Protein 3I44 (pdb70)

Structure (mmCIF, N/CA/C/O backbone):
data_3I44
#
_entry.id   3I44
#
_cell.length_a   94.000
_cell.length_b   168.200
_cell.length_c   69.310
_cell.angle_alpha   90.00
_cell.angle_beta   90.00
_cell.angle_gamma   90.00
#
_symmetry.space_group_name_H-M   'C 2 2 21'
#
loop_
_entity.id
_entity.type
_entity.pdbx_description
1 polymer 'Aldehyde dehydrogenase'
2 non-polymer 'SODIUM ION'
3 non-polymer 'UNKNOWN ATOM OR ION'
4 water water
#
loop_
_atom_site.group_PDB
_atom_site.id
_atom_site.type_symbol
_atom_site.label_atom_id
_atom_site.label_alt_id
_atom_site.label_comp_id
_atom_site.label_asym_id
_atom_site.label_entity_id
_atom_site.label_seq_id
_atom_site.pdbx_PDB_ins_code
_atom_site.Cartn_x
_atom_site.Cartn_y
_atom_site.Cartn_z
_atom_site.occupancy
_atom_site.B_iso_or_equiv
_atom_site.auth_seq_id
_atom_site.auth_comp_id
_atom_site.auth_asym_id
_atom_site.auth_atom_id
_atom_site.pdbx_PDB_model_num
ATOM 1 N N . MET A 1 22 ? 15.418 73.649 45.064 1.00 42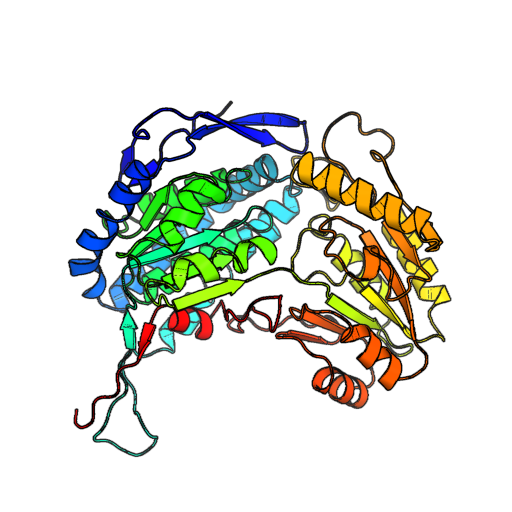.40 1 MET A N 1
ATOM 2 C CA . MET A 1 22 ? 16.586 73.696 44.128 1.00 42.56 1 MET A CA 1
ATOM 3 C C . MET A 1 22 ? 17.827 73.096 44.794 1.00 41.43 1 MET A C 1
ATOM 4 O O . MET A 1 22 ? 18.140 73.450 45.923 1.00 41.12 1 MET A O 1
ATOM 9 N N . LEU A 1 23 ? 18.535 72.214 44.083 1.00 39.62 2 LEU A N 1
ATOM 10 C CA . LEU A 1 23 ? 19.690 71.514 44.642 1.00 38.49 2 LEU A CA 1
ATOM 11 C C . LEU A 1 23 ? 20.928 72.412 44.747 1.00 37.15 2 LEU A C 1
ATOM 12 O O . LEU A 1 23 ? 21.299 73.078 43.787 1.00 36.70 2 LEU A O 1
ATOM 17 N N . ASN A 1 24 ? 21.572 72.417 45.911 1.00 36.23 3 ASN A N 1
ATOM 18 C CA . ASN A 1 24 ? 22.824 73.154 46.110 1.00 35.75 3 ASN A CA 1
ATOM 19 C C . ASN A 1 24 ? 23.997 72.252 45.742 1.00 34.70 3 ASN A C 1
ATOM 20 O O . ASN A 1 24 ? 24.322 71.330 46.486 1.00 34.89 3 ASN A O 1
ATOM 25 N N . LYS A 1 25 ? 24.643 72.540 44.614 1.00 33.47 4 LYS A N 1
ATOM 26 C CA . LYS A 1 25 ? 25.666 71.651 44.050 1.00 32.45 4 LYS A CA 1
ATOM 27 C C . LYS A 1 25 ? 26.899 72.443 43.615 1.00 31.51 4 LYS A C 1
ATOM 28 O O . LYS A 1 25 ? 27.448 72.250 42.517 1.00 30.50 4 LYS A O 1
ATOM 34 N N . ARG A 1 26 ? 27.339 73.325 44.508 1.00 30.18 5 ARG A N 1
ATOM 35 C CA . ARG A 1 26 ? 28.368 74.297 44.195 1.00 30.24 5 ARG A CA 1
ATOM 36 C C . ARG A 1 26 ? 29.774 73.746 44.365 1.00 29.21 5 ARG A C 1
ATOM 37 O O . ARG A 1 26 ? 30.727 74.417 43.987 1.00 28.88 5 ARG A O 1
ATOM 45 N N . LYS A 1 27 ? 29.909 72.567 44.964 1.00 28.62 6 LYS A N 1
ATOM 46 C CA . LYS A 1 27 ? 31.210 72.075 45.376 1.00 28.93 6 LYS A CA 1
ATOM 47 C C . LYS A 1 27 ? 31.869 71.302 44.224 1.00 28.55 6 LYS A C 1
ATOM 48 O O . LYS A 1 27 ? 31.177 70.881 43.274 1.00 26.71 6 LYS A O 1
ATOM 54 N N . PHE A 1 28 ? 33.206 71.176 44.316 1.00 27.47 7 PHE A N 1
ATOM 55 C CA . PHE A 1 28 ? 34.043 70.367 43.418 1.00 26.70 7 PHE A CA 1
ATOM 56 C C . PHE A 1 28 ? 34.591 69.158 44.194 1.00 26.41 7 PHE A C 1
ATOM 57 O O . PHE A 1 28 ? 34.654 69.201 45.409 1.00 26.63 7 PHE A O 1
ATOM 65 N N . TYR A 1 29 ? 34.930 68.075 43.498 1.00 24.60 8 TYR A N 1
ATOM 66 C CA . TYR A 1 29 ? 35.484 66.882 44.144 1.00 24.03 8 TYR A CA 1
ATOM 67 C C . TYR A 1 29 ? 36.982 66.823 43.818 1.00 24.38 8 TYR A C 1
ATOM 68 O O . TYR A 1 29 ? 37.402 66.510 42.677 1.00 22.34 8 TYR A O 1
ATOM 77 N N . ILE A 1 30 ? 37.785 67.218 44.807 1.00 24.43 9 ILE A N 1
ATOM 78 C CA . ILE A 1 30 ? 39.216 67.339 44.625 1.00 25.17 9 ILE A CA 1
ATOM 79 C C . ILE A 1 30 ? 39.924 66.628 45.785 1.00 25.41 9 ILE A C 1
ATOM 80 O O . ILE A 1 30 ? 39.639 66.900 46.945 1.00 25.02 9 ILE A O 1
ATOM 85 N N . ASN A 1 31 ? 40.816 65.701 45.440 1.00 25.13 10 ASN A N 1
ATOM 86 C CA . ASN A 1 31 ? 41.613 64.980 46.404 1.00 26.79 10 ASN A CA 1
ATOM 87 C C . ASN A 1 31 ? 40.774 64.279 47.473 1.00 27.38 10 ASN A C 1
ATOM 88 O O . ASN A 1 31 ? 41.067 64.352 48.655 1.00 27.59 10 ASN A O 1
ATOM 93 N N . GLY A 1 32 ? 39.725 63.590 47.038 1.00 27.66 11 GLY A N 1
ATOM 94 C CA . GLY A 1 32 ? 38.917 62.776 47.931 1.00 28.44 11 GLY A CA 1
ATOM 95 C C . GLY A 1 32 ? 37.855 63.512 48.736 1.00 29.03 11 GLY A C 1
ATOM 96 O O . GLY A 1 32 ? 37.202 62.890 49.537 1.00 28.88 11 GLY A O 1
ATOM 97 N N . LEU A 1 33 ? 37.669 64.812 48.499 1.00 29.92 12 LEU A N 1
ATOM 98 C CA . LEU A 1 33 ? 36.755 65.643 49.288 1.00 31.22 12 LEU A CA 1
ATOM 99 C C . LEU A 1 33 ? 35.952 66.598 48.413 1.00 30.54 12 LEU A C 1
ATOM 100 O O . LEU A 1 33 ? 36.476 67.133 47.416 1.00 29.69 12 LEU A O 1
ATOM 105 N N . TRP A 1 34 ? 34.709 66.842 48.816 1.00 30.20 13 TRP A N 1
ATOM 106 C CA . TRP A 1 34 ? 33.890 67.890 48.203 1.00 30.99 13 TRP A CA 1
ATOM 107 C C . TRP A 1 34 ? 34.269 69.219 48.843 1.00 32.55 13 TRP A C 1
ATOM 108 O O . TRP A 1 34 ? 34.121 69.363 50.051 1.00 31.95 13 TRP A O 1
ATOM 119 N N . ASP A 1 35 ? 34.768 70.170 48.054 1.00 33.62 14 ASP A N 1
ATOM 120 C CA . ASP A 1 35 ? 35.204 71.463 48.592 1.00 35.40 14 ASP A CA 1
ATOM 121 C C . ASP A 1 35 ? 34.643 72.622 47.761 1.00 35.76 14 ASP A C 1
ATOM 122 O O . ASP A 1 35 ? 34.287 72.441 46.579 1.00 33.83 14 ASP A O 1
ATOM 127 N N . ASP A 1 36 ? 34.568 73.805 48.395 1.00 35.92 15 ASP A N 1
ATOM 128 C CA . ASP A 1 36 ? 34.104 75.041 47.750 1.00 36.02 15 ASP A CA 1
ATOM 129 C C . ASP A 1 36 ? 35.053 75.460 46.645 1.00 34.87 15 ASP A C 1
ATOM 130 O O . ASP A 1 36 ? 36.226 75.202 46.733 1.00 34.50 15 ASP A O 1
ATOM 135 N N . PRO A 1 37 ? 34.555 76.132 45.601 1.00 34.44 16 PRO A N 1
ATOM 136 C CA . PRO A 1 37 ? 35.477 76.750 44.636 1.00 34.58 16 PRO A CA 1
ATOM 137 C C . PRO A 1 37 ? 36.293 77.904 45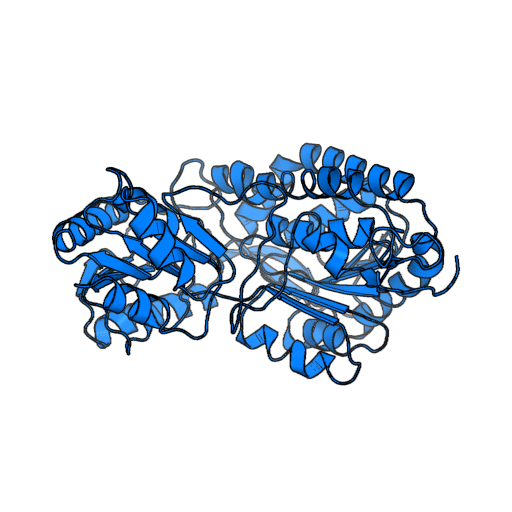.261 1.00 35.36 16 PRO A C 1
ATOM 138 O O . PRO A 1 37 ? 35.903 78.407 46.304 1.00 34.64 16 PRO A O 1
ATOM 142 N N . SER A 1 38 ? 37.379 78.345 44.619 1.00 36.46 17 SER A N 1
ATOM 143 C CA . SER A 1 38 ? 38.167 79.463 45.154 1.00 37.65 17 SER A CA 1
ATOM 144 C C . SER A 1 38 ? 37.309 80.706 45.302 1.00 37.98 17 SER A C 1
ATOM 145 O O . SER A 1 38 ? 37.397 81.372 46.309 1.00 37.31 17 SER A O 1
ATOM 148 N N . THR A 1 39 ? 36.497 81.000 44.278 1.00 38.18 18 THR A N 1
ATOM 149 C CA . THR A 1 39 ? 35.567 82.134 44.291 1.00 38.58 18 THR A CA 1
ATOM 150 C C . THR A 1 39 ? 34.193 81.719 43.768 1.00 38.43 18 THR A C 1
ATOM 151 O O . THR A 1 39 ? 34.120 81.010 42.769 1.00 37.83 18 THR A O 1
ATOM 155 N N . PRO A 1 40 ? 33.098 82.166 44.422 1.00 38.33 19 PRO A N 1
ATOM 156 C CA . PRO A 1 40 ? 31.795 81.820 43.874 1.00 37.84 19 PRO A CA 1
ATOM 157 C C . PRO A 1 40 ? 31.635 82.303 42.424 1.00 37.38 19 PRO A C 1
ATOM 158 O O . PRO A 1 40 ? 32.104 83.397 42.073 1.00 37.29 19 PRO A O 1
ATOM 162 N N . HIS A 1 41 ? 31.060 81.448 41.570 1.00 35.74 20 HIS A N 1
ATOM 163 C CA . HIS A 1 41 ? 30.629 81.852 40.216 1.00 34.08 20 HIS A CA 1
ATOM 164 C C . HIS A 1 41 ? 29.466 80.928 39.893 1.00 33.82 20 HIS A C 1
ATOM 165 O O . HIS A 1 41 ? 29.652 79.849 39.327 1.00 31.50 20 HIS A O 1
ATOM 172 N N . ASP A 1 42 ? 28.280 81.335 40.357 1.00 33.20 21 ASP A N 1
ATOM 173 C CA . ASP A 1 42 ? 27.071 80.495 40.346 1.00 33.01 21 ASP A CA 1
ATOM 174 C C . ASP A 1 42 ? 26.508 80.322 38.936 1.00 32.04 21 ASP A C 1
ATOM 175 O O . ASP A 1 42 ? 26.549 81.246 38.114 1.00 30.78 21 ASP A O 1
ATOM 180 N N . LEU A 1 43 ? 26.006 79.127 38.656 1.00 31.33 22 LEU A N 1
ATOM 181 C CA . LEU A 1 43 ? 25.291 78.886 37.407 1.00 31.73 22 LEU A CA 1
ATOM 182 C C . LEU A 1 43 ? 24.137 77.958 37.716 1.00 30.97 22 LEU A C 1
ATOM 183 O O . LEU A 1 43 ? 24.291 76.943 38.409 1.00 29.28 22 LEU A O 1
ATOM 188 N N . TYR A 1 44 ? 22.956 78.339 37.257 1.00 31.15 23 TYR A N 1
ATOM 189 C CA . TYR A 1 44 ? 21.798 77.496 37.446 1.00 32.02 23 TYR A CA 1
ATOM 190 C C . TYR A 1 44 ? 21.838 76.421 36.372 1.00 31.08 23 TYR A C 1
ATOM 191 O O . TYR A 1 44 ? 22.165 76.706 35.204 1.00 31.69 23 TYR A O 1
ATOM 200 N N . VAL A 1 45 ? 21.529 75.198 36.782 1.00 29.83 24 VAL A N 1
ATOM 201 C CA . VAL A 1 45 ? 21.255 74.127 35.856 1.00 28.68 24 VAL A CA 1
ATOM 202 C C . VAL A 1 45 ? 19.754 74.154 35.565 1.00 28.46 24 VAL A C 1
ATOM 203 O O . VAL A 1 45 ? 18.957 74.046 36.489 1.00 28.07 24 VAL A O 1
ATOM 207 N N . ILE A 1 46 ? 19.380 74.283 34.285 1.00 27.66 25 ILE A N 1
ATOM 208 C CA . ILE A 1 46 ? 17.976 74.313 33.894 1.00 27.71 25 ILE A CA 1
ATOM 209 C C . ILE A 1 46 ? 17.442 72.913 33.540 1.00 28.03 25 ILE A C 1
ATOM 210 O O . ILE A 1 46 ? 18.112 72.139 32.850 1.00 28.21 25 ILE A O 1
ATOM 215 N N . ASP A 1 47 ? 16.259 72.591 34.069 1.00 27.84 26 ASP A N 1
ATOM 216 C CA . ASP A 1 47 ? 15.430 71.472 33.644 1.00 27.48 26 ASP A CA 1
ATOM 217 C C . ASP A 1 47 ? 14.693 71.888 32.377 1.00 27.63 26 ASP A C 1
ATOM 218 O O . ASP A 1 47 ? 13.792 72.736 32.458 1.00 27.24 26 ASP A O 1
ATOM 223 N N . PRO A 1 48 ? 15.080 71.319 31.193 1.00 26.23 27 PRO A N 1
ATOM 224 C CA . PRO A 1 48 ? 14.543 71.763 29.920 1.00 26.08 27 PRO A CA 1
ATOM 225 C C . PRO A 1 48 ? 13.073 71.389 29.679 1.00 26.34 27 PRO A C 1
ATOM 226 O O . PRO A 1 48 ? 12.491 71.878 28.729 1.00 23.90 27 PRO A O 1
ATOM 230 N N . SER A 1 49 ? 12.520 70.515 30.516 1.00 27.39 28 SER A N 1
ATOM 231 C CA . SER A 1 49 ? 11.135 70.111 30.404 1.00 29.44 28 SER A CA 1
ATOM 232 C C . SER A 1 49 ? 10.228 71.235 30.957 1.00 31.16 28 SER A C 1
ATOM 233 O O . SER A 1 49 ? 9.077 71.377 30.512 1.00 31.11 28 SER A O 1
ATOM 236 N N . THR A 1 50 ? 10.774 72.040 31.877 1.00 32.18 29 THR A N 1
ATOM 237 C CA . THR A 1 50 ? 10.038 73.134 32.542 1.00 33.69 29 THR A CA 1
ATOM 238 C C . THR A 1 50 ? 10.604 74.556 32.338 1.00 34.32 29 THR A C 1
ATOM 239 O O . THR A 1 50 ? 9.891 75.532 32.559 1.00 35.63 29 THR A O 1
ATOM 243 N N . GLU A 1 51 ? 11.862 74.685 31.934 1.00 34.68 30 GLU A N 1
ATOM 244 C CA . GLU A 1 51 ? 12.566 75.986 31.884 1.00 35.09 30 GLU A CA 1
ATOM 245 C C . GLU A 1 51 ? 12.960 76.535 33.255 1.00 35.40 30 GLU A C 1
ATOM 246 O O . GLU A 1 51 ? 13.426 77.660 33.354 1.00 36.35 30 GLU A O 1
ATOM 252 N N . GLU A 1 52 ? 12.822 75.730 34.297 1.00 35.60 31 GLU A N 1
ATOM 253 C CA . GLU A 1 52 ? 13.147 76.159 35.658 1.00 35.97 31 GLU A CA 1
ATOM 254 C C . GLU A 1 52 ? 14.477 75.597 36.144 1.00 35.03 31 GLU A C 1
ATOM 255 O O . GLU A 1 52 ? 14.882 74.498 35.736 1.00 34.45 31 GLU A O 1
ATOM 261 N N . ALA A 1 53 ? 15.152 76.374 36.990 1.00 33.51 32 ALA A N 1
ATOM 262 C CA . ALA A 1 53 ? 16.367 75.962 37.652 1.00 33.48 32 ALA A CA 1
ATOM 263 C C . ALA A 1 53 ? 16.123 74.759 38.584 1.00 33.02 32 ALA A C 1
ATOM 264 O O . ALA A 1 53 ? 15.225 74.799 39.424 1.00 33.64 32 ALA A O 1
ATOM 266 N N . CYS A 1 54 ? 16.908 73.693 38.430 1.00 31.84 33 CYS A N 1
ATOM 267 C CA . CYS A 1 54 ? 16.820 72.527 39.324 1.00 31.58 33 CYS A CA 1
ATOM 268 C C . CYS A 1 54 ? 17.997 72.415 40.284 1.00 30.93 33 CYS A C 1
ATOM 269 O O . CYS A 1 54 ? 17.951 71.654 41.269 1.00 31.75 33 CYS A O 1
ATOM 272 N N . ALA A 1 55 ? 19.048 73.166 40.011 1.00 30.17 34 ALA A N 1
ATOM 273 C CA . ALA A 1 55 ? 20.222 73.141 40.865 1.00 29.75 34 ALA A CA 1
ATOM 274 C C . ALA A 1 55 ? 21.081 74.333 40.585 1.00 28.74 34 ALA A C 1
ATOM 275 O O . ALA A 1 55 ? 20.943 75.000 39.555 1.00 29.28 34 ALA A O 1
ATOM 277 N N . VAL A 1 56 ? 21.982 74.601 41.511 1.00 28.94 35 VAL A N 1
ATOM 278 C CA . VAL A 1 56 ? 23.009 75.602 41.308 1.00 28.76 35 VAL A CA 1
ATOM 279 C C . VAL A 1 56 ? 24.377 74.946 41.431 1.00 28.25 35 VAL A C 1
ATOM 280 O O . VAL A 1 56 ? 24.622 74.171 42.357 1.00 29.21 35 VAL A O 1
ATOM 284 N N . ILE A 1 57 ? 25.258 75.253 40.479 1.00 28.31 36 ILE A N 1
ATOM 285 C CA . ILE A 1 57 ? 26.650 74.789 40.498 1.00 27.86 36 ILE A CA 1
ATOM 286 C C . ILE A 1 57 ? 27.606 75.971 40.454 1.00 27.75 36 ILE A C 1
ATOM 287 O O . ILE A 1 57 ? 27.186 77.108 40.232 1.00 29.25 36 ILE A O 1
ATOM 292 N N . SER A 1 58 ? 28.894 75.695 40.642 1.00 27.75 37 SER A N 1
ATOM 293 C CA . SER A 1 58 ? 29.943 76.701 40.522 1.00 26.82 37 SER A CA 1
ATOM 294 C C . SER A 1 58 ? 30.705 76.490 39.229 1.00 27.31 37 SER A C 1
ATOM 295 O O . SER A 1 58 ? 31.026 75.348 38.895 1.00 28.21 37 SER A O 1
ATOM 298 N N . LEU A 1 59 ? 30.979 77.577 38.502 1.00 27.23 38 LEU A N 1
ATOM 299 C CA . LEU A 1 59 ? 31.914 77.580 37.379 1.00 27.48 38 LEU A CA 1
ATOM 300 C C . LEU A 1 59 ? 33.297 77.851 37.931 1.00 28.34 38 LEU A C 1
ATOM 301 O O . LEU A 1 59 ? 33.561 78.930 38.480 1.00 27.41 38 LEU A O 1
ATOM 306 N N . GLY A 1 60 ? 34.179 76.868 37.802 1.00 28.74 39 GLY A N 1
ATOM 307 C CA . GLY A 1 60 ? 35.524 76.966 38.363 1.00 29.08 39 GLY A CA 1
ATOM 308 C C . GLY A 1 60 ? 36.419 77.937 37.624 1.00 29.35 39 GLY A C 1
ATOM 309 O O . GLY A 1 60 ? 36.128 78.350 36.500 1.00 28.69 39 GLY A O 1
ATOM 310 N N . SER A 1 61 ? 37.514 78.302 38.274 1.00 29.89 40 SER A N 1
ATOM 311 C CA . SER A 1 61 ? 38.525 79.208 37.703 1.00 30.40 40 SER A CA 1
ATOM 312 C C . SER A 1 61 ? 39.767 78.404 37.429 1.00 30.29 40 SER A C 1
ATOM 313 O O . SER A 1 61 ? 39.815 77.223 37.753 1.00 30.06 40 SER A O 1
ATOM 316 N N . THR A 1 62 ? 40.793 79.060 36.900 1.00 30.25 41 THR A N 1
ATOM 317 C CA . THR A 1 62 ? 42.074 78.415 36.677 1.00 30.39 41 THR A CA 1
ATOM 318 C C . THR A 1 62 ? 42.739 77.926 37.956 1.00 30.90 41 THR A C 1
ATOM 319 O O . THR A 1 62 ? 43.415 76.882 37.920 1.00 31.60 41 THR A O 1
ATOM 323 N N . ARG A 1 63 ? 42.533 78.628 39.081 1.00 30.52 42 ARG A N 1
ATOM 324 C CA . ARG A 1 63 ? 43.015 78.166 40.402 1.00 30.63 42 ARG A CA 1
ATOM 325 C C . ARG A 1 63 ? 42.407 76.839 40.829 1.00 29.66 42 ARG A C 1
ATOM 326 O O . ARG A 1 63 ? 43.102 76.001 41.383 1.00 30.29 42 ARG A O 1
ATOM 328 N N . ASP A 1 64 ? 41.109 76.649 40.607 1.00 28.89 43 ASP A N 1
ATOM 329 C CA . ASP A 1 64 ? 40.455 75.368 40.947 1.00 28.12 43 ASP A CA 1
ATOM 330 C C . ASP A 1 64 ? 41.043 74.263 40.062 1.00 27.02 43 ASP A C 1
ATOM 331 O O . ASP A 1 64 ? 41.265 73.152 40.513 1.00 25.97 43 ASP A O 1
ATOM 336 N N . ALA A 1 65 ? 41.301 74.581 38.803 1.00 26.30 44 ALA A N 1
ATOM 337 C CA . ALA A 1 65 ? 41.936 73.621 37.907 1.00 26.32 44 ALA A CA 1
ATOM 338 C C . ALA A 1 65 ? 43.331 73.241 38.412 1.00 27.17 44 ALA A C 1
ATOM 339 O O . ALA A 1 65 ? 43.680 72.061 38.417 1.00 26.62 44 ALA A O 1
ATOM 341 N N . ASP A 1 66 ? 44.123 74.227 38.857 1.00 27.58 45 ASP A N 1
ATOM 342 C CA . ASP A 1 66 ? 45.483 73.938 39.321 1.00 27.86 45 ASP A CA 1
ATOM 343 C C . ASP A 1 66 ? 45.418 73.019 40.520 1.00 27.30 45 ASP A C 1
ATOM 344 O O . ASP A 1 66 ? 46.193 72.088 40.600 1.00 27.78 45 ASP A O 1
ATOM 349 N N . LYS A 1 67 ? 44.481 73.270 41.429 1.00 27.32 46 LYS A N 1
ATOM 350 C CA . LYS A 1 67 ? 44.281 72.432 42.615 1.00 28.11 46 LYS A CA 1
ATOM 351 C C . LYS A 1 67 ? 43.997 70.974 42.216 1.00 26.57 46 LYS A C 1
ATOM 352 O O . LYS A 1 67 ? 44.638 70.052 42.699 1.00 26.61 46 LYS A O 1
ATOM 358 N N . ALA A 1 68 ? 42.974 70.788 41.389 1.00 25.46 47 ALA A N 1
ATOM 359 C CA . ALA A 1 68 ? 42.609 69.463 40.861 1.00 24.79 47 ALA A CA 1
ATOM 360 C C . ALA A 1 68 ? 43.815 68.765 40.200 1.00 24.36 47 ALA A C 1
ATOM 361 O O . ALA A 1 68 ? 44.139 67.623 40.527 1.00 24.93 47 ALA A O 1
ATOM 363 N N . ILE A 1 69 ? 44.523 69.472 39.328 1.00 24.12 48 ILE A N 1
ATOM 364 C CA . ILE A 1 69 ? 45.648 68.880 38.634 1.00 24.24 48 ILE A CA 1
ATOM 365 C C . ILE A 1 69 ? 46.773 68.529 39.630 1.00 25.22 48 ILE A C 1
ATOM 366 O O . ILE A 1 69 ? 47.394 67.485 39.497 1.00 24.36 48 ILE A O 1
ATOM 371 N N . ASN A 1 70 ? 47.034 69.395 40.612 1.00 25.91 49 ASN A N 1
ATOM 372 C CA A ASN A 1 70 ? 48.065 69.118 41.613 0.50 25.78 49 ASN A CA 1
ATOM 373 C CA B ASN A 1 70 ? 48.078 69.121 41.591 0.50 26.36 49 ASN A CA 1
ATOM 374 C C . ASN A 1 70 ? 47.736 67.848 42.393 1.00 25.83 49 ASN A C 1
ATOM 375 O O . ASN A 1 70 ? 48.616 67.033 42.666 1.00 25.87 49 ASN A O 1
ATOM 384 N N . ALA A 1 71 ? 46.468 67.703 42.767 1.00 25.48 50 ALA A N 1
ATOM 385 C CA . ALA A 1 71 ? 45.990 66.512 43.477 1.00 25.11 50 ALA A CA 1
ATOM 386 C C . ALA A 1 71 ? 46.211 65.254 42.624 1.00 24.60 50 ALA A C 1
ATOM 387 O O . ALA A 1 71 ? 46.627 64.225 43.137 1.00 24.02 50 ALA A O 1
ATOM 389 N N . ALA A 1 72 ? 45.976 65.370 41.321 1.00 24.11 51 ALA A N 1
ATOM 390 C CA . ALA A 1 72 ? 46.133 64.237 40.402 1.00 23.85 51 ALA A CA 1
ATOM 391 C C . ALA A 1 72 ? 47.593 63.861 40.178 1.00 23.93 51 ALA A C 1
ATOM 392 O O . ALA A 1 72 ? 47.920 62.677 40.168 1.00 23.81 51 ALA A O 1
ATOM 394 N N . LYS A 1 73 ? 48.468 64.857 40.010 1.00 23.95 52 LYS A N 1
ATOM 395 C CA . LYS A 1 73 ? 49.913 64.632 39.827 1.00 24.10 52 LYS A CA 1
ATOM 396 C C . LYS A 1 73 ? 50.495 63.898 41.044 1.00 24.78 52 LYS A C 1
ATOM 397 O O . LYS A 1 73 ? 51.241 62.916 40.902 1.00 25.05 52 LYS A O 1
ATOM 399 N N . LYS A 1 74 ? 50.120 64.354 42.228 1.00 24.79 53 LYS A N 1
ATOM 400 C CA . LYS A 1 74 ? 50.575 63.733 43.472 1.00 25.55 53 LYS A CA 1
ATOM 401 C C . LYS A 1 74 ? 50.087 62.280 43.622 1.00 26.17 53 LYS A C 1
ATOM 402 O O . LYS A 1 74 ? 50.876 61.388 43.947 1.00 26.81 53 LYS A O 1
ATOM 404 N N . ALA A 1 75 ? 48.803 62.037 43.350 1.00 26.12 54 ALA A N 1
ATOM 405 C CA . ALA A 1 75 ? 48.219 60.684 43.395 1.00 26.06 54 ALA A CA 1
ATOM 406 C C . ALA A 1 75 ? 48.846 59.707 42.375 1.00 26.42 54 ALA A C 1
ATOM 407 O O . ALA A 1 75 ? 48.954 58.512 42.610 1.00 25.91 54 ALA A O 1
ATOM 409 N N . PHE A 1 76 ? 49.261 60.233 41.237 1.00 26.80 55 PHE A N 1
ATOM 410 C CA . PHE A 1 76 ? 49.750 59.422 40.147 1.00 27.29 55 PHE A CA 1
ATOM 411 C C . PHE A 1 76 ? 51.001 58.644 40.569 1.00 29.32 55 PHE A C 1
ATOM 412 O O . PHE A 1 76 ? 51.163 57.469 40.229 1.00 28.19 55 PHE A O 1
ATOM 420 N N . GLN A 1 77 ? 51.853 59.297 41.346 1.00 31.19 56 GLN A N 1
ATOM 421 C CA . GLN A 1 77 ? 53.080 58.686 41.821 1.00 33.54 56 GLN A CA 1
ATOM 422 C C . GLN A 1 77 ? 52.836 57.336 42.514 1.00 33.71 56 GLN A C 1
ATOM 423 O O . GLN A 1 77 ? 53.632 56.411 42.364 1.00 34.71 56 GLN A O 1
ATOM 429 N N . THR A 1 78 ? 51.736 57.199 43.244 1.00 33.11 57 THR A N 1
ATOM 430 C CA . THR A 1 78 ? 51.418 55.909 43.890 1.00 33.00 57 THR A CA 1
ATOM 431 C C . THR A 1 78 ? 50.360 55.086 43.138 1.00 31.90 57 THR A C 1
ATOM 432 O O . THR A 1 78 ? 50.424 53.864 43.172 1.00 32.46 57 THR A O 1
ATOM 436 N N . TRP A 1 79 ? 49.407 55.744 42.461 1.00 30.73 58 TRP A N 1
ATOM 437 C CA . TRP A 1 79 ? 48.361 55.044 41.680 1.00 29.40 58 TRP A CA 1
ATOM 438 C C . TRP A 1 79 ? 48.937 54.235 40.499 1.00 29.62 58 TRP A C 1
ATOM 439 O O . TRP A 1 79 ? 48.448 53.143 40.182 1.00 28.26 58 TRP A O 1
ATOM 450 N N . LYS A 1 80 ? 49.974 54.771 39.854 1.00 30.21 59 LYS A N 1
ATOM 451 C CA . LYS A 1 80 ? 50.642 54.071 38.743 1.00 31.01 59 LYS A CA 1
ATOM 452 C C . LYS A 1 80 ? 51.334 52.758 39.151 1.00 30.54 59 LYS A C 1
ATOM 453 O O . LYS A 1 80 ? 51.615 51.942 38.301 1.00 30.99 59 LYS A O 1
ATOM 459 N N . THR A 1 81 ? 51.565 52.550 40.440 1.00 30.97 60 THR A N 1
ATOM 460 C CA . THR A 1 81 ? 52.161 51.313 40.930 1.00 31.15 60 THR A CA 1
ATOM 461 C C . THR A 1 81 ? 51.156 50.279 41.452 1.00 30.79 60 THR A C 1
ATOM 462 O O . THR A 1 81 ? 51.560 49.188 41.856 1.00 31.20 60 THR A O 1
ATOM 466 N N . THR A 1 82 ? 49.861 50.593 41.448 1.00 30.23 61 THR A N 1
ATOM 467 C CA . THR A 1 82 ? 48.843 49.590 41.811 1.00 29.42 61 THR A CA 1
ATOM 468 C C . THR A 1 82 ? 48.853 48.491 40.735 1.00 29.15 61 THR A C 1
ATOM 469 O O . THR A 1 82 ? 49.209 48.743 39.577 1.00 29.37 61 THR A O 1
ATOM 473 N N . SER A 1 83 ? 48.518 47.258 41.111 1.00 27.76 62 SER A N 1
ATOM 474 C CA . SER A 1 83 ? 48.507 46.192 40.136 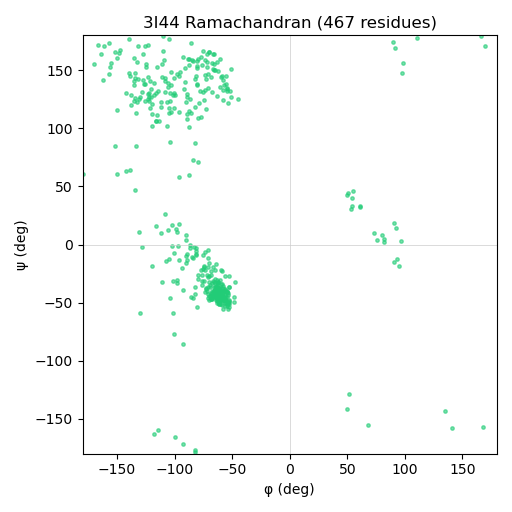1.00 27.15 62 SER A CA 1
ATOM 475 C C . SER A 1 83 ? 47.210 46.271 39.331 1.00 26.81 62 SER A C 1
ATOM 476 O O . SER A 1 83 ? 46.237 46.889 39.773 1.00 27.38 62 SER A O 1
ATOM 479 N N . PRO A 1 84 ? 47.195 45.662 38.138 1.00 26.56 63 PRO A N 1
ATOM 480 C CA . PRO A 1 84 ? 45.986 45.524 37.337 1.00 26.57 63 PRO A CA 1
ATOM 481 C C . PRO A 1 84 ? 44.844 44.861 38.105 1.00 26.34 63 PRO A C 1
ATOM 482 O O . PRO A 1 84 ? 43.668 45.249 37.964 1.00 25.54 63 PRO A O 1
ATOM 486 N N . HIS A 1 85 ? 45.200 43.842 38.878 1.00 26.26 64 HIS A N 1
ATOM 487 C CA . HIS A 1 85 ? 44.250 43.188 39.773 1.00 27.09 64 HIS A CA 1
ATOM 488 C C . HIS A 1 85 ? 43.552 44.185 40.683 1.00 25.99 64 HIS A C 1
ATOM 489 O O . HIS A 1 85 ? 42.347 44.179 40.741 1.00 26.51 64 HIS A O 1
ATOM 496 N N . GLU A 1 86 ? 44.283 45.060 41.357 1.00 25.76 65 GLU A N 1
ATOM 497 C CA . GLU A 1 86 ? 43.653 46.011 42.280 1.00 25.86 65 GLU A CA 1
ATOM 498 C C . GLU A 1 86 ? 42.800 47.065 41.540 1.00 24.84 65 GLU A C 1
ATOM 499 O O . GLU A 1 86 ? 41.737 47.423 41.989 1.00 25.30 65 GLU A O 1
ATOM 505 N N . ARG A 1 87 ? 43.305 47.581 40.422 1.00 23.71 66 ARG A N 1
ATOM 506 C CA . ARG A 1 87 ? 42.535 48.488 39.560 1.00 23.32 66 ARG A CA 1
ATOM 507 C C . ARG A 1 87 ? 41.243 47.878 39.031 1.00 22.69 66 ARG A C 1
ATOM 508 O O . ARG A 1 87 ? 40.207 48.535 39.040 1.00 21.80 66 ARG A O 1
ATOM 516 N N . LEU A 1 88 ? 41.291 46.632 38.555 1.00 23.07 67 LEU A N 1
ATOM 517 C CA . LEU A 1 88 ? 40.070 45.961 38.163 1.00 23.08 67 LEU A CA 1
ATOM 518 C C . LEU A 1 88 ? 39.091 45.850 39.345 1.00 23.44 67 LEU A C 1
ATOM 519 O O . LEU A 1 88 ? 37.889 46.017 39.173 1.00 23.60 67 LEU A O 1
ATOM 524 N N . GLY A 1 89 ? 39.605 45.572 40.535 1.00 23.39 68 GLY A N 1
ATOM 525 C CA . GLY A 1 89 ? 38.751 45.471 41.723 1.00 23.56 68 GLY A CA 1
ATOM 526 C C . GLY A 1 89 ? 38.041 46.788 42.014 1.00 23.68 68 GLY A C 1
ATOM 527 O O . GLY A 1 89 ? 36.868 46.788 42.408 1.00 23.38 68 GLY A O 1
ATOM 528 N N . PHE A 1 90 ? 38.731 47.917 41.826 1.00 22.97 69 PHE A N 1
ATOM 529 C CA . PHE A 1 90 ? 38.041 49.200 41.962 1.00 23.09 69 PHE A CA 1
ATOM 530 C C . PHE A 1 90 ? 36.938 49.400 40.925 1.00 21.94 69 PHE A C 1
ATOM 531 O O . PHE A 1 90 ? 35.875 49.917 41.238 1.00 21.37 69 PHE A O 1
ATOM 539 N N . VAL A 1 91 ? 37.210 49.026 39.691 1.00 22.05 70 VAL A N 1
ATOM 540 C CA . VAL A 1 91 ? 36.208 49.160 38.616 1.00 21.87 70 VAL A CA 1
ATOM 541 C C . VAL A 1 91 ? 34.987 48.250 38.837 1.00 21.52 70 VAL A C 1
ATOM 542 O O . VAL A 1 91 ? 33.847 48.641 38.603 1.00 20.48 70 VAL A O 1
ATOM 546 N N . GLU A 1 92 ? 35.221 47.059 39.363 1.00 21.26 71 GLU A N 1
ATOM 547 C CA . GLU A 1 92 ? 34.091 46.190 39.728 1.00 20.95 71 GLU A CA 1
ATOM 548 C C . GLU A 1 92 ? 33.263 46.797 40.848 1.00 20.56 71 GLU A C 1
ATOM 549 O O . GLU A 1 92 ? 32.038 46.733 40.827 1.00 20.26 71 GLU A O 1
ATOM 555 N N . LYS A 1 93 ? 33.931 47.411 41.813 1.00 21.17 72 LYS A N 1
ATOM 556 C CA . LYS A 1 93 ? 33.251 48.094 42.905 1.00 21.84 72 LYS A CA 1
ATOM 557 C C . LYS A 1 93 ? 32.445 49.307 42.395 1.00 21.75 72 LYS A C 1
ATOM 558 O O . LYS A 1 93 ? 31.293 49.518 42.777 1.00 21.78 72 LYS A O 1
ATOM 564 N N . ILE A 1 94 ? 33.033 50.053 41.465 1.00 21.65 73 ILE A N 1
ATOM 565 C CA . ILE A 1 94 ? 32.356 51.172 40.854 1.00 20.59 73 ILE A CA 1
ATOM 566 C C . ILE A 1 94 ? 31.073 50.684 40.161 1.00 20.21 73 ILE A C 1
ATOM 567 O O . ILE A 1 94 ? 30.040 51.289 40.310 1.00 21.30 73 ILE A O 1
ATOM 572 N N . LEU A 1 95 ? 31.156 49.608 39.380 1.00 20.17 74 LEU A N 1
ATOM 573 C CA . LEU A 1 95 ? 29.995 49.045 38.727 1.00 20.52 74 LEU A CA 1
ATOM 574 C C . LEU A 1 95 ? 28.899 48.664 39.733 1.00 21.13 74 LEU A C 1
ATOM 575 O O . LEU A 1 95 ? 27.732 48.960 39.518 1.00 20.48 74 LEU A O 1
ATOM 580 N N . GLU A 1 96 ? 29.294 47.970 40.802 1.00 22.27 75 GLU A N 1
ATOM 581 C CA . GLU A 1 96 ? 28.354 47.571 41.852 1.00 23.40 75 GLU A CA 1
ATOM 582 C C . GLU A 1 96 ? 27.626 48.791 42.431 1.00 22.64 75 GLU A C 1
ATOM 583 O O . GLU A 1 96 ? 26.415 48.759 42.562 1.00 23.35 75 GLU A O 1
ATOM 589 N N . ILE A 1 97 ? 28.347 49.860 42.766 1.00 22.64 76 ILE A N 1
ATOM 590 C CA . ILE A 1 97 ? 27.693 51.043 43.311 1.00 22.64 76 ILE A CA 1
ATOM 591 C C . ILE A 1 97 ? 26.883 51.769 42.216 1.00 22.71 76 ILE A C 1
ATOM 592 O O . ILE A 1 97 ? 25.807 52.275 42.475 1.00 23.65 76 ILE A O 1
ATOM 597 N N . TYR A 1 98 ? 27.392 51.786 40.988 1.00 22.44 77 TYR A N 1
ATOM 598 C CA . TYR A 1 98 ? 26.667 52.369 39.856 1.00 22.08 77 TYR A CA 1
ATOM 599 C C . TYR A 1 98 ? 25.306 51.735 39.677 1.00 21.91 77 TYR A C 1
ATOM 600 O O . TYR A 1 98 ? 24.310 52.454 39.532 1.00 20.66 77 TYR A O 1
ATOM 609 N N . GLU A 1 99 ? 25.249 50.399 39.735 1.00 22.54 78 GLU A N 1
ATOM 610 C CA . GLU A 1 99 ? 23.974 49.695 39.614 1.00 23.00 78 GLU A CA 1
ATOM 611 C C . GLU A 1 99 ? 23.062 50.027 40.799 1.00 23.56 78 GLU A C 1
ATOM 612 O O . GLU A 1 99 ? 21.849 50.254 40.614 1.00 23.91 78 GLU A O 1
ATOM 618 N N . LYS A 1 100 ? 23.630 50.082 41.999 1.00 24.98 79 LYS A N 1
ATOM 619 C CA . LYS A 1 100 ? 22.837 50.438 43.182 1.00 26.22 79 LYS A CA 1
ATOM 620 C C . LYS A 1 100 ? 22.214 51.826 43.017 1.00 26.29 79 LYS A C 1
ATOM 621 O O . LYS A 1 100 ? 21.087 52.051 43.427 1.00 26.22 79 LYS A O 1
ATOM 627 N N . ARG A 1 101 ? 22.905 52.738 42.344 1.00 26.75 80 ARG A N 1
ATOM 628 C CA . ARG A 1 101 ? 22.394 54.103 42.226 1.00 27.16 80 ARG A CA 1
ATOM 629 C C . ARG A 1 101 ? 21.753 54.411 40.880 1.00 26.69 80 ARG A C 1
ATOM 630 O O . ARG A 1 101 ? 21.505 55.583 40.553 1.00 26.15 80 ARG A O 1
ATOM 638 N N . SER A 1 102 ? 21.424 53.364 40.124 1.00 26.14 81 SER A N 1
ATOM 639 C CA . SER A 1 102 ? 20.996 53.543 38.758 1.00 27.23 81 SER A CA 1
ATOM 640 C C . SER A 1 102 ? 19.715 54.366 38.617 1.00 27.34 81 SER A C 1
ATOM 641 O O . SER A 1 102 ? 19.597 55.157 37.679 1.00 25.12 81 SER A O 1
ATOM 644 N N . SER A 1 103 ? 18.755 54.204 39.517 1.00 27.22 82 SER A N 1
ATOM 645 C CA . SER A 1 103 ? 17.539 54.982 39.317 1.00 28.21 82 SER A CA 1
ATOM 646 C C . SER A 1 103 ? 17.708 56.444 39.797 1.00 26.60 82 SER A C 1
ATOM 647 O O . SER A 1 103 ? 17.082 57.319 39.242 1.00 26.38 82 SER A O 1
ATOM 650 N N . ASP A 1 104 ? 18.593 56.713 40.756 1.00 25.67 83 ASP A N 1
ATOM 651 C CA . ASP A 1 104 ? 19.022 58.092 41.062 1.00 25.68 83 ASP A CA 1
ATOM 652 C C . ASP A 1 104 ? 19.672 58.717 39.838 1.00 24.43 83 ASP A C 1
ATOM 653 O O . ASP A 1 104 ? 19.444 59.883 39.506 1.00 24.20 83 ASP A O 1
ATOM 658 N N . MET A 1 105 ? 20.473 57.921 39.134 1.00 23.81 84 MET A N 1
ATOM 659 C CA . MET A 1 105 ? 21.160 58.403 37.933 1.00 22.65 84 MET A CA 1
ATOM 660 C C . MET A 1 105 ? 20.201 58.713 36.787 1.00 21.79 84 MET A C 1
ATOM 661 O O . MET A 1 105 ? 20.304 59.784 36.137 1.00 19.75 84 MET A O 1
ATOM 666 N N . ALA A 1 106 ? 19.261 57.792 36.542 1.00 20.87 85 ALA A N 1
ATOM 667 C CA . ALA A 1 106 ? 18.212 58.018 35.549 1.00 20.77 85 ALA A CA 1
ATOM 668 C C . ALA A 1 106 ? 17.403 59.303 35.816 1.00 20.56 85 ALA A C 1
ATOM 669 O O . ALA A 1 106 ? 17.132 60.087 34.910 1.00 21.46 85 ALA A O 1
ATOM 671 N N . LYS A 1 107 ? 16.964 59.488 37.049 1.00 20.97 86 LYS A N 1
ATOM 672 C CA . LYS A 1 107 ? 16.184 60.690 37.413 1.00 21.12 86 LYS A CA 1
ATOM 673 C C . LYS A 1 107 ? 17.018 61.972 37.225 1.00 20.57 86 LYS A C 1
ATOM 674 O O . LYS A 1 107 ? 16.513 62.970 36.712 1.00 20.10 86 LYS A O 1
ATOM 676 N N . THR A 1 108 ? 18.299 61.917 37.605 1.00 21.25 87 THR A N 1
ATOM 677 C CA . THR A 1 108 ? 19.205 63.061 37.491 1.00 21.06 87 THR A CA 1
ATOM 678 C C . THR A 1 108 ? 19.395 63.434 36.011 1.00 21.52 87 THR A C 1
ATOM 679 O O . THR A 1 108 ? 19.247 64.601 35.614 1.00 21.23 87 THR A O 1
ATOM 683 N N . ILE A 1 109 ? 19.668 62.430 35.182 1.00 21.04 88 ILE A N 1
ATOM 684 C CA . ILE A 1 109 ? 19.846 62.673 33.754 1.00 20.33 88 ILE A CA 1
ATOM 685 C C . ILE A 1 109 ? 18.582 63.229 33.116 1.00 21.39 88 ILE A C 1
ATOM 686 O O . ILE A 1 109 ? 18.638 64.233 32.395 1.00 21.96 88 ILE A O 1
ATOM 691 N N . SER A 1 110 ? 17.444 62.579 33.392 1.00 21.70 89 SER A N 1
ATOM 692 C CA . SER A 1 110 ? 16.143 63.038 32.892 1.00 22.08 89 SER A CA 1
ATOM 693 C C . SER A 1 110 ? 15.915 64.518 33.246 1.00 22.23 89 SER A C 1
ATOM 694 O O . SER A 1 110 ? 15.603 65.346 32.376 1.00 20.99 89 SER A O 1
ATOM 697 N N . MET A 1 111 ? 16.106 64.837 34.517 1.00 22.95 90 MET A N 1
ATOM 698 C CA . MET A 1 111 ? 15.902 66.210 34.999 1.00 24.29 90 MET A CA 1
ATOM 699 C C . MET A 1 111 ? 16.789 67.262 34.348 1.00 24.26 90 MET A C 1
ATOM 700 O O . MET A 1 111 ? 16.292 68.304 33.946 1.00 24.50 90 MET A O 1
ATOM 705 N N . GLU A 1 112 ? 18.093 66.993 34.263 1.00 25.08 91 GLU A N 1
ATOM 706 C CA . GLU A 1 112 ? 19.098 67.981 33.802 1.00 25.04 91 GLU A CA 1
ATOM 707 C C . GLU A 1 112 ? 19.175 68.148 32.284 1.00 24.58 91 GLU A C 1
ATOM 708 O O . GLU A 1 112 ? 19.518 69.233 31.812 1.00 23.45 91 GLU A O 1
ATOM 714 N N . MET A 1 113 ? 18.866 67.095 31.500 1.00 23.62 92 MET A N 1
ATOM 715 C CA . MET A 1 113 ? 18.939 67.222 30.044 1.00 22.41 92 MET A CA 1
ATOM 716 C C . MET A 1 113 ? 17.698 66.794 29.267 1.00 22.17 92 MET A C 1
ATOM 717 O O . MET A 1 113 ? 17.655 66.909 28.046 1.00 20.88 92 MET A O 1
ATOM 722 N N . GLY A 1 114 ? 16.682 66.302 29.971 1.00 21.92 93 GLY A N 1
ATOM 723 C CA . GLY A 1 114 ? 15.355 66.115 29.397 1.00 21.59 93 GLY A CA 1
ATOM 724 C C . GLY A 1 114 ? 15.028 64.724 28.895 1.00 22.20 93 GLY A C 1
ATOM 725 O O . GLY A 1 114 ? 13.935 64.533 28.325 1.00 22.18 93 GLY A O 1
ATOM 726 N N . ALA A 1 115 ? 15.943 63.755 29.071 1.00 21.33 94 ALA A N 1
ATOM 727 C CA . ALA A 1 115 ? 15.676 62.396 28.605 1.00 21.78 94 ALA A CA 1
ATOM 728 C C . ALA A 1 115 ? 14.406 61.820 29.235 1.00 22.16 94 ALA A C 1
ATOM 729 O O . ALA A 1 115 ? 14.303 61.771 30.453 1.00 22.61 94 ALA A O 1
ATOM 731 N N . PRO A 1 116 ? 13.432 61.372 28.420 1.00 22.94 95 PRO A N 1
ATOM 732 C CA . PRO A 1 116 ? 12.290 60.710 29.052 1.00 23.22 95 PRO A CA 1
ATOM 733 C C . PRO A 1 116 ? 12.734 59.557 29.958 1.00 23.43 95 PRO A C 1
ATOM 734 O O . PRO A 1 116 ? 13.592 58.782 29.573 1.00 23.17 95 PRO A O 1
ATOM 738 N N . ILE A 1 117 ? 12.175 59.502 31.155 1.00 23.28 96 ILE A N 1
ATOM 739 C CA . ILE A 1 117 ? 12.659 58.669 32.245 1.00 24.10 96 ILE A CA 1
ATOM 740 C C . ILE A 1 117 ? 12.846 57.179 31.918 1.00 24.70 96 ILE A C 1
ATOM 741 O O . ILE A 1 117 ? 13.806 56.569 32.398 1.00 24.73 96 ILE A O 1
ATOM 746 N N . ASP A 1 118 ? 11.981 56.583 31.104 1.00 24.86 97 ASP A N 1
ATOM 747 C CA . ASP A 1 118 ? 12.190 55.171 30.762 1.00 24.62 97 ASP A CA 1
ATOM 748 C C . ASP A 1 118 ? 13.527 55.009 30.044 1.00 23.79 97 ASP A C 1
ATOM 749 O O . ASP A 1 118 ? 14.355 54.170 30.440 1.00 24.06 97 ASP A O 1
ATOM 754 N N . MET A 1 119 ? 13.744 55.820 29.007 1.00 22.58 98 MET A N 1
ATOM 755 C CA . MET A 1 119 ? 14.988 55.742 28.243 1.00 22.03 98 MET A CA 1
ATOM 756 C C . MET A 1 119 ? 16.158 56.342 29.024 1.00 21.34 98 MET A C 1
ATOM 757 O O . MET A 1 119 ? 17.290 55.954 28.789 1.00 20.10 98 MET A O 1
ATOM 762 N N . ALA A 1 120 ? 15.881 57.215 29.999 1.00 20.93 99 ALA A N 1
ATOM 763 C CA . ALA A 1 120 ? 16.910 57.704 30.910 1.00 21.82 99 ALA A CA 1
ATOM 764 C C . ALA A 1 120 ? 17.496 56.517 31.697 1.00 21.66 99 ALA A C 1
ATOM 765 O O . ALA A 1 120 ? 18.693 56.486 31.996 1.00 22.64 99 ALA A O 1
ATOM 767 N N . LEU A 1 121 ? 16.655 55.564 32.088 1.00 22.50 100 LEU A N 1
ATOM 768 C CA . LEU A 1 121 ? 17.146 54.353 32.775 1.00 23.06 100 LEU A CA 1
ATOM 769 C C . LEU A 1 121 ? 17.694 53.335 31.772 1.00 23.36 100 LEU A C 1
ATOM 770 O O . LEU A 1 121 ? 18.837 52.911 31.912 1.00 23.36 100 LEU A O 1
ATOM 775 N N . ASN A 1 122 ? 16.911 52.950 30.759 1.00 23.56 101 ASN A N 1
ATOM 776 C CA . ASN A 1 122 ? 17.276 51.794 29.931 1.00 23.89 101 ASN A CA 1
ATOM 777 C C . ASN A 1 122 ? 18.313 52.069 28.823 1.00 23.68 101 ASN A C 1
ATOM 778 O O . ASN A 1 122 ? 18.792 51.139 28.197 1.00 22.77 101 ASN A O 1
ATOM 783 N N . ALA A 1 123 ? 18.649 53.334 28.583 1.00 21.90 102 ALA A N 1
ATOM 784 C CA . ALA A 1 123 ? 19.640 53.680 27.581 1.00 21.95 102 ALA A CA 1
ATOM 785 C C . ALA A 1 123 ? 20.665 54.639 28.168 1.00 21.34 102 ALA A C 1
ATOM 786 O O . ALA A 1 123 ? 21.826 54.298 28.236 1.00 21.75 102 ALA A O 1
ATOM 788 N N . GLN A 1 124 ? 20.248 55.813 28.653 1.00 22.18 103 GLN A N 1
ATOM 789 C CA . GLN A 1 124 ? 21.235 56.782 29.197 1.00 21.30 103 GLN A CA 1
ATOM 790 C C . GLN A 1 124 ? 22.057 56.147 30.337 1.00 22.35 103 GLN A C 1
ATOM 791 O O . GLN A 1 124 ? 23.289 56.255 30.361 1.00 23.62 103 GLN A O 1
ATOM 797 N N . THR A 1 125 ? 21.387 55.496 31.283 1.00 21.76 104 THR A N 1
ATOM 798 C CA . THR A 1 125 ? 22.087 54.938 32.418 1.00 21.04 104 THR A CA 1
ATOM 799 C C . THR A 1 125 ? 22.665 53.542 32.098 1.00 21.33 104 THR A C 1
ATOM 800 O O . THR A 1 125 ? 23.822 53.294 32.349 1.00 21.03 104 THR A O 1
ATOM 804 N N . ALA A 1 126 ? 21.882 52.678 31.490 1.00 21.40 105 ALA A N 1
ATOM 805 C CA . ALA A 1 126 ? 22.333 51.335 31.145 1.00 22.18 105 ALA A CA 1
ATOM 806 C C . ALA A 1 126 ? 23.544 51.283 30.210 1.00 22.98 105 ALA A C 1
ATOM 807 O O . ALA A 1 126 ? 24.332 50.381 30.354 1.00 22.82 105 ALA A O 1
ATOM 809 N N . THR A 1 127 ? 23.704 52.218 29.257 1.00 23.72 106 THR A N 1
ATOM 810 C CA . THR A 1 127 ? 24.904 52.195 28.414 1.00 24.88 106 THR A CA 1
ATOM 811 C C . THR A 1 127 ? 26.184 52.384 29.246 1.00 24.34 106 THR A C 1
ATOM 812 O O . THR A 1 127 ? 27.204 51.769 28.955 1.00 23.41 106 THR A O 1
ATOM 816 N N . GLY A 1 128 ? 26.094 53.179 30.316 1.00 23.14 107 GLY A N 1
ATOM 817 C CA . GLY A 1 128 ? 27.198 53.322 31.280 1.00 22.39 107 GLY A CA 1
ATOM 818 C C . GLY A 1 128 ? 27.651 51.989 31.831 1.00 21.92 107 GLY A C 1
ATOM 819 O O . GLY A 1 128 ? 28.869 51.644 31.787 1.00 19.35 107 GLY A O 1
ATOM 820 N N . SER A 1 129 ? 26.673 51.207 32.317 1.00 21.34 108 SER A N 1
ATOM 821 C CA A SER A 1 129 ? 26.996 49.910 32.894 0.50 21.35 108 SER A CA 1
ATOM 822 C CA B SER A 1 129 ? 26.969 49.889 32.882 0.50 21.51 108 SER A CA 1
ATOM 823 C C . SER A 1 129 ? 27.536 48.974 31.808 1.00 20.72 108 SER A C 1
ATOM 824 O O . SER A 1 129 ? 28.478 48.230 32.062 1.00 21.61 108 SER A O 1
ATOM 829 N N . SER A 1 130 ? 26.970 49.031 30.607 1.00 20.20 109 SER A N 1
ATOM 830 C CA A SER A 1 130 ? 27.439 48.199 29.494 0.50 19.71 109 SER A CA 1
ATOM 831 C CA B SER A 1 130 ? 27.453 48.181 29.513 0.50 20.24 109 SER A CA 1
ATOM 832 C C . SER A 1 130 ? 28.891 48.524 29.099 1.00 20.15 109 SER A C 1
ATOM 833 O O . SER A 1 130 ? 29.703 47.630 28.830 1.00 21.01 109 SER A O 1
ATOM 838 N N . HIS A 1 131 ? 29.235 49.803 29.066 1.00 19.80 110 HIS A N 1
ATOM 839 C CA . HIS A 1 131 ? 30.627 50.191 28.801 1.00 20.36 110 HIS A CA 1
ATOM 840 C C . HIS A 1 131 ? 31.565 49.695 29.909 1.00 19.73 110 HIS A C 1
ATOM 841 O O . HIS A 1 131 ? 32.597 49.135 29.620 1.00 19.14 110 HIS A O 1
ATOM 848 N N . ILE A 1 132 ? 31.191 49.878 31.161 1.00 20.06 111 ILE A N 1
ATOM 849 C CA . ILE A 1 132 ? 31.994 49.397 32.252 1.00 20.07 111 ILE A CA 1
ATOM 850 C C . ILE A 1 132 ? 32.279 47.902 32.080 1.00 20.84 111 ILE A C 1
ATOM 851 O O . ILE A 1 132 ? 33.435 47.490 32.148 1.00 21.96 111 ILE A O 1
ATOM 856 N N . ARG A 1 133 ? 31.245 47.106 31.846 1.00 21.14 112 ARG A N 1
ATOM 857 C CA A ARG A 1 133 ? 31.417 45.652 31.671 0.50 21.51 112 ARG A CA 1
ATOM 858 C CA B ARG A 1 133 ? 31.380 45.644 31.615 0.50 21.76 112 ARG A CA 1
ATOM 859 C C . ARG A 1 133 ? 32.308 45.306 30.480 1.00 21.39 112 ARG A C 1
ATOM 860 O O . ARG A 1 133 ? 33.063 44.331 30.541 1.00 20.52 112 ARG A O 1
ATOM 875 N N . ASN A 1 134 ? 32.174 46.061 29.395 1.00 21.55 113 ASN A N 1
ATOM 876 C CA . ASN A 1 134 ? 32.980 45.799 28.223 1.00 21.21 113 ASN A CA 1
ATOM 877 C C . ASN A 1 134 ? 34.479 46.147 28.436 1.00 21.15 113 ASN A C 1
ATOM 878 O O . ASN A 1 134 ? 35.365 45.466 27.889 1.00 21.33 113 ASN A O 1
ATOM 883 N N . PHE A 1 135 ? 34.754 47.164 29.256 1.00 20.41 114 PHE A N 1
ATOM 884 C CA . PHE A 1 135 ? 36.132 47.460 29.672 1.00 20.23 114 PHE A CA 1
ATOM 885 C C . PHE A 1 135 ? 36.689 46.326 30.560 1.00 20.44 114 PHE A C 1
ATOM 886 O O . PHE A 1 135 ? 37.809 45.902 30.392 1.00 19.65 114 PHE A O 1
ATOM 894 N N . ILE A 1 136 ? 35.884 45.852 31.498 1.00 20.33 115 ILE A N 1
ATOM 895 C CA . ILE A 1 136 ? 36.260 44.710 32.327 1.00 20.46 115 ILE A CA 1
ATOM 896 C C . ILE A 1 136 ? 36.656 43.499 31.490 1.00 20.60 115 ILE A C 1
ATOM 897 O O . ILE A 1 136 ? 37.745 42.956 31.695 1.00 21.49 115 ILE A O 1
ATOM 902 N N . LYS A 1 137 ? 35.793 43.086 30.563 1.00 21.48 116 LYS A N 1
ATOM 903 C CA . LYS A 1 137 ? 36.106 41.994 29.659 1.00 22.50 116 LYS A CA 1
ATOM 904 C C . LYS A 1 137 ? 37.400 42.253 28.885 1.00 23.09 116 LYS A C 1
ATOM 905 O O . LYS A 1 137 ? 38.273 41.369 28.825 1.00 21.80 116 LYS A O 1
ATOM 911 N N . ALA A 1 138 ? 37.523 43.446 28.291 1.00 22.59 117 ALA A N 1
ATOM 912 C CA . ALA A 1 138 ? 38.736 43.799 27.541 1.00 23.18 117 ALA A CA 1
ATOM 913 C C . ALA A 1 138 ? 39.976 43.732 28.440 1.00 23.78 117 ALA A C 1
ATOM 914 O O . ALA A 1 138 ? 40.976 43.170 28.047 1.00 23.81 117 ALA A O 1
ATOM 916 N N . TYR A 1 139 ? 39.887 44.258 29.659 1.00 23.80 118 TYR A N 1
ATOM 917 C CA . TYR A 1 139 ? 41.054 44.311 30.548 1.00 24.92 118 TYR A CA 1
ATOM 918 C C . TYR A 1 139 ? 41.581 42.921 30.863 1.00 26.30 118 TYR A C 1
ATOM 919 O O . TYR A 1 139 ? 42.782 42.726 30.971 1.00 25.22 118 TYR A O 1
ATOM 928 N N . LYS A 1 140 ? 40.659 41.984 31.026 1.00 28.26 119 LYS A N 1
ATOM 929 C CA . LYS A 1 140 ? 41.012 40.593 31.289 1.00 30.62 119 LYS A CA 1
ATOM 930 C C . LYS A 1 140 ? 41.779 39.976 30.115 1.00 31.13 119 LYS A C 1
ATOM 931 O O . LYS A 1 140 ? 42.675 39.193 30.344 1.00 32.42 119 LYS A O 1
ATOM 937 N N . GLU A 1 141 ? 41.495 40.377 28.882 1.00 31.72 120 GLU A N 1
ATOM 938 C CA . GLU A 1 141 ? 42.298 39.947 27.731 1.00 33.01 120 GLU A CA 1
ATOM 939 C C . GLU A 1 141 ? 43.605 40.718 27.485 1.00 31.82 120 GLU A C 1
ATOM 940 O O . GLU A 1 141 ? 44.380 40.345 26.615 1.00 32.07 120 GLU A O 1
ATOM 946 N N . PHE A 1 142 ? 43.840 41.804 28.211 1.00 30.20 121 PHE A N 1
ATOM 947 C CA . PHE A 1 142 ? 44.955 42.701 27.898 1.00 28.50 121 PHE A CA 1
ATOM 948 C C . PHE A 1 142 ? 46.114 42.368 28.782 1.00 27.85 121 PHE A C 1
ATOM 949 O O . PHE A 1 142 ? 45.935 42.018 29.930 1.00 27.17 121 PHE A O 1
ATOM 957 N N . SER A 1 143 ? 47.319 42.522 28.264 1.00 27.65 122 SER A N 1
ATOM 958 C CA . SER A 1 143 ? 48.519 42.414 29.095 1.00 26.96 122 SER A CA 1
ATOM 959 C C . SER A 1 143 ? 49.394 43.658 28.910 1.00 26.08 122 SER A C 1
ATOM 960 O O . SER A 1 143 ? 49.518 44.144 27.798 1.00 25.40 122 SER A O 1
ATOM 963 N N . PHE A 1 144 ? 50.009 44.146 29.991 1.00 25.21 123 PHE A N 1
ATOM 964 C CA . PHE A 1 144 ? 50.872 45.3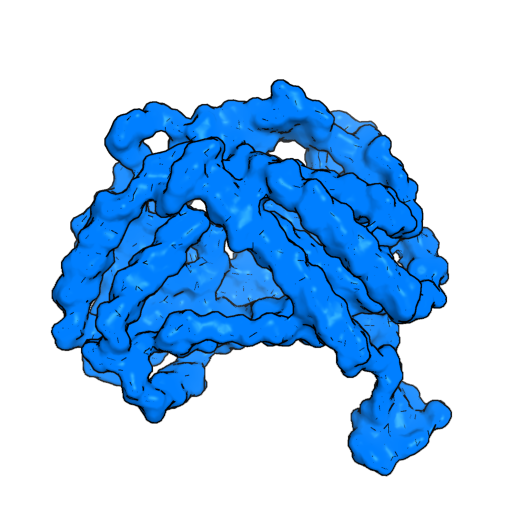51 29.928 1.00 26.12 123 PHE A CA 1
ATOM 965 C C . PHE A 1 144 ? 52.246 45.101 29.288 1.00 26.46 123 PHE A C 1
ATOM 966 O O . PHE A 1 144 ? 52.989 46.039 29.019 1.00 25.80 123 PHE A O 1
ATOM 974 N N . GLN A 1 145 ? 52.572 43.835 29.041 1.00 27.86 124 GLN A N 1
ATOM 975 C CA . GLN A 1 145 ? 53.752 43.465 28.262 1.00 28.24 124 GLN A CA 1
ATOM 976 C C . GLN A 1 145 ? 53.372 42.415 27.267 1.00 28.14 124 GLN A C 1
ATOM 977 O O . GLN A 1 145 ? 52.588 41.505 27.570 1.00 28.11 124 GLN A O 1
ATOM 983 N N . GLU A 1 146 ? 53.966 42.507 26.097 1.00 27.79 125 GLU A N 1
ATOM 984 C CA . GLU A 1 146 ? 53.842 41.469 25.121 1.00 28.58 125 GLU A CA 1
ATOM 985 C C . GLU A 1 146 ? 54.994 41.504 24.159 1.00 27.78 125 GLU A C 1
ATOM 986 O O . GLU A 1 146 ? 55.839 42.408 24.202 1.00 25.79 125 GLU A O 1
ATOM 992 N N . ALA A 1 147 ? 55.042 40.500 23.291 1.00 27.46 126 ALA A N 1
ATOM 993 C CA . ALA A 1 147 ? 56.090 40.445 22.286 1.00 27.00 126 ALA A CA 1
ATOM 994 C C . ALA A 1 147 ? 56.013 41.709 21.414 1.00 26.53 126 ALA A C 1
ATOM 995 O O . ALA A 1 147 ? 54.913 42.247 21.166 1.00 26.31 126 ALA A O 1
ATOM 997 N N . LEU A 1 148 ? 57.184 42.184 20.985 1.00 25.49 127 LEU A N 1
ATOM 998 C CA . LEU A 1 148 ? 57.284 43.342 20.110 1.00 25.70 127 LEU A CA 1
ATOM 999 C C . LEU A 1 148 ? 57.061 42.910 18.668 1.00 26.97 127 LEU A C 1
ATOM 1000 O O . LEU A 1 148 ? 56.352 43.584 17.908 1.00 25.92 127 LEU A O 1
ATOM 1005 N N . ILE A 1 149 ? 57.670 41.779 18.324 1.00 28.55 128 ILE A N 1
ATOM 1006 C CA . ILE A 1 149 ? 57.544 41.117 17.016 1.00 30.89 128 ILE A CA 1
ATOM 1007 C C . ILE A 1 149 ? 57.202 39.639 17.310 1.00 32.15 128 ILE A C 1
ATOM 1008 O O . ILE A 1 149 ? 57.900 38.986 18.104 1.00 32.31 128 ILE A O 1
ATOM 1013 N N . GLU A 1 150 ? 56.128 39.117 16.712 1.00 33.80 129 GLU A N 1
ATOM 1014 C CA . GLU A 1 150 ? 55.738 37.705 16.940 1.00 34.48 129 GLU A CA 1
ATOM 1015 C C . GLU A 1 150 ? 56.941 36.793 16.696 1.00 34.09 129 GLU A C 1
ATOM 1016 O O . GLU A 1 150 ? 57.656 36.975 15.712 1.00 34.66 129 GLU A O 1
ATOM 1018 N N . GLY A 1 151 ? 57.210 35.870 17.624 1.00 34.02 130 GLY A N 1
ATOM 1019 C CA . GLY A 1 151 ? 58.344 34.915 17.481 1.00 34.27 130 GLY A CA 1
ATOM 1020 C C . GLY A 1 151 ? 59.757 35.392 17.875 1.00 34.74 130 GLY A C 1
ATOM 1021 O O . GLY A 1 151 ? 60.753 34.655 17.711 1.00 35.39 130 GLY A O 1
ATOM 1022 N N . ASN A 1 152 ? 59.862 36.628 18.371 1.00 33.34 131 ASN A N 1
ATOM 1023 C CA . ASN A 1 152 ? 61.118 37.165 18.884 1.00 31.86 131 ASN A CA 1
ATOM 1024 C C . ASN A 1 152 ? 60.934 37.172 20.390 1.00 31.76 131 ASN A C 1
ATOM 1025 O O . ASN A 1 152 ? 59.976 37.779 20.894 1.00 31.17 131 ASN A O 1
ATOM 1030 N N . GLU A 1 153 ? 61.822 36.485 21.101 1.00 31.04 132 GLU A N 1
ATOM 1031 C CA . GLU A 1 153 ? 61.690 36.308 22.550 1.00 32.05 132 GLU A CA 1
ATOM 1032 C C . GLU A 1 153 ? 62.682 37.181 23.318 1.00 30.52 132 GLU A C 1
ATOM 1033 O O . GLU A 1 153 ? 62.842 37.044 24.524 1.00 31.77 132 GLU A O 1
ATOM 1039 N N . GLN A 1 154 ? 63.308 38.116 22.630 1.00 29.47 133 GLN A N 1
ATOM 1040 C CA . GLN A 1 154 ? 64.294 38.994 23.231 1.00 28.53 133 GLN A CA 1
ATOM 1041 C C . GLN A 1 154 ? 63.679 40.385 23.542 1.00 27.00 133 GLN A C 1
ATOM 1042 O O . GLN A 1 154 ? 63.679 40.834 24.656 1.00 26.18 133 GLN A O 1
ATOM 1048 N N . ALA A 1 155 ? 63.176 41.042 22.509 1.00 25.71 134 ALA A N 1
ATOM 1049 C CA . ALA A 1 155 ? 62.580 42.364 22.599 1.00 25.20 134 ALA A CA 1
ATOM 1050 C C . ALA A 1 155 ? 61.138 42.241 23.119 1.00 25.30 134 ALA A C 1
ATOM 1051 O O . ALA A 1 155 ? 60.474 41.232 22.913 1.00 25.88 134 ALA A O 1
ATOM 1053 N N . ILE A 1 156 ? 60.666 43.279 23.792 1.00 25.09 135 ILE A N 1
ATOM 1054 C CA . ILE A 1 156 ? 59.371 43.293 24.427 1.00 25.28 135 ILE A CA 1
ATOM 1055 C C . ILE A 1 156 ? 58.697 44.672 24.224 1.00 24.91 135 ILE A C 1
ATOM 1056 O O . ILE A 1 156 ? 59.394 45.714 24.125 1.00 23.46 135 ILE A O 1
ATOM 1061 N N . LEU A 1 157 ? 57.356 44.651 24.132 1.00 23.78 136 LEU A N 1
ATOM 1062 C CA . LEU A 1 157 ? 56.522 45.848 24.134 1.00 22.97 136 LEU A CA 1
ATOM 1063 C C . LEU A 1 157 ? 55.923 46.039 25.517 1.00 21.92 136 LEU A C 1
ATOM 1064 O O . LEU A 1 157 ? 55.381 45.106 26.116 1.00 23.19 136 LEU A O 1
ATOM 1069 N N . HIS A 1 158 ? 56.052 47.244 26.048 1.00 21.29 137 HIS A N 1
ATOM 1070 C CA A HIS A 1 158 ? 55.532 47.597 27.382 0.50 21.18 137 HIS A CA 1
ATOM 1071 C CA B HIS A 1 158 ? 55.566 47.583 27.367 0.50 21.77 137 HIS A CA 1
ATOM 1072 C C . HIS A 1 158 ? 54.528 48.718 27.185 1.00 21.37 137 HIS A C 1
ATOM 1073 O O . HIS A 1 158 ? 54.724 49.597 26.332 1.00 21.90 137 HIS A O 1
ATOM 1086 N N . TYR A 1 159 ? 53.431 48.683 27.945 1.00 20.58 138 TYR A N 1
ATOM 1087 C CA . TYR A 1 159 ? 52.456 49.770 27.955 1.00 20.38 138 TYR A CA 1
ATOM 1088 C C . TYR A 1 159 ? 52.585 50.487 29.282 1.00 21.11 138 TYR A C 1
ATOM 1089 O O . TYR A 1 159 ? 52.575 49.833 30.354 1.00 20.41 138 TYR A O 1
ATOM 1098 N N . ASP A 1 160 ? 52.682 51.816 29.231 1.00 22.25 139 ASP A N 1
ATOM 1099 C CA . ASP A 1 160 ? 52.790 52.660 30.445 1.00 23.54 139 ASP A CA 1
ATOM 1100 C C . ASP A 1 160 ? 51.634 53.682 30.514 1.00 22.69 139 ASP A C 1
ATOM 1101 O O . ASP A 1 160 ? 51.275 54.289 29.491 1.00 21.69 139 ASP A O 1
ATOM 1106 N N . ALA A 1 161 ? 51.098 53.910 31.708 1.00 21.41 140 ALA A N 1
ATOM 1107 C CA . ALA A 1 161 ? 50.159 55.008 31.912 1.00 21.75 140 ALA A CA 1
ATOM 1108 C C . ALA A 1 161 ? 50.683 56.296 31.231 1.00 21.06 140 ALA A C 1
ATOM 1109 O O . ALA A 1 161 ? 51.802 56.722 31.499 1.00 20.50 140 ALA A O 1
ATOM 1111 N N . ILE A 1 162 ? 49.879 56.904 30.361 1.00 20.78 141 ILE A N 1
ATOM 1112 C CA . ILE A 1 162 ? 50.308 58.134 29.669 1.00 20.13 141 ILE A CA 1
ATOM 1113 C C . ILE A 1 162 ? 50.613 59.254 30.686 1.00 20.70 141 ILE A C 1
ATOM 1114 O O . ILE A 1 162 ? 51.514 60.076 30.459 1.00 20.86 141 ILE A O 1
ATOM 1119 N N . GLY A 1 163 ? 49.910 59.246 31.815 1.00 20.40 142 GLY A N 1
ATOM 1120 C CA . GLY A 1 163 ? 50.125 60.246 32.869 1.00 20.78 142 GLY A CA 1
ATOM 1121 C C . GLY A 1 163 ? 48.840 60.816 33.437 1.00 20.17 142 GLY A C 1
ATOM 1122 O O . GLY A 1 163 ? 47.848 60.109 33.593 1.00 20.39 142 GLY A O 1
ATOM 1123 N N . VAL A 1 164 ? 48.869 62.115 33.762 1.00 20.15 143 VAL A N 1
ATOM 1124 C CA . VAL A 1 164 ? 47.737 62.813 34.300 1.00 19.43 143 VAL A CA 1
ATOM 1125 C C . VAL A 1 164 ? 46.974 63.336 33.104 1.00 19.30 143 VAL A C 1
ATOM 1126 O O . VAL A 1 164 ? 47.555 63.933 32.235 1.00 19.05 143 VAL A O 1
ATOM 1130 N N . VAL A 1 165 ? 45.666 63.092 33.050 1.00 19.46 144 VAL A N 1
ATOM 1131 C CA . VAL A 1 165 ? 44.875 63.386 31.872 1.00 18.68 144 VAL A CA 1
ATOM 1132 C C . VAL A 1 165 ? 43.701 64.282 32.160 1.00 19.67 144 VAL A C 1
ATOM 1133 O O . VAL A 1 165 ? 43.141 64.305 33.272 1.00 18.46 144 VAL A O 1
ATOM 1137 N N . GLY A 1 166 ? 43.319 65.016 31.114 1.00 19.60 145 GLY A N 1
ATOM 1138 C CA . GLY A 1 166 ? 42.121 65.866 31.121 1.00 19.85 145 GLY A CA 1
ATOM 1139 C C . GLY A 1 166 ? 40.978 65.253 30.348 1.00 18.97 145 GLY A C 1
ATOM 1140 O O . GLY A 1 166 ? 41.145 64.816 29.205 1.00 20.74 145 GLY A O 1
ATOM 1141 N N . LEU A 1 167 ? 39.810 65.221 30.978 1.00 18.67 146 LEU A N 1
ATOM 1142 C CA . LEU A 1 167 ? 38.612 64.595 30.427 1.00 18.13 146 LEU A CA 1
ATOM 1143 C C . LEU A 1 167 ? 37.508 65.619 30.347 1.00 18.40 146 LEU A C 1
ATOM 1144 O O . LEU A 1 167 ? 37.190 66.250 31.342 1.00 17.77 146 LEU A O 1
ATOM 1149 N N . ILE A 1 168 ? 36.901 65.771 29.166 1.00 18.01 147 ILE A N 1
ATOM 1150 C CA . ILE A 1 168 ? 35.847 66.775 28.973 1.00 19.36 147 ILE A CA 1
ATOM 1151 C C . ILE A 1 168 ? 34.670 66.144 28.272 1.00 20.64 147 ILE A C 1
ATOM 1152 O O . ILE A 1 168 ? 34.831 65.544 27.201 1.00 19.80 147 ILE A O 1
ATOM 1157 N N . THR A 1 169 ? 33.500 66.225 28.911 1.00 20.36 148 THR A N 1
ATOM 1158 C CA . THR A 1 169 ? 32.347 65.474 28.438 1.00 20.45 148 THR A CA 1
ATOM 1159 C C . THR A 1 169 ? 31.165 66.416 28.190 1.00 21.20 148 THR A C 1
ATOM 1160 O O . THR A 1 169 ? 31.070 67.460 28.817 1.00 21.17 148 THR A O 1
ATOM 1164 N N . PRO A 1 170 ? 30.238 66.026 27.311 1.00 21.95 149 PRO A N 1
ATOM 1165 C CA . PRO A 1 170 ? 29.101 66.869 26.975 1.00 21.87 149 PRO A CA 1
ATOM 1166 C C . PRO A 1 170 ? 27.821 66.451 27.735 1.00 22.09 149 PRO A C 1
ATOM 1167 O O . PRO A 1 170 ? 27.894 65.668 28.699 1.00 21.28 149 PRO A O 1
ATOM 1171 N N . TRP A 1 171 ? 26.671 66.961 27.273 1.00 21.74 150 TRP A N 1
ATOM 1172 C CA . TRP A 1 171 ? 25.367 66.834 27.959 1.00 21.64 150 TRP A CA 1
ATOM 1173 C C . TRP A 1 171 ? 24.397 65.827 27.348 1.00 21.70 150 TRP A C 1
ATOM 1174 O O . TRP A 1 171 ? 23.364 65.549 27.941 1.00 21.97 150 TRP A O 1
ATOM 1185 N N . ASN A 1 172 ? 24.670 65.348 26.140 1.00 21.82 151 ASN A N 1
ATOM 1186 C CA . ASN A 1 172 ? 23.684 64.593 25.390 1.00 21.44 151 ASN A CA 1
ATOM 1187 C C . ASN A 1 172 ? 23.567 63.114 25.754 1.00 20.84 151 ASN A C 1
ATOM 1188 O O . ASN A 1 172 ? 22.476 62.573 25.686 1.00 21.57 151 ASN A O 1
ATOM 1193 N N . TRP A 1 173 ? 24.677 62.466 26.077 1.00 20.43 152 TRP A N 1
ATOM 1194 C CA . TRP A 1 173 ? 24.677 61.092 26.527 1.00 20.35 152 TRP A CA 1
ATOM 1195 C C . TRP A 1 173 ? 25.695 61.032 27.685 1.00 20.84 152 TRP A C 1
ATOM 1196 O O . TRP A 1 173 ? 26.758 60.373 27.585 1.00 19.88 152 TRP A O 1
ATOM 1207 N N . PRO A 1 174 ? 25.392 61.749 28.777 1.00 20.37 153 PRO A N 1
ATOM 1208 C CA . PRO A 1 174 ? 26.441 62.048 29.772 1.00 21.14 153 PRO A CA 1
ATOM 1209 C C . PRO A 1 174 ? 27.178 60.828 30.380 1.00 21.32 153 PRO A C 1
ATOM 1210 O O . PRO A 1 174 ? 28.390 60.849 30.442 1.00 21.44 153 PRO A O 1
ATOM 1214 N N . MET A 1 175 ? 26.471 59.796 30.832 1.00 22.21 154 MET A N 1
ATOM 1215 C CA . MET A 1 175 ? 27.112 58.649 31.463 1.00 22.38 154 MET A CA 1
ATOM 1216 C C . MET A 1 175 ? 27.759 57.749 30.430 1.00 23.09 154 MET A C 1
ATOM 1217 O O . MET A 1 175 ? 28.778 57.130 30.734 1.00 23.29 154 MET A O 1
ATOM 1222 N N . ASN A 1 176 ? 27.189 57.683 29.224 1.00 23.00 155 ASN A N 1
ATOM 1223 C CA . ASN A 1 176 ? 27.860 57.022 28.129 1.00 24.77 155 ASN A CA 1
ATOM 1224 C C . ASN A 1 176 ? 29.292 57.613 27.986 1.00 24.67 155 ASN A C 1
ATOM 1225 O O . ASN A 1 176 ? 30.294 56.896 28.073 1.00 24.31 155 ASN A O 1
ATOM 1230 N N . GLN A 1 177 ? 29.353 58.943 27.861 1.00 23.38 156 GLN A N 1
ATOM 1231 C CA . GLN A 1 177 ? 30.580 59.656 27.567 1.00 22.89 156 GLN A CA 1
ATOM 1232 C C . GLN A 1 177 ? 31.550 59.692 28.760 1.00 21.92 156 GLN A C 1
ATOM 1233 O O . GLN A 1 177 ? 32.750 59.542 28.564 1.00 22.48 156 GLN A O 1
ATOM 1239 N N . VAL A 1 178 ? 31.044 59.820 29.987 1.00 20.30 157 VAL A N 1
ATOM 1240 C CA . VAL A 1 178 ? 31.894 59.795 31.171 1.00 19.77 157 VAL A CA 1
ATOM 1241 C C . VAL A 1 178 ? 32.511 58.406 31.397 1.00 20.00 157 VAL A C 1
ATOM 1242 O O . VAL A 1 178 ? 33.716 58.303 31.625 1.00 20.55 157 VAL A O 1
ATOM 1246 N N . THR A 1 179 ? 31.712 57.346 31.311 1.00 18.28 158 THR A N 1
ATOM 1247 C CA . THR A 1 179 ? 32.240 55.998 31.518 1.00 18.21 158 THR A CA 1
ATOM 1248 C C . THR A 1 179 ? 33.264 55.610 30.462 1.00 17.90 158 THR A C 1
ATOM 1249 O O . THR A 1 179 ? 34.262 55.003 30.792 1.00 18.64 158 THR A O 1
ATOM 1253 N N . LEU A 1 180 ? 33.030 55.995 29.215 1.00 18.28 159 LEU A N 1
ATOM 1254 C CA . LEU A 1 180 ? 33.998 55.771 28.133 1.00 18.82 159 LEU A CA 1
ATOM 1255 C C . LEU A 1 180 ? 35.365 56.415 28.389 1.00 19.39 159 LEU A C 1
ATOM 1256 O O . LEU A 1 180 ? 36.343 55.964 27.818 1.00 20.91 159 LEU A O 1
ATOM 1261 N N . LYS A 1 181 ? 35.443 57.440 29.235 1.00 18.44 160 LYS A N 1
ATOM 1262 C CA . LYS A 1 181 ? 36.706 58.085 29.491 1.00 18.21 160 LYS A CA 1
ATOM 1263 C C . LYS A 1 181 ? 37.312 57.700 30.826 1.00 18.50 160 LYS A C 1
ATOM 1264 O O . LYS A 1 181 ? 38.477 57.408 30.876 1.00 18.78 160 LYS A O 1
ATOM 1270 N N . VAL A 1 182 ? 36.529 57.702 31.899 1.00 18.25 161 VAL A N 1
ATOM 1271 C CA . VAL A 1 182 ? 37.101 57.547 33.236 1.00 18.54 161 VAL A CA 1
ATOM 1272 C C . VAL A 1 182 ? 37.557 56.100 33.493 1.00 19.00 161 VAL A C 1
ATOM 1273 O O . VAL A 1 182 ? 38.579 55.876 34.117 1.00 19.55 161 VAL A O 1
ATOM 1277 N N . ILE A 1 183 ? 36.768 55.125 33.049 1.00 19.58 162 ILE A N 1
ATOM 1278 C CA . ILE A 1 183 ? 37.084 53.716 33.283 1.00 18.92 162 ILE A CA 1
ATOM 1279 C C . ILE A 1 183 ? 38.383 53.282 32.608 1.00 18.30 162 ILE A C 1
ATOM 1280 O O . ILE A 1 183 ? 39.200 52.687 33.263 1.00 17.22 162 ILE A O 1
ATOM 1285 N N . PRO A 1 184 ? 38.592 53.560 31.301 1.00 18.53 163 PRO A N 1
ATOM 1286 C CA . PRO A 1 184 ? 39.876 53.086 30.740 1.00 18.93 163 PRO A CA 1
ATOM 1287 C C . PRO A 1 184 ? 41.091 53.851 31.317 1.00 20.41 163 PRO A C 1
ATOM 1288 O O . PRO A 1 184 ? 42.187 53.280 31.423 1.00 20.50 163 PRO A O 1
ATOM 1292 N N . ALA A 1 185 ? 40.877 55.100 31.761 1.00 20.22 164 ALA A N 1
ATOM 1293 C CA . ALA A 1 185 ? 41.955 55.892 32.362 1.00 20.41 164 ALA A CA 1
ATOM 1294 C C . ALA A 1 185 ? 42.358 55.282 33.713 1.00 20.38 164 ALA A C 1
ATOM 1295 O O . ALA A 1 185 ? 43.540 55.142 34.008 1.00 21.16 164 ALA A O 1
ATOM 1297 N N . LEU A 1 186 ? 41.375 54.902 34.517 1.00 20.45 165 LEU A N 1
ATOM 1298 C CA . LEU A 1 186 ? 41.618 54.105 35.724 1.00 20.55 165 LEU A CA 1
ATOM 1299 C C . LEU A 1 186 ? 42.423 52.830 35.424 1.00 20.60 165 LEU A C 1
ATOM 1300 O O . LEU A 1 186 ? 43.501 52.597 35.995 1.00 21.07 165 LEU A O 1
ATOM 1305 N N . LEU A 1 187 ? 41.928 52.022 34.501 1.00 20.48 166 LEU A N 1
ATOM 1306 C CA . LEU A 1 187 ? 42.549 50.709 34.236 1.00 19.97 166 LEU A CA 1
ATOM 1307 C C . LEU A 1 187 ? 43.989 50.850 33.722 1.00 19.74 166 LEU A C 1
ATOM 1308 O O . LEU A 1 187 ? 44.861 50.062 34.084 1.00 18.84 166 LEU A O 1
ATOM 1313 N N . ALA A 1 188 ? 44.235 51.904 32.924 1.00 19.69 167 ALA A N 1
ATOM 1314 C CA . ALA A 1 188 ? 45.544 52.200 32.369 1.00 19.84 167 ALA A CA 1
ATOM 1315 C C . ALA A 1 188 ? 46.553 52.675 33.446 1.00 20.39 167 ALA A C 1
ATOM 1316 O O . ALA A 1 188 ? 47.757 52.662 33.205 1.00 20.44 167 ALA A O 1
ATOM 1318 N N . GLY A 1 189 ? 46.063 53.063 34.614 1.00 20.38 168 GLY A N 1
ATOM 1319 C CA . GLY A 1 189 ? 46.934 53.582 35.691 1.00 21.00 168 GLY A CA 1
ATOM 1320 C C . GLY A 1 189 ? 47.122 55.105 35.695 1.00 20.62 168 GLY A C 1
ATOM 1321 O O . GLY A 1 189 ? 48.052 55.625 36.352 1.00 21.05 168 GLY A O 1
ATOM 1322 N N . CYS A 1 190 ? 46.275 55.811 34.953 1.00 20.02 169 CYS A N 1
ATOM 1323 C CA . CYS A 1 190 ? 46.285 57.278 34.922 1.00 20.04 169 CYS A CA 1
ATOM 1324 C C . CYS A 1 190 ? 45.491 57.864 36.068 1.00 20.05 169 CYS A C 1
ATOM 1325 O O . CYS A 1 190 ? 44.596 57.216 36.586 1.00 21.86 169 CYS A O 1
ATOM 1328 N N . THR A 1 191 ? 45.786 59.111 36.417 1.00 19.35 170 THR A N 1
ATOM 1329 C CA . THR A 1 191 ? 44.917 59.944 37.256 1.00 18.86 170 THR A CA 1
ATOM 1330 C C . THR A 1 191 ? 44.345 61.049 36.343 1.00 19.68 170 THR A C 1
ATOM 1331 O O . THR A 1 191 ? 44.803 61.247 35.188 1.00 18.61 170 THR A O 1
ATOM 1335 N N . MET A 1 192 ? 43.321 61.751 36.805 1.00 19.35 171 MET A N 1
ATOM 1336 C CA . MET A 1 192 ? 42.506 62.547 35.859 1.00 20.56 171 MET A CA 1
ATOM 1337 C C . MET A 1 192 ? 41.769 63.711 36.495 1.00 20.51 171 MET A C 1
ATOM 1338 O O . MET A 1 192 ? 41.441 63.666 37.673 1.00 20.93 171 MET A O 1
ATOM 1343 N N . VAL A 1 193 ? 41.512 64.729 35.679 1.00 20.49 172 VAL A N 1
ATOM 1344 C CA . VAL A 1 193 ? 40.575 65.789 36.004 1.00 20.32 172 VAL A CA 1
ATOM 1345 C C . VAL A 1 193 ? 39.479 65.785 34.950 1.00 19.83 172 VAL A C 1
ATOM 1346 O O . VAL A 1 193 ? 39.746 65.921 33.748 1.00 19.99 172 VAL A O 1
ATOM 1350 N N . LEU A 1 194 ? 38.249 65.589 35.416 1.00 19.68 173 LEU A N 1
ATOM 1351 C CA . LEU A 1 194 ? 37.051 65.633 34.585 1.00 19.88 173 LEU A CA 1
ATOM 1352 C C . LEU A 1 194 ? 36.355 66.993 34.743 1.00 20.68 173 LEU A C 1
ATOM 1353 O O . LEU A 1 194 ? 36.131 67.461 35.879 1.00 20.64 173 LEU A O 1
ATOM 1358 N N . LYS A 1 195 ? 36.060 67.630 33.618 1.00 20.55 174 LYS A N 1
ATOM 1359 C CA . LYS A 1 195 ? 35.137 68.780 33.592 1.00 21.35 174 LYS A CA 1
ATOM 1360 C C . LYS A 1 195 ? 33.898 68.381 32.818 1.00 20.97 174 LYS A C 1
ATOM 1361 O O . LYS A 1 195 ? 33.944 68.287 31.583 1.00 18.76 174 LYS A O 1
ATOM 1367 N N . PRO A 1 196 ? 32.768 68.157 33.524 1.00 21.64 175 PRO A N 1
ATOM 1368 C CA . PRO A 1 196 ? 31.613 67.772 32.713 1.00 21.69 175 PRO A CA 1
ATOM 1369 C C . PRO A 1 196 ? 30.925 68.981 32.098 1.00 22.45 175 PRO A C 1
ATOM 1370 O O . PRO A 1 196 ? 31.403 70.106 32.266 1.00 22.85 175 PRO A O 1
ATOM 1374 N N . SER A 1 197 ? 29.819 68.749 31.386 1.00 22.38 176 SER A N 1
ATOM 1375 C CA . SER A 1 197 ? 29.096 69.834 30.755 1.00 22.78 176 SER A CA 1
ATOM 1376 C C . SER A 1 197 ? 28.391 70.668 31.807 1.00 23.08 176 SER A C 1
ATOM 1377 O O . SER A 1 197 ? 27.756 70.136 32.710 1.00 23.11 176 SER A O 1
ATOM 1380 N N . GLU A 1 198 ? 28.507 71.979 31.681 1.00 24.04 177 GLU A N 1
ATOM 1381 C CA . GLU A 1 198 ? 27.939 72.883 32.673 1.00 25.12 177 GLU A CA 1
ATOM 1382 C C . GLU A 1 198 ? 26.414 72.954 32.539 1.00 25.20 177 GLU A C 1
ATOM 1383 O O . GLU A 1 198 ? 25.740 73.334 33.481 1.00 25.93 177 GLU A O 1
ATOM 1389 N N . ILE A 1 199 ? 25.858 72.540 31.400 1.00 25.75 178 ILE A N 1
ATOM 1390 C CA . ILE A 1 199 ? 24.402 72.464 31.294 1.00 25.86 178 ILE A CA 1
ATOM 1391 C C . ILE A 1 199 ? 23.814 71.118 31.721 1.00 26.17 178 ILE A C 1
ATOM 1392 O O . ILE A 1 199 ? 22.596 71.020 31.829 1.00 26.31 178 ILE A O 1
ATOM 1397 N N . ALA A 1 200 ? 24.649 70.101 31.985 1.00 25.54 179 ALA A N 1
ATOM 1398 C CA . ALA A 1 200 ? 24.167 68.802 32.522 1.00 25.08 179 ALA A CA 1
ATOM 1399 C C . ALA A 1 200 ? 25.240 68.131 33.392 1.00 25.03 179 ALA A C 1
ATOM 1400 O O . ALA A 1 200 ? 25.733 67.041 33.058 1.00 24.23 179 ALA A O 1
ATOM 1402 N N . PRO A 1 201 ? 25.659 68.801 34.488 1.00 23.99 180 PRO A N 1
ATOM 1403 C CA . PRO A 1 201 ? 26.788 68.336 35.287 1.00 22.98 180 PRO A CA 1
ATOM 1404 C C . PRO A 1 201 ? 26.408 67.388 36.414 1.00 22.40 180 PRO A C 1
ATOM 1405 O O . PRO A 1 201 ? 27.290 66.740 37.002 1.00 21.89 180 PRO A O 1
ATOM 1409 N N . LEU A 1 202 ? 25.130 67.339 36.751 1.00 21.36 181 LEU A N 1
ATOM 1410 C CA . LEU A 1 202 ? 24.707 66.630 37.942 1.00 22.05 181 LEU A CA 1
ATOM 1411 C C . LEU A 1 202 ? 24.977 65.115 37.853 1.00 21.52 181 LEU A C 1
ATOM 1412 O O . LEU A 1 202 ? 25.371 64.498 38.840 1.00 21.57 181 LEU A O 1
ATOM 1417 N N . SER A 1 203 ? 24.817 64.537 36.668 1.00 21.60 182 SER A N 1
ATOM 1418 C CA . SER A 1 203 ? 25.033 63.111 36.506 1.00 20.99 182 SER A CA 1
ATOM 1419 C C . SER A 1 203 ? 26.481 62.770 36.823 1.00 20.65 182 SER A C 1
ATOM 1420 O O . SER A 1 203 ? 26.732 61.805 37.523 1.00 20.11 182 SER A O 1
ATOM 1423 N N . ALA A 1 204 ? 27.410 63.593 36.326 1.00 20.38 183 ALA A N 1
ATOM 1424 C CA . ALA A 1 204 ? 28.850 63.475 36.604 1.00 20.29 183 ALA A CA 1
ATOM 1425 C C . ALA A 1 204 ? 29.171 63.651 38.072 1.00 20.60 183 ALA A C 1
ATOM 1426 O O . ALA A 1 204 ? 30.011 62.956 38.636 1.00 20.28 183 ALA A O 1
ATOM 1428 N N . MET A 1 205 ? 28.481 64.578 38.713 1.00 21.64 184 MET A N 1
ATOM 1429 C CA . MET A 1 205 ? 28.697 64.782 40.159 1.00 22.22 184 MET A CA 1
ATOM 1430 C C . MET A 1 205 ? 28.242 63.556 40.944 1.00 21.80 184 MET A C 1
ATOM 1431 O O . MET A 1 205 ? 28.889 63.151 41.894 1.00 23.19 184 MET A O 1
ATOM 1436 N N . LEU A 1 206 ? 27.128 62.957 40.550 1.00 22.03 185 LEU A N 1
ATOM 1437 C CA . LEU A 1 206 ? 26.698 61.679 41.168 1.00 22.37 185 LEU A CA 1
ATOM 1438 C C . LEU A 1 206 ? 27.726 60.556 40.865 1.00 21.96 185 LEU A C 1
ATOM 1439 O O . LEU A 1 206 ? 28.041 59.748 41.734 1.00 23.00 185 LEU A O 1
ATOM 1444 N N . PHE A 1 207 ? 28.264 60.529 39.653 1.00 21.76 186 PHE A N 1
ATOM 1445 C CA . PHE A 1 207 ? 29.312 59.571 39.306 1.00 22.46 186 PHE A CA 1
ATOM 1446 C C . PHE A 1 207 ? 30.512 59.771 40.225 1.00 22.64 186 PHE A C 1
ATOM 1447 O O . PHE A 1 207 ? 31.108 58.796 40.713 1.00 22.70 186 PHE A O 1
ATOM 1455 N N . ALA A 1 208 ? 30.823 61.037 40.507 1.00 22.42 187 ALA A N 1
ATOM 1456 C CA . ALA A 1 208 ? 31.855 61.365 41.490 1.00 22.23 187 ALA A CA 1
ATOM 1457 C C . ALA A 1 208 ? 31.551 60.731 42.836 1.00 22.57 187 ALA A C 1
ATOM 1458 O O . ALA A 1 208 ? 32.444 60.171 43.452 1.00 22.43 187 ALA A O 1
ATOM 1460 N N . GLU A 1 209 ? 30.311 60.859 43.305 1.00 22.99 188 GLU A N 1
ATOM 1461 C CA . GLU A 1 209 ? 29.912 60.216 44.563 1.00 23.33 188 GLU A CA 1
ATOM 1462 C C . GLU A 1 209 ? 30.038 58.700 44.508 1.00 23.17 188 GLU A C 1
ATOM 1463 O O . GLU A 1 209 ? 30.329 58.074 45.512 1.00 24.12 188 GLU A O 1
ATOM 1469 N N . ILE A 1 210 ? 29.719 58.104 43.358 1.00 23.30 189 ILE A N 1
ATOM 1470 C CA . ILE A 1 210 ? 29.915 56.664 43.172 1.00 21.93 189 ILE A CA 1
ATOM 1471 C C . ILE A 1 210 ? 31.380 56.288 43.415 1.00 21.64 189 ILE A C 1
ATOM 1472 O O . ILE A 1 210 ? 31.657 55.361 44.187 1.00 19.84 189 ILE A O 1
ATOM 1477 N N . LEU A 1 211 ? 32.308 57.059 42.835 1.00 21.89 190 LEU A N 1
ATOM 1478 C CA . LEU A 1 211 ? 33.736 56.761 42.898 1.00 23.54 190 LEU A CA 1
ATOM 1479 C C . LEU A 1 211 ? 34.258 56.970 44.323 1.00 24.47 190 LEU A C 1
ATOM 1480 O O . LEU A 1 211 ? 35.090 56.236 44.824 1.00 25.30 190 LEU A O 1
ATOM 1485 N N . ASP A 1 212 ? 33.705 57.958 44.986 1.00 25.64 191 ASP A N 1
ATOM 1486 C CA . ASP A 1 212 ? 34.078 58.240 46.355 1.00 26.30 191 ASP A CA 1
ATOM 1487 C C . ASP A 1 212 ? 33.640 57.097 47.276 1.00 26.49 191 ASP A C 1
ATOM 1488 O O . ASP A 1 212 ? 34.395 56.669 48.119 1.00 26.26 191 ASP A O 1
ATOM 1493 N N . GLU A 1 213 ? 32.412 56.606 47.085 1.00 27.69 192 GLU A N 1
ATOM 1494 C CA . GLU A 1 213 ? 31.887 55.467 47.853 1.00 27.43 192 GLU A CA 1
ATOM 1495 C C . GLU A 1 213 ? 32.674 54.179 47.556 1.00 27.97 192 GLU A C 1
ATOM 1496 O O . GLU A 1 213 ? 32.799 53.302 48.415 1.00 28.02 192 GLU A O 1
ATOM 1502 N N . ALA A 1 214 ? 33.204 54.075 46.340 1.00 27.99 193 ALA A N 1
ATOM 1503 C CA . ALA A 1 214 ? 34.096 52.971 45.949 1.00 27.83 193 ALA A CA 1
ATOM 1504 C C . ALA A 1 214 ? 35.476 53.058 46.604 1.00 28.16 193 ALA A C 1
ATOM 1505 O O . ALA A 1 214 ? 36.297 52.166 46.422 1.00 27.38 193 ALA A O 1
ATOM 1507 N N . ALA A 1 215 ? 35.734 54.140 47.346 1.00 28.07 194 ALA A N 1
ATOM 1508 C CA . ALA A 1 215 ? 36.996 54.349 48.048 1.00 28.22 194 ALA A CA 1
ATOM 1509 C C . ALA A 1 215 ? 38.209 54.414 47.116 1.00 28.07 194 ALA A C 1
ATOM 1510 O O . ALA A 1 215 ? 39.308 54.059 47.478 1.00 27.51 194 ALA A O 1
ATOM 1512 N N . LEU A 1 216 ? 38.001 54.931 45.917 1.00 27.95 195 LEU A N 1
ATOM 1513 C CA . LEU A 1 216 ? 39.098 55.209 45.011 1.00 27.91 195 LEU A CA 1
ATOM 1514 C C . LEU A 1 216 ? 40.055 56.177 45.730 1.00 28.30 195 LEU A C 1
ATOM 1515 O O . LEU A 1 216 ? 39.595 57.150 46.331 1.00 27.60 195 LEU A O 1
ATOM 1520 N N . PRO A 1 217 ? 41.384 55.908 45.700 1.00 28.70 196 PRO A N 1
ATOM 1521 C CA . PRO A 1 217 ? 42.339 56.733 46.438 1.00 28.35 196 PRO A CA 1
ATOM 1522 C C . PRO A 1 217 ? 42.271 58.213 46.101 1.00 28.63 196 PRO A C 1
ATOM 1523 O O . PRO A 1 217 ? 42.013 58.610 44.943 1.00 28.15 196 PRO A O 1
ATOM 1527 N N . SER A 1 218 ? 42.496 59.024 47.119 1.00 27.62 197 SER A N 1
ATOM 1528 C CA . SER A 1 218 ? 42.452 60.474 46.978 1.00 27.77 197 SER A CA 1
ATOM 1529 C C . SER A 1 218 ? 43.294 61.024 45.819 1.00 26.14 197 SER A C 1
ATOM 1530 O O . SER A 1 218 ? 44.486 60.745 45.684 1.00 26.67 197 SER A O 1
ATOM 1533 N N . GLY A 1 219 ? 42.666 61.808 44.965 1.00 25.81 198 GLY A N 1
ATOM 1534 C CA . GLY A 1 219 ? 43.380 62.488 43.889 1.00 24.81 198 GLY A CA 1
ATOM 1535 C C . GLY A 1 219 ? 43.410 61.729 42.568 1.00 24.91 198 GLY A C 1
ATOM 1536 O O . GLY A 1 219 ? 43.800 62.301 41.518 1.00 24.79 198 GLY A O 1
ATOM 1537 N N . VAL A 1 220 ? 43.018 60.451 42.591 1.00 23.36 199 VAL A N 1
ATOM 1538 C CA . VAL A 1 220 ? 42.988 59.661 41.349 1.00 22.82 199 VAL A CA 1
ATOM 1539 C C . VAL A 1 220 ? 41.947 60.234 40.388 1.00 22.87 199 VAL A C 1
ATOM 1540 O O . VAL A 1 220 ? 42.208 60.398 39.183 1.00 22.74 199 VAL A O 1
ATOM 1544 N N . PHE A 1 221 ? 40.771 60.543 40.923 1.00 22.96 200 PHE A N 1
ATOM 1545 C CA . PHE A 1 221 ? 39.727 61.132 40.144 1.00 23.24 200 PHE A CA 1
ATOM 1546 C C . PHE A 1 221 ? 39.309 62.467 40.751 1.00 23.48 200 PHE A C 1
ATOM 1547 O O . PHE A 1 221 ? 39.009 62.538 41.930 1.00 23.04 200 PHE A O 1
ATOM 1555 N N . ASN A 1 222 ? 39.238 63.509 39.917 1.00 23.26 201 ASN A N 1
ATOM 1556 C CA . ASN A 1 222 ? 38.858 64.848 40.384 1.00 22.99 201 ASN A CA 1
ATOM 1557 C C . ASN A 1 222 ? 37.849 65.463 39.425 1.00 22.91 201 ASN A C 1
ATOM 1558 O O . ASN A 1 222 ? 37.955 65.282 38.198 1.00 23.26 201 ASN A O 1
ATOM 1563 N N . LEU A 1 223 ? 36.860 66.167 39.975 1.00 21.71 202 LEU A N 1
ATOM 1564 C CA . LEU A 1 223 ? 35.813 66.790 39.187 1.00 22.34 202 LEU A CA 1
ATOM 1565 C C . LEU A 1 223 ? 35.731 68.277 39.530 1.00 22.15 202 LEU A C 1
ATOM 1566 O O . LEU A 1 223 ? 35.593 68.642 40.711 1.00 21.28 202 LEU A O 1
ATOM 1571 N N . ILE A 1 224 ? 35.877 69.109 38.506 1.00 22.28 203 ILE A N 1
ATOM 1572 C CA . ILE A 1 224 ? 35.614 70.539 38.618 1.00 24.10 203 ILE A CA 1
ATOM 1573 C C . ILE A 1 224 ? 34.607 70.915 37.536 1.00 24.09 203 ILE A C 1
ATOM 1574 O O . ILE A 1 224 ? 34.675 70.403 36.418 1.00 24.73 203 ILE A O 1
ATOM 1579 N N . ASN A 1 225 ? 33.638 71.752 37.876 1.00 24.25 204 ASN A N 1
ATOM 1580 C CA . ASN A 1 225 ? 32.712 72.287 36.874 1.00 24.24 204 ASN A CA 1
ATOM 1581 C C . ASN A 1 225 ? 33.296 73.545 36.265 1.00 25.16 204 ASN A C 1
ATOM 1582 O O . ASN A 1 225 ? 34.225 74.159 36.822 1.00 23.46 204 ASN A O 1
ATOM 1587 N N . GLY A 1 226 ? 32.802 73.906 35.082 1.00 26.21 205 GLY A N 1
ATOM 1588 C CA . GLY A 1 226 ? 33.321 75.072 34.409 1.00 26.48 205 GLY A CA 1
ATOM 1589 C C . GLY A 1 226 ? 32.866 75.069 32.987 1.00 27.55 205 GLY A C 1
ATOM 1590 O O . GLY A 1 226 ? 32.176 74.127 32.569 1.00 26.98 205 GLY A O 1
ATOM 1591 N N . ASP A 1 227 ? 33.259 76.105 32.241 1.00 28.33 206 ASP A N 1
ATOM 1592 C CA . ASP A 1 227 ? 32.852 76.225 30.836 1.00 29.91 206 ASP A CA 1
ATOM 1593 C C . ASP A 1 227 ? 33.994 75.890 29.906 1.00 30.07 206 ASP A C 1
ATOM 1594 O O . ASP A 1 227 ? 35.108 75.624 30.354 1.00 29.48 206 ASP A O 1
ATOM 1599 N N . GLY A 1 228 ? 33.719 75.896 28.607 1.00 31.34 207 GLY A N 1
ATOM 1600 C CA . GLY A 1 228 ? 34.746 75.577 27.623 1.00 32.16 207 GLY A CA 1
ATOM 1601 C C . GLY A 1 228 ? 35.796 76.660 27.502 1.00 32.76 207 GLY A C 1
ATOM 1602 O O . GLY A 1 228 ? 37.006 76.389 27.479 1.00 32.61 207 GLY A O 1
ATOM 1603 N N . ALA A 1 229 ? 35.331 77.902 27.432 1.00 33.69 208 ALA A N 1
ATOM 1604 C CA . ALA A 1 229 ? 36.208 79.024 27.086 1.00 34.27 208 ALA A CA 1
ATOM 1605 C C . ALA A 1 229 ? 37.243 79.281 28.168 1.00 34.31 208 ALA A C 1
ATOM 1606 O O . ALA A 1 229 ? 38.353 79.710 27.881 1.00 36.48 208 ALA A O 1
ATOM 1608 N N . ASN A 1 230 ? 36.895 79.012 29.417 1.00 33.76 209 ASN A N 1
ATOM 1609 C CA . ASN A 1 230 ? 37.847 79.188 30.494 1.00 33.61 209 ASN A CA 1
ATOM 1610 C C . ASN A 1 230 ? 38.462 77.854 30.922 1.00 32.32 209 ASN A C 1
ATOM 1611 O O . ASN A 1 230 ? 39.573 77.577 30.529 1.00 32.45 209 ASN A O 1
ATOM 1616 N N . VAL A 1 231 ? 37.751 77.020 31.684 1.00 30.99 210 VAL A N 1
ATOM 1617 C CA . VAL A 1 231 ? 38.360 75.803 32.248 1.00 30.00 210 VAL A CA 1
ATOM 1618 C C . VAL A 1 231 ? 38.739 74.758 31.200 1.00 29.45 210 VAL A C 1
ATOM 1619 O O . VAL A 1 231 ? 39.806 74.171 31.293 1.00 29.39 210 VAL A O 1
ATOM 1623 N N . GLY A 1 232 ? 37.887 74.528 30.206 1.00 29.04 211 GLY A N 1
ATOM 1624 C CA . GLY A 1 232 ? 38.176 73.533 29.159 1.00 28.59 211 GLY A CA 1
ATOM 1625 C C . GLY A 1 232 ? 39.441 73.853 28.385 1.00 28.32 211 GLY A C 1
ATOM 1626 O O . GLY A 1 232 ? 40.320 72.994 28.205 1.00 27.57 211 GLY A O 1
ATOM 1627 N N . SER A 1 233 ? 39.543 75.102 27.941 1.00 28.70 212 SER A N 1
ATOM 1628 C CA . SER A 1 233 ? 40.735 75.589 27.251 1.00 29.00 212 SER A CA 1
ATOM 1629 C C . SER A 1 233 ? 41.969 75.572 28.144 1.00 27.98 212 SER A C 1
ATOM 1630 O O . SER A 1 233 ? 43.050 75.238 27.678 1.00 27.50 212 SER A O 1
ATOM 1633 N N . TYR A 1 234 ? 41.803 75.945 29.408 1.00 26.63 213 TYR A N 1
ATOM 1634 C CA . TYR A 1 234 ? 42.911 75.946 30.351 1.00 26.33 213 TYR A CA 1
ATOM 1635 C C . TYR A 1 234 ? 43.483 74.516 30.608 1.00 26.79 213 TYR A C 1
ATOM 1636 O O . TYR A 1 234 ? 44.705 74.308 30.649 1.00 26.25 213 TYR A O 1
ATOM 1645 N N . LEU A 1 235 ? 42.605 73.535 30.788 1.00 26.53 214 LEU A N 1
ATOM 1646 C CA . LEU A 1 235 ? 43.048 72.126 30.834 1.00 26.88 214 LEU A CA 1
ATOM 1647 C C . LEU A 1 235 ? 43.799 71.710 29.550 1.00 26.31 214 LEU A C 1
ATOM 1648 O O . LEU A 1 235 ? 44.874 71.107 29.603 1.00 25.57 214 LEU A O 1
ATOM 1653 N N . SER A 1 236 ? 43.254 72.044 28.388 1.00 27.49 215 SER A N 1
ATOM 1654 C CA . SER A 1 236 ? 43.876 71.611 27.141 1.00 28.38 215 SER A CA 1
ATOM 1655 C C . SER A 1 236 ? 45.256 72.223 26.925 1.00 27.74 215 SER A C 1
ATOM 1656 O O . SER A 1 236 ? 46.075 71.668 26.205 1.00 27.76 215 SER A O 1
ATOM 1659 N N . ALA A 1 237 ? 45.539 73.345 27.577 1.00 27.40 216 ALA A N 1
ATOM 1660 C CA . ALA A 1 237 ? 46.843 73.992 27.462 1.00 27.67 216 ALA A CA 1
ATOM 1661 C C . ALA A 1 237 ? 47.761 73.755 28.666 1.00 27.84 216 ALA A C 1
ATOM 1662 O O . ALA A 1 237 ? 48.897 74.194 28.659 1.00 27.64 216 ALA A O 1
ATOM 1664 N N . HIS A 1 238 ? 47.295 73.037 29.687 1.00 28.25 217 HIS A N 1
ATOM 1665 C CA . HIS A 1 238 ? 48.049 72.949 30.929 1.00 28.25 217 HIS A CA 1
ATOM 1666 C C . HIS A 1 238 ? 49.291 72.041 30.767 1.00 28.67 217 HIS A C 1
ATOM 1667 O O . HIS A 1 238 ? 49.206 70.943 30.222 1.00 28.88 217 HIS A O 1
ATOM 1674 N N . PRO A 1 239 ? 50.447 72.504 31.245 1.00 28.96 218 PRO A N 1
ATOM 1675 C CA . PRO A 1 239 ? 51.673 71.729 31.013 1.00 28.83 218 PRO A CA 1
ATOM 1676 C C . PRO A 1 239 ? 51.772 70.410 31.810 1.00 27.99 218 PRO A C 1
ATOM 1677 O O . PRO A 1 239 ? 52.531 69.539 31.409 1.00 27.92 218 PRO A O 1
ATOM 1681 N N . ASP A 1 240 ? 51.010 70.254 32.890 1.00 26.73 219 ASP A N 1
ATOM 1682 C CA . ASP A 1 240 ? 51.058 69.023 33.696 1.00 26.94 219 ASP A CA 1
ATOM 1683 C C . ASP A 1 240 ? 50.057 67.932 33.258 1.00 26.54 219 ASP A C 1
ATOM 1684 O O . ASP A 1 240 ? 49.952 66.901 33.922 1.00 26.42 219 ASP A O 1
ATOM 1689 N N . LEU A 1 241 ? 49.313 68.164 32.175 1.00 25.38 220 LEU A N 1
ATOM 1690 C CA . LEU A 1 241 ? 48.486 67.093 31.604 1.00 25.22 220 LEU A CA 1
ATOM 1691 C C . LEU A 1 241 ? 49.158 66.548 30.367 1.00 24.76 220 LEU A C 1
ATOM 1692 O O . LEU A 1 241 ? 49.678 67.300 29.539 1.00 24.32 220 LEU A O 1
ATOM 1697 N N . GLU A 1 242 ? 49.157 65.236 30.218 1.00 23.89 221 GLU A N 1
ATOM 1698 C CA . GLU A 1 242 ? 49.825 64.669 29.063 1.00 24.09 221 GLU A CA 1
ATOM 1699 C C . GLU A 1 242 ? 48.844 64.275 27.934 1.00 23.09 221 GLU A C 1
ATOM 1700 O O . GLU A 1 242 ? 49.241 63.988 26.799 1.00 23.08 221 GLU A O 1
ATOM 1706 N N . MET A 1 243 ? 47.557 64.354 28.227 1.00 22.20 222 MET A N 1
ATOM 1707 C CA . MET A 1 243 ? 46.531 63.982 27.264 1.00 21.85 222 MET A CA 1
ATOM 1708 C C . MET A 1 243 ? 45.231 64.652 27.568 1.00 22.05 222 MET A C 1
ATOM 1709 O O . MET A 1 243 ? 44.901 64.863 28.730 1.00 22.38 222 MET A O 1
ATOM 1714 N N . ILE A 1 244 ? 44.481 64.969 26.514 1.00 21.89 223 ILE A N 1
ATOM 1715 C CA . ILE A 1 244 ? 43.118 65.447 26.638 1.00 22.45 223 ILE A CA 1
ATOM 1716 C C . ILE A 1 244 ? 42.199 64.532 25.837 1.00 21.39 223 ILE A C 1
ATOM 1717 O O . ILE A 1 244 ? 42.436 64.340 24.633 1.00 20.53 223 ILE A O 1
ATOM 1722 N N . SER A 1 245 ? 41.176 63.997 26.519 1.00 20.23 224 SER A N 1
ATOM 1723 C CA . SER A 1 245 ? 40.093 63.265 25.878 1.00 20.68 224 SER A CA 1
ATOM 1724 C C . SER A 1 245 ? 38.854 64.142 25.856 1.00 20.52 224 SER A C 1
ATOM 1725 O O . SER A 1 245 ? 38.316 64.472 26.895 1.00 19.33 224 SER A O 1
ATOM 1728 N N . PHE A 1 246 ? 38.388 64.479 24.656 1.00 20.19 225 PHE A N 1
ATOM 1729 C CA . PHE A 1 246 ? 37.292 65.416 24.506 1.00 20.74 225 PHE A CA 1
ATOM 1730 C C . PHE A 1 246 ? 36.172 64.869 23.616 1.00 19.76 225 PHE A C 1
ATOM 1731 O O . PHE A 1 246 ? 36.416 64.349 22.554 1.00 18.69 225 PHE A O 1
ATOM 1739 N N . THR A 1 247 ? 34.954 64.975 24.105 1.00 20.14 226 THR A N 1
ATOM 1740 C CA . THR A 1 247 ? 33.755 64.658 23.326 1.00 20.18 226 THR A CA 1
ATOM 1741 C C . THR A 1 247 ? 32.899 65.929 23.280 1.00 20.32 226 THR A C 1
ATOM 1742 O O . THR A 1 247 ? 32.629 66.531 24.311 1.00 18.70 226 THR A O 1
ATOM 1746 N N . GLY A 1 248 ? 32.528 66.343 22.079 1.00 21.80 227 GLY A N 1
ATOM 1747 C CA . GLY A 1 248 ? 31.792 67.606 21.891 1.00 22.93 227 GLY A CA 1
ATOM 1748 C C . GLY A 1 248 ? 31.725 68.051 20.441 1.00 23.04 227 GLY A C 1
ATOM 1749 O O . GLY A 1 248 ? 31.863 67.242 19.548 1.00 23.22 227 GLY A O 1
ATOM 1750 N N . SER A 1 249 ? 31.521 69.350 20.200 1.00 23.33 228 SER A N 1
ATOM 1751 C CA . SER A 1 249 ? 31.308 69.837 18.834 1.00 23.34 228 SER A CA 1
ATOM 1752 C C . SER A 1 249 ? 32.631 69.869 18.128 1.00 23.85 228 SER A C 1
ATOM 1753 O O . SER A 1 249 ? 33.684 70.025 18.765 1.00 24.69 228 SER A O 1
ATOM 1756 N N . THR A 1 250 ? 32.563 69.761 16.807 1.00 23.98 229 THR A N 1
ATOM 1757 C CA . THR A 1 250 ? 33.725 69.871 15.948 1.00 24.20 229 THR A CA 1
ATOM 1758 C C . THR A 1 250 ? 34.429 71.211 16.151 1.00 25.31 229 THR A C 1
ATOM 1759 O O . THR A 1 250 ? 35.674 71.257 16.194 1.00 24.11 229 THR A O 1
ATOM 1763 N N . ARG A 1 251 ? 33.652 72.300 16.306 1.00 25.87 230 ARG A N 1
ATOM 1764 C CA . ARG A 1 251 ? 34.254 73.641 16.508 1.00 25.98 230 ARG A CA 1
ATOM 1765 C C . ARG A 1 251 ? 35.123 73.638 17.746 1.00 25.12 230 ARG A C 1
ATOM 1766 O O . ARG A 1 251 ? 36.249 74.093 17.719 1.00 25.69 230 ARG A O 1
ATOM 1768 N N . ALA A 1 252 ? 34.598 73.111 18.848 1.00 25.95 231 ALA A N 1
ATOM 1769 C CA . ALA A 1 252 ? 35.341 73.044 20.113 1.00 25.07 231 ALA A CA 1
ATOM 1770 C C . ALA A 1 252 ? 36.588 72.121 20.003 1.00 25.09 231 ALA A C 1
ATOM 1771 O O . ALA A 1 252 ? 37.655 72.409 20.584 1.00 24.62 231 ALA A O 1
ATOM 1773 N N . GLY A 1 253 ? 36.455 71.024 19.249 1.00 24.39 232 GLY A N 1
ATOM 1774 C CA . GLY A 1 253 ? 37.546 70.070 19.097 1.00 23.89 232 GLY A CA 1
ATOM 1775 C C . GLY A 1 253 ? 38.759 70.712 18.442 1.00 23.22 232 GLY A C 1
ATOM 1776 O O . GLY A 1 253 ? 39.901 70.432 18.830 1.00 22.27 232 GLY A O 1
ATOM 1777 N N . LYS A 1 254 ? 38.519 71.582 17.449 1.00 23.06 233 LYS A N 1
ATOM 1778 C CA . LYS A 1 254 ? 39.600 72.321 16.772 1.00 22.99 233 LYS A CA 1
ATOM 1779 C C . LYS A 1 254 ? 40.313 73.197 17.750 1.00 23.22 233 LYS A C 1
ATOM 1780 O O . LYS A 1 254 ? 41.535 73.278 17.709 1.00 24.31 233 LYS A O 1
ATOM 1786 N N . ASP A 1 255 ? 39.579 73.851 18.655 1.00 23.43 234 ASP A N 1
ATOM 1787 C CA A ASP A 1 255 ? 40.236 74.732 19.626 0.50 23.49 234 ASP A CA 1
ATOM 1788 C CA B ASP A 1 255 ? 40.184 74.725 19.659 0.50 23.36 234 ASP A CA 1
ATOM 1789 C C . ASP A 1 255 ? 40.982 73.944 20.704 1.00 23.35 234 ASP A C 1
ATOM 1790 O O . ASP A 1 255 ? 42.039 74.380 21.164 1.00 22.35 234 ASP A O 1
ATOM 1799 N N . ILE A 1 256 ? 40.442 72.793 21.102 1.00 23.25 235 ILE A N 1
ATOM 1800 C CA . ILE A 1 256 ? 41.146 71.909 22.023 1.00 23.70 235 ILE A CA 1
ATOM 1801 C C . ILE A 1 256 ? 42.468 71.513 21.410 1.00 22.68 235 ILE A C 1
ATOM 1802 O O . ILE A 1 256 ? 43.501 71.561 22.069 1.00 21.90 235 ILE A O 1
ATOM 1807 N N . SER A 1 257 ? 42.425 71.104 20.139 1.00 23.01 236 SER A N 1
ATOM 1808 C CA . SER A 1 257 ? 43.626 70.681 19.438 1.00 23.46 236 SER A CA 1
ATOM 1809 C C . SER A 1 257 ? 44.642 71.802 19.338 1.00 22.81 236 SER A C 1
ATOM 1810 O O . SER A 1 257 ? 45.826 71.555 19.526 1.00 21.37 236 SER A O 1
ATOM 1813 N N . LYS A 1 258 ? 44.169 73.017 19.039 1.00 23.21 237 LYS A N 1
ATOM 1814 C CA . LYS A 1 258 ? 45.064 74.192 18.931 1.00 23.96 237 LYS A CA 1
ATOM 1815 C C . LYS A 1 258 ? 45.740 74.470 20.276 1.00 24.11 237 LYS A C 1
ATOM 1816 O O . LYS A 1 258 ? 46.965 74.622 20.338 1.00 24.10 237 LYS A O 1
ATOM 1818 N N . ASN A 1 259 ? 44.968 74.447 21.362 1.00 24.63 238 ASN A N 1
ATOM 1819 C CA . ASN A 1 259 ? 45.512 74.756 22.691 1.00 25.64 238 ASN A CA 1
ATOM 1820 C C . ASN A 1 259 ? 46.499 73.698 23.170 1.00 25.57 238 ASN A C 1
ATOM 1821 O O . ASN A 1 259 ? 47.481 74.026 23.851 1.00 25.62 238 ASN A O 1
ATOM 1826 N N . ALA A 1 260 ? 46.258 72.437 22.785 1.00 24.73 239 ALA A N 1
ATOM 1827 C CA . ALA A 1 260 ? 47.080 71.309 23.240 1.00 24.32 239 ALA A CA 1
ATOM 1828 C C . ALA A 1 260 ? 48.432 71.211 22.519 1.00 24.24 239 ALA A C 1
ATOM 1829 O O . ALA A 1 260 ? 49.363 70.577 23.015 1.00 23.42 239 ALA A O 1
ATOM 1831 N N . SER A 1 261 ? 48.527 71.810 21.335 1.00 24.69 240 SER A N 1
ATOM 1832 C CA . SER A 1 261 ? 49.677 71.613 20.466 1.00 25.52 240 SER A CA 1
ATOM 1833 C C . SER A 1 261 ? 50.970 72.172 21.063 1.00 25.65 240 SER A C 1
ATOM 1834 O O . SER A 1 261 ? 52.046 71.604 20.869 1.00 25.81 240 SER A O 1
ATOM 1837 N N . ASN A 1 262 ? 50.886 73.253 21.830 1.00 26.06 241 ASN A N 1
ATOM 1838 C CA . ASN A 1 262 ? 52.103 73.791 22.442 1.00 27.32 241 ASN A CA 1
ATOM 1839 C C . ASN A 1 262 ? 52.758 72.875 23.513 1.00 26.69 241 ASN A C 1
ATOM 1840 O O . ASN A 1 262 ? 53.919 73.059 23.844 1.00 27.71 241 ASN A O 1
ATOM 1845 N N . THR A 1 263 ? 52.035 71.914 24.077 1.00 24.85 242 THR A N 1
ATOM 1846 C CA . THR A 1 263 ? 52.671 70.946 24.965 1.00 23.96 242 THR A CA 1
ATOM 1847 C C . THR A 1 263 ? 52.698 69.525 24.348 1.00 22.77 242 THR A C 1
ATOM 1848 O O . THR A 1 263 ? 53.040 68.575 25.032 1.00 21.96 242 THR A O 1
ATOM 1852 N N . LEU A 1 264 ? 52.354 69.407 23.064 1.00 22.05 243 LEU A N 1
ATOM 1853 C CA . LEU A 1 264 ? 52.386 68.134 22.344 1.00 22.65 243 LEU A CA 1
ATOM 1854 C C . LEU A 1 264 ? 51.663 66.997 23.092 1.00 22.90 243 LEU A C 1
ATOM 1855 O O . LEU A 1 264 ? 52.165 65.878 23.181 1.00 24.02 243 LEU A O 1
ATOM 1860 N N . LYS A 1 265 ? 50.502 67.324 23.660 1.00 22.14 244 LYS A N 1
ATOM 1861 C CA . LYS A 1 265 ? 49.638 66.328 24.313 1.00 22.16 244 LYS A CA 1
ATOM 1862 C C . LYS A 1 265 ? 49.090 65.365 23.284 1.00 21.08 244 LYS A C 1
ATOM 1863 O O . LYS A 1 265 ? 48.913 65.704 22.117 1.00 21.54 244 LYS A O 1
ATOM 1869 N N . ARG A 1 266 ? 48.820 64.149 23.706 1.00 21.02 245 ARG A N 1
ATOM 1870 C CA . ARG A 1 266 ? 47.907 63.322 22.932 1.00 19.91 245 ARG A CA 1
ATOM 1871 C C . ARG A 1 266 ? 46.499 63.934 23.024 1.00 19.12 245 ARG A C 1
ATOM 1872 O O . ARG A 1 266 ? 46.002 64.266 24.110 1.00 18.07 245 ARG A O 1
ATOM 1880 N N . VAL A 1 267 ? 45.850 64.080 21.878 1.00 19.33 246 VAL A N 1
ATOM 1881 C CA . VAL A 1 267 ? 44.521 64.622 21.841 1.00 18.80 246 VAL A CA 1
ATOM 1882 C C . VAL A 1 267 ? 43.587 63.607 21.198 1.00 19.10 246 VAL A C 1
ATOM 1883 O O . VAL A 1 267 ? 43.770 63.233 20.033 1.00 18.27 246 VAL A O 1
ATOM 1887 N N . CYS A 1 268 ? 42.605 63.132 21.963 1.00 18.62 247 CYS A N 1
ATOM 1888 C CA . CYS A 1 268 ? 41.614 62.183 21.438 1.00 19.65 247 CYS A CA 1
ATOM 1889 C C . CYS A 1 268 ? 40.223 62.855 21.358 1.00 18.78 247 CYS A C 1
ATOM 1890 O O . CYS A 1 268 ? 39.687 63.305 22.356 1.00 19.25 247 CYS A O 1
ATOM 1893 N N . LEU A 1 269 ? 39.682 62.960 20.152 1.00 19.12 248 LEU A N 1
ATOM 1894 C CA . LEU A 1 269 ? 38.451 63.728 19.906 1.00 18.28 248 LEU A CA 1
ATOM 1895 C C . LEU A 1 269 ? 37.280 62.845 19.417 1.00 19.48 248 LEU A C 1
ATOM 1896 O O . LEU A 1 269 ? 37.436 62.084 18.426 1.00 18.00 248 LEU A O 1
ATOM 1901 N N . GLU A 1 270 ? 36.127 63.004 20.074 1.00 18.85 249 GLU A N 1
ATOM 1902 C CA . GLU A 1 270 ? 34.849 62.430 19.630 1.00 20.19 249 GLU A CA 1
ATOM 1903 C C . GLU A 1 270 ? 33.920 63.619 19.312 1.00 19.40 249 GLU A C 1
ATOM 1904 O O . GLU A 1 270 ? 33.469 64.330 20.239 1.00 18.29 249 GLU A O 1
ATOM 1910 N N . LEU A 1 271 ? 33.706 63.864 18.028 1.00 18.84 250 LEU A N 1
ATOM 1911 C CA . LEU A 1 271 ? 33.028 65.092 17.580 1.00 19.55 250 LEU A CA 1
ATOM 1912 C C . LEU A 1 271 ? 31.665 64.792 16.908 1.00 20.17 250 LEU A C 1
ATOM 1913 O O . LEU A 1 271 ? 31.083 63.721 17.096 1.00 19.25 250 LEU A O 1
ATOM 1918 N N . GLY A 1 272 ? 31.159 65.725 16.114 1.00 20.92 251 GLY A N 1
ATOM 1919 C CA . GLY A 1 272 ? 29.824 65.569 15.562 1.00 21.60 251 GLY A CA 1
ATOM 1920 C C . GLY A 1 272 ? 29.762 64.702 14.319 1.00 21.30 251 GLY A C 1
ATOM 1921 O O . GLY A 1 272 ? 30.761 64.138 13.870 1.00 21.17 251 GLY A O 1
ATOM 1922 N N . GLY A 1 273 ? 28.553 64.585 13.784 1.00 21.46 252 GLY A N 1
ATOM 1923 C CA . GLY A 1 273 ? 28.328 63.794 12.592 1.00 21.13 252 GLY A CA 1
ATOM 1924 C C . GLY A 1 273 ? 27.162 64.269 11.771 1.00 20.94 252 GLY A C 1
ATOM 1925 O O . GLY A 1 273 ? 26.321 65.070 12.226 1.00 20.78 252 GLY A O 1
ATOM 1926 N N . LYS A 1 274 ? 27.113 63.775 10.547 1.00 20.25 253 LYS A N 1
ATOM 1927 C CA . LYS A 1 274 ? 25.964 64.000 9.675 1.00 20.76 253 LYS A CA 1
ATOM 1928 C C . LYS A 1 274 ? 25.701 62.718 8.870 1.00 20.26 253 LYS A C 1
ATOM 1929 O O . LYS A 1 274 ? 25.765 62.681 7.644 1.00 20.84 253 LYS A O 1
ATOM 1935 N N . GLY A 1 275 ? 25.362 61.682 9.624 1.00 20.39 254 GLY A N 1
ATOM 1936 C CA . GLY A 1 275 ? 25.219 60.344 9.109 1.00 20.62 254 GLY A CA 1
ATOM 1937 C C . GLY A 1 275 ? 24.273 60.212 7.951 1.00 20.54 254 GLY A C 1
ATOM 1938 O O . GLY A 1 275 ? 23.159 60.741 7.981 1.00 20.72 254 GLY A O 1
ATOM 1939 N N . ALA A 1 276 ? 24.735 59.526 6.915 1.00 21.36 255 ALA A N 1
ATOM 1940 C CA . ALA A 1 276 ? 23.871 59.097 5.837 1.00 21.65 255 ALA A CA 1
ATOM 1941 C C . ALA A 1 276 ? 23.304 57.691 6.140 1.00 22.32 255 ALA A C 1
ATOM 1942 O O . ALA A 1 276 ? 24.008 56.829 6.681 1.00 22.20 255 ALA A O 1
ATOM 1944 N N . ASN A 1 277 ? 22.021 57.495 5.812 1.00 22.25 256 ASN A N 1
ATOM 1945 C CA . ASN A 1 277 ? 21.315 56.200 5.873 1.00 21.27 256 ASN A CA 1
ATOM 1946 C C . ASN A 1 277 ? 20.831 55.875 4.464 1.00 22.21 256 ASN A C 1
ATOM 1947 O O . ASN A 1 277 ? 19.818 56.450 3.990 1.00 22.03 256 ASN A O 1
ATOM 1952 N N . ILE A 1 278 ? 21.570 54.980 3.797 1.00 21.35 257 ILE A N 1
ATOM 1953 C CA . ILE A 1 278 ? 21.296 54.583 2.441 1.00 21.73 257 ILE A CA 1
ATOM 1954 C C . ILE A 1 278 ? 20.333 53.406 2.437 1.00 22.35 257 ILE A C 1
ATOM 1955 O O . ILE A 1 278 ? 20.673 52.285 2.869 1.00 21.17 257 ILE A O 1
ATOM 1960 N N . ILE A 1 279 ? 19.123 53.671 1.951 1.00 23.02 258 ILE A N 1
ATOM 1961 C CA . ILE A 1 279 ? 18.028 52.670 1.967 1.00 22.89 258 ILE A CA 1
ATOM 1962 C C . ILE A 1 279 ? 17.663 52.311 0.534 1.00 23.14 258 ILE A C 1
ATOM 1963 O O . ILE A 1 279 ? 17.181 53.137 -0.240 1.00 23.02 258 ILE A O 1
ATOM 1968 N N . PHE A 1 280 ? 17.972 51.077 0.178 1.00 23.57 259 PHE A N 1
ATOM 1969 C CA . PHE A 1 280 ? 17.651 50.543 -1.130 1.00 24.02 259 PHE A CA 1
ATOM 1970 C C . PHE A 1 280 ? 16.230 50.005 -1.154 1.00 23.92 259 PHE A C 1
ATOM 1971 O O . PHE A 1 280 ? 15.657 49.700 -0.111 1.00 22.97 259 PHE A O 1
ATOM 1979 N N . ALA A 1 281 ? 15.674 49.902 -2.370 1.00 24.43 260 ALA A N 1
ATOM 1980 C CA . ALA A 1 281 ? 14.324 49.333 -2.587 1.00 24.29 260 ALA A CA 1
ATOM 1981 C C . ALA A 1 281 ? 14.176 47.903 -2.018 1.00 24.20 260 ALA A C 1
ATOM 1982 O O . ALA A 1 281 ? 13.078 47.458 -1.677 1.00 23.64 260 ALA A O 1
ATOM 1984 N N . ASP A 1 282 ? 15.285 47.183 -1.937 1.00 24.39 261 ASP A N 1
ATOM 1985 C CA . ASP A 1 282 ? 15.257 45.807 -1.462 1.00 24.61 261 ASP A CA 1
ATOM 1986 C C . ASP A 1 282 ? 15.583 45.689 0.020 1.00 24.80 261 ASP A C 1
ATOM 1987 O O . ASP A 1 282 ? 15.877 44.589 0.495 1.00 25.52 261 ASP A O 1
ATOM 1992 N N . ALA A 1 283 ? 15.490 46.801 0.764 1.00 24.57 262 ALA A N 1
ATOM 1993 C CA . ALA A 1 283 ? 15.682 46.767 2.215 1.00 23.80 262 ALA A CA 1
ATOM 1994 C C . ALA A 1 283 ? 14.554 45.961 2.874 1.00 23.51 262 ALA A C 1
ATOM 1995 O O . ALA A 1 283 ? 13.476 45.834 2.314 1.00 22.88 262 ALA A O 1
ATOM 1997 N N . ASP A 1 284 ? 14.826 45.408 4.054 1.00 23.28 263 ASP A N 1
ATOM 1998 C CA . ASP A 1 284 ? 13.837 44.664 4.806 1.00 23.20 263 ASP A CA 1
ATOM 1999 C C . ASP A 1 284 ? 12.635 45.562 5.148 1.00 23.78 263 ASP A C 1
ATOM 2000 O O . ASP A 1 284 ? 12.738 46.809 5.152 1.00 22.55 263 ASP A O 1
ATOM 2005 N N . ILE A 1 285 ? 11.508 44.915 5.447 1.00 24.77 264 ILE A N 1
ATOM 2006 C CA . ILE A 1 285 ? 10.209 45.611 5.623 1.00 25.25 264 ILE A CA 1
ATOM 2007 C C . ILE A 1 285 ? 10.333 46.831 6.546 1.00 25.37 264 ILE A C 1
ATOM 2008 O O . ILE A 1 285 ? 9.835 47.896 6.241 1.00 25.10 264 ILE A O 1
ATOM 2013 N N . ASP A 1 286 ? 11.016 46.658 7.659 1.00 25.70 265 ASP A N 1
ATOM 2014 C CA . ASP A 1 286 ? 11.021 47.674 8.709 1.00 26.74 265 ASP A CA 1
ATOM 2015 C C . ASP A 1 286 ? 12.132 48.741 8.597 1.00 25.90 265 ASP A C 1
ATOM 2016 O O . ASP A 1 286 ? 12.270 49.550 9.518 1.00 25.19 265 ASP A O 1
ATOM 2021 N N . ALA A 1 287 ? 12.873 48.756 7.479 1.00 24.60 266 ALA A N 1
ATOM 2022 C CA . ALA A 1 287 ? 14.074 49.587 7.337 1.00 24.27 266 ALA A CA 1
ATOM 2023 C C . ALA A 1 287 ? 13.723 51.063 7.475 1.00 23.95 266 ALA A C 1
ATOM 2024 O O . ALA A 1 287 ? 14.387 51.791 8.206 1.00 22.47 266 ALA A O 1
ATOM 2026 N N . LEU A 1 288 ? 12.681 51.474 6.750 1.00 23.22 267 LEU A N 1
ATOM 2027 C CA . LEU A 1 288 ? 12.252 52.862 6.716 1.00 24.23 267 LEU A CA 1
ATOM 2028 C C . LEU A 1 288 ? 11.838 53.348 8.112 1.00 23.95 267 LEU A C 1
ATOM 2029 O O . LEU A 1 288 ? 12.346 54.370 8.584 1.00 23.84 267 LEU A O 1
ATOM 2034 N N . GLN A 1 289 ? 10.970 52.585 8.786 1.00 25.25 268 GLN A N 1
ATOM 2035 C CA . GLN A 1 289 ? 10.533 52.920 10.155 1.00 25.01 268 GLN A CA 1
ATOM 2036 C C . GLN A 1 289 ? 11.700 52.992 11.148 1.00 25.34 268 GLN A C 1
ATOM 2037 O O . GLN A 1 289 ? 11.803 53.927 11.983 1.00 25.05 268 GLN A O 1
ATOM 2039 N N . ARG A 1 290 ? 12.561 51.990 11.080 1.00 24.87 269 ARG A N 1
ATOM 2040 C CA . ARG A 1 290 ? 13.732 51.916 11.948 1.00 24.94 269 ARG A CA 1
ATOM 2041 C C . ARG A 1 290 ? 14.588 53.208 11.796 1.00 23.94 269 ARG A C 1
ATOM 2042 O O . ARG A 1 290 ? 15.002 53.828 12.787 1.00 23.25 269 ARG A O 1
ATOM 2050 N N . GLY A 1 291 ? 14.792 53.607 10.548 1.00 23.14 270 GLY A N 1
ATOM 2051 C CA . GLY A 1 291 ? 15.561 54.795 10.213 1.00 23.44 270 GLY A CA 1
ATOM 2052 C C . GLY A 1 291 ? 14.998 56.089 10.757 1.00 23.56 270 GLY A C 1
ATOM 2053 O O . GLY A 1 291 ? 15.738 56.951 11.281 1.00 23.20 270 GLY A O 1
ATOM 2054 N N . VAL A 1 292 ? 13.686 56.246 10.618 1.00 23.71 271 VAL A N 1
ATOM 2055 C CA . VAL A 1 292 ? 13.030 57.483 11.051 1.00 23.43 271 VAL A CA 1
ATOM 2056 C C . VAL A 1 292 ? 13.051 57.539 12.571 1.00 23.44 271 VAL A C 1
ATOM 2057 O O . VAL A 1 292 ? 13.509 58.519 13.190 1.00 23.57 271 VAL A O 1
ATOM 2061 N N . ARG A 1 293 ? 12.660 56.439 13.188 1.00 23.68 272 ARG A N 1
ATOM 2062 C CA . ARG A 1 293 ? 12.729 56.339 14.632 1.00 24.31 272 ARG A CA 1
ATOM 2063 C C . ARG A 1 293 ? 14.115 56.628 15.198 1.00 23.85 272 ARG A C 1
ATOM 2064 O O . ARG A 1 293 ? 14.244 57.282 16.261 1.00 23.50 272 ARG A O 1
ATOM 2072 N N . HIS A 1 294 ? 15.151 56.132 14.520 1.00 23.57 273 HIS A N 1
ATOM 2073 C CA . HIS A 1 294 ? 16.534 56.310 15.010 1.00 22.93 273 HIS A CA 1
ATOM 2074 C C . HIS A 1 294 ? 16.883 57.838 14.965 1.00 22.54 273 HIS A C 1
ATOM 2075 O O . HIS A 1 294 ? 17.515 58.373 15.888 1.00 21.86 273 HIS A O 1
ATOM 2082 N N . CYS A 1 295 ? 16.455 58.524 13.897 1.00 22.60 274 CYS A N 1
ATOM 2083 C CA . CYS A 1 295 ? 16.673 59.960 13.769 1.00 22.62 274 CYS A CA 1
ATOM 2084 C C . CYS A 1 295 ? 16.100 60.784 14.939 1.00 22.97 274 CYS A C 1
ATOM 2085 O O . CYS A 1 295 ? 16.737 61.728 15.400 1.00 23.25 274 CYS A O 1
ATOM 2088 N N . PHE A 1 296 ? 14.920 60.425 15.435 1.00 22.81 275 PHE A N 1
ATOM 2089 C CA . PHE A 1 296 ? 14.279 61.206 16.485 1.00 22.81 275 PHE A CA 1
ATOM 2090 C C . PHE A 1 296 ? 14.667 60.785 17.898 1.00 22.74 275 PHE A C 1
ATOM 2091 O O . PHE A 1 296 ? 14.382 61.508 18.865 1.00 22.76 275 PHE A O 1
ATOM 2099 N N . TYR A 1 297 ? 15.295 59.624 18.028 1.00 21.64 276 TYR A N 1
ATOM 2100 C CA . TYR A 1 297 ? 15.677 59.105 19.334 1.00 21.77 276 TYR A CA 1
ATOM 2101 C C . TYR A 1 297 ? 16.577 60.107 20.047 1.00 21.00 276 TYR A C 1
ATOM 2102 O O . TYR A 1 297 ? 17.458 60.746 19.428 1.00 22.06 276 TYR A O 1
ATOM 2111 N N . ASN A 1 298 ? 16.378 60.236 21.345 1.00 21.20 277 ASN A N 1
ATOM 2112 C CA . ASN A 1 298 ? 17.067 61.273 22.148 1.00 20.91 277 ASN A CA 1
ATOM 2113 C C . ASN A 1 298 ? 16.866 62.674 21.539 1.00 21.17 277 ASN A C 1
ATOM 2114 O O . ASN A 1 298 ? 17.731 63.555 21.661 1.00 22.21 277 ASN A O 1
ATOM 2119 N N . SER A 1 299 ? 15.716 62.856 20.895 1.00 21.15 278 SER A N 1
ATOM 2120 C CA . SER A 1 299 ? 15.337 64.094 20.214 1.00 20.71 278 SER A CA 1
ATOM 2121 C C . SER A 1 299 ? 16.395 64.537 19.208 1.00 21.52 278 SER A C 1
ATOM 2122 O O . SER A 1 299 ? 16.578 65.735 18.962 1.00 21.92 278 SER A O 1
ATOM 2125 N N . GLY A 1 300 ? 17.065 63.550 18.600 1.00 20.80 279 GLY A N 1
ATOM 2126 C CA . GLY A 1 300 ? 18.056 63.803 17.580 1.00 20.38 279 GLY A CA 1
ATOM 2127 C C . GLY A 1 300 ? 19.413 64.213 18.105 1.00 20.66 279 GLY A C 1
ATOM 2128 O O . GLY A 1 300 ? 20.307 64.595 17.309 1.00 21.80 279 GLY A O 1
ATOM 2129 N N . GLN A 1 301 ? 19.601 64.129 19.418 1.00 19.59 280 GLN A N 1
ATOM 2130 C CA . GLN A 1 301 ? 20.815 64.691 20.059 1.00 19.71 280 GLN A CA 1
ATOM 2131 C C . GLN A 1 301 ? 21.846 63.588 20.229 1.00 19.76 280 GLN A C 1
ATOM 2132 O O . GLN A 1 301 ? 22.198 63.220 21.349 1.00 19.66 280 GLN A O 1
ATOM 2138 N N . SER A 1 302 ? 22.213 62.987 19.101 1.00 19.81 281 SER A N 1
ATOM 2139 C CA . SER A 1 302 ? 23.153 61.918 19.050 1.00 19.65 281 SER A CA 1
ATOM 2140 C C . SER A 1 302 ? 24.102 62.229 17.919 1.00 20.25 281 SER A C 1
ATOM 2141 O O . SER A 1 302 ? 23.686 62.450 16.776 1.00 19.39 281 SER A O 1
ATOM 2144 N N . CYS A 1 303 ? 25.397 62.238 18.222 1.00 20.60 282 CYS A N 1
ATOM 2145 C CA A CYS A 1 303 ? 26.376 62.631 17.225 0.50 20.93 282 CYS A CA 1
ATOM 2146 C CA B CYS A 1 303 ? 26.412 62.596 17.225 0.50 20.80 282 CYS A CA 1
ATOM 2147 C C . CYS A 1 303 ? 26.352 61.724 15.987 1.00 20.64 282 CYS A C 1
ATOM 2148 O O . CYS A 1 303 ? 26.632 62.183 14.887 1.00 20.91 282 CYS A O 1
ATOM 2153 N N . ASN A 1 304 ? 25.994 60.454 16.164 1.00 20.27 283 ASN A N 1
ATOM 2154 C CA . ASN A 1 304 ? 25.939 59.479 15.058 1.00 20.80 283 ASN A CA 1
ATOM 2155 C C . ASN A 1 304 ? 24.553 59.244 14.443 1.00 20.68 283 ASN A C 1
ATOM 2156 O O . ASN A 1 304 ? 24.377 58.324 13.621 1.00 21.00 283 ASN A O 1
ATOM 2161 N N . ALA A 1 305 ? 23.571 60.072 14.796 1.00 21.39 284 ALA A N 1
ATOM 2162 C CA . ALA A 1 305 ? 22.188 59.837 14.337 1.00 21.95 284 ALA A CA 1
ATOM 2163 C C . ALA A 1 305 ? 22.154 59.845 12.825 1.00 22.42 284 ALA A C 1
ATOM 2164 O O . ALA A 1 305 ? 22.899 60.611 12.198 1.00 24.16 284 ALA A O 1
ATOM 2166 N N . PRO A 1 306 ? 21.303 58.997 12.224 1.00 22.83 285 PRO A N 1
ATOM 2167 C CA . PRO A 1 306 ? 21.164 58.920 10.775 1.00 23.33 285 PRO A CA 1
ATOM 2168 C C . PRO A 1 306 ? 20.217 60.026 10.269 1.00 24.07 285 PRO A C 1
ATOM 2169 O O . PRO A 1 306 ? 19.008 59.816 10.080 1.00 25.27 285 PRO A O 1
ATOM 2173 N N . THR A 1 307 ? 20.791 61.187 10.013 1.00 24.29 286 THR A N 1
ATOM 2174 C CA . THR A 1 307 ? 20.026 62.392 9.734 1.00 23.43 286 THR A CA 1
ATOM 2175 C C . THR A 1 307 ? 19.830 62.703 8.249 1.00 23.81 286 THR A C 1
ATOM 2176 O O . THR A 1 307 ? 18.996 63.531 7.918 1.00 24.10 286 THR A O 1
ATOM 2180 N N . ARG A 1 308 ? 20.566 62.044 7.363 1.00 23.69 287 ARG A N 1
ATOM 2181 C CA . ARG A 1 308 ? 20.369 62.179 5.916 1.00 23.70 287 ARG A CA 1
ATOM 2182 C C . ARG A 1 308 ? 19.934 60.830 5.371 1.00 23.70 287 ARG A C 1
ATOM 2183 O O . ARG A 1 308 ? 20.735 59.884 5.291 1.00 24.04 287 ARG A O 1
ATOM 2191 N N . MET A 1 309 ? 18.658 60.719 5.022 1.00 23.16 288 MET A N 1
ATOM 2192 C CA . MET A 1 309 ? 18.142 59.464 4.505 1.00 23.42 288 MET A CA 1
ATOM 2193 C C . MET A 1 309 ? 18.165 59.523 2.994 1.00 23.60 288 MET A C 1
ATOM 2194 O O . MET A 1 309 ? 17.429 60.327 2.386 1.00 24.57 288 MET A O 1
ATOM 2199 N N . LEU A 1 310 ? 19.001 58.674 2.387 1.00 22.98 289 LEU A N 1
ATOM 2200 C CA . LEU A 1 310 ? 19.188 58.643 0.936 1.00 22.71 289 LEU A CA 1
ATOM 2201 C C . LEU A 1 310 ? 18.457 57.406 0.439 1.00 23.06 289 LEU A C 1
ATOM 2202 O O . LEU A 1 310 ? 18.825 56.285 0.785 1.00 22.06 289 LEU A O 1
ATOM 2207 N N . VAL A 1 311 ? 17.384 57.620 -0.321 1.00 23.65 290 VAL A N 1
ATOM 2208 C CA . VAL A 1 311 ? 16.459 56.550 -0.702 1.00 24.21 290 VAL A CA 1
ATOM 2209 C C . VAL A 1 311 ? 16.458 56.273 -2.205 1.00 25.68 290 VAL A C 1
ATOM 2210 O O . VAL A 1 311 ? 16.385 57.200 -3.039 1.00 25.73 290 VAL A O 1
ATOM 2214 N N . GLU A 1 312 ? 16.562 55.000 -2.559 1.00 25.43 291 GLU A N 1
ATOM 2215 C CA . GLU A 1 312 ? 16.505 54.612 -3.959 1.00 26.60 291 GLU A CA 1
ATOM 2216 C C . GLU A 1 312 ? 15.189 55.146 -4.587 1.00 27.30 291 GLU A C 1
ATOM 2217 O O . GLU A 1 312 ? 14.133 55.157 -3.951 1.00 26.28 291 GLU A O 1
ATOM 2223 N N . GLN A 1 313 ? 15.278 55.662 -5.812 1.00 29.31 292 GLN A N 1
ATOM 2224 C CA . GLN A 1 313 ? 14.150 56.377 -6.460 1.00 30.69 292 GLN A CA 1
ATOM 2225 C C . GLN A 1 313 ? 12.842 55.601 -6.371 1.00 30.91 292 GLN A C 1
ATOM 2226 O O . GLN A 1 313 ? 11.830 56.141 -5.920 1.00 31.12 292 GLN A O 1
ATOM 2232 N N . ALA A 1 314 ? 12.897 54.316 -6.731 1.00 31.25 293 ALA A N 1
ATOM 2233 C CA . ALA A 1 314 ? 11.723 53.424 -6.684 1.00 31.54 293 ALA A CA 1
ATOM 2234 C C . ALA A 1 314 ? 10.923 53.481 -5.379 1.00 31.86 293 ALA A C 1
ATOM 2235 O O . ALA A 1 314 ? 9.739 53.290 -5.424 1.00 32.26 293 ALA A O 1
ATOM 2237 N N . ILE A 1 315 ? 11.541 53.722 -4.214 1.00 31.50 294 ILE A N 1
ATOM 2238 C CA . ILE A 1 315 ? 10.772 53.734 -2.942 1.00 30.65 294 ILE A CA 1
ATOM 2239 C C . ILE A 1 315 ? 10.762 55.101 -2.241 1.00 30.45 294 ILE A C 1
ATOM 2240 O O . ILE A 1 315 ? 10.393 55.227 -1.064 1.00 30.43 294 ILE A O 1
ATOM 2245 N N . TYR A 1 316 ? 11.134 56.135 -2.990 1.00 30.88 295 TYR A N 1
ATOM 2246 C CA . TYR A 1 316 ? 11.195 57.497 -2.466 1.00 30.44 295 TYR A CA 1
ATOM 2247 C C . TYR A 1 316 ? 9.829 58.008 -1.980 1.00 30.85 295 TYR A C 1
ATOM 2248 O O . TYR A 1 316 ? 9.710 58.536 -0.869 1.00 29.77 295 TYR A O 1
ATOM 2257 N N . ASP A 1 317 ? 8.784 57.842 -2.790 1.00 30.98 296 ASP A N 1
ATOM 2258 C CA . ASP A 1 317 ? 7.434 58.253 -2.355 1.00 31.79 296 ASP A CA 1
ATOM 2259 C C . ASP A 1 317 ? 6.998 57.493 -1.113 1.00 30.76 296 ASP A C 1
ATOM 2260 O O . ASP A 1 317 ? 6.463 58.095 -0.152 1.00 30.39 296 ASP A O 1
ATOM 2265 N N . LYS A 1 318 ? 7.250 56.184 -1.107 1.00 29.53 297 LYS A N 1
ATOM 2266 C CA . LYS A 1 318 ? 6.991 55.371 0.094 1.00 29.35 297 LYS A CA 1
ATOM 2267 C C . LYS A 1 318 ? 7.767 55.869 1.337 1.00 28.31 297 LYS A C 1
ATOM 2268 O O . LYS A 1 318 ? 7.231 55.930 2.460 1.00 28.04 297 LYS A O 1
ATOM 2274 N N . ALA A 1 319 ? 9.027 56.241 1.131 1.00 27.67 298 ALA A N 1
ATOM 2275 C CA . ALA A 1 319 ? 9.852 56.777 2.223 1.00 26.75 298 ALA A CA 1
ATOM 2276 C C . ALA A 1 319 ? 9.245 58.052 2.818 1.00 26.85 298 ALA A C 1
ATOM 2277 O O . ALA A 1 319 ? 9.118 58.187 4.054 1.00 26.85 298 ALA A O 1
ATOM 2279 N N . ILE A 1 320 ? 8.835 58.975 1.944 1.00 26.64 299 ILE A N 1
ATOM 2280 C CA . ILE A 1 320 ? 8.234 60.216 2.396 1.00 26.46 299 ILE A CA 1
ATOM 2281 C C . ILE A 1 320 ? 7.006 59.924 3.214 1.00 26.36 299 ILE A C 1
ATOM 2282 O O . ILE A 1 320 ? 6.802 60.499 4.289 1.00 25.40 299 ILE A O 1
ATOM 2287 N N . LYS A 1 321 ? 6.173 59.023 2.695 1.00 27.04 300 LYS A N 1
ATOM 2288 C CA . LYS A 1 321 ? 4.905 58.710 3.340 1.00 27.35 300 LYS A CA 1
ATOM 2289 C C . LYS A 1 321 ? 5.167 58.039 4.690 1.00 27.21 300 LYS A C 1
ATOM 2290 O O . LYS A 1 321 ? 4.512 58.357 5.690 1.00 27.98 300 LYS A O 1
ATOM 2292 N N . THR A 1 322 ? 6.165 57.152 4.752 1.00 27.32 301 THR A N 1
ATOM 2293 C CA . THR A 1 322 ? 6.487 56.449 6.015 1.00 27.48 301 THR A CA 1
ATOM 2294 C C . THR A 1 322 ? 7.057 57.396 7.058 1.00 27.22 301 THR A C 1
ATOM 2295 O O . THR A 1 322 ? 6.637 57.378 8.212 1.00 26.34 301 THR A O 1
ATOM 2299 N N . ALA A 1 323 ? 8.009 58.231 6.646 1.00 27.85 302 ALA A N 1
ATOM 2300 C CA . ALA A 1 323 ? 8.544 59.296 7.534 1.00 28.33 302 ALA A CA 1
ATOM 2301 C C . ALA A 1 323 ? 7.435 60.216 8.107 1.00 28.37 302 ALA A C 1
ATOM 2302 O O . ALA A 1 323 ? 7.393 60.519 9.298 1.00 27.87 302 ALA A O 1
ATOM 2304 N N . LYS A 1 324 ? 6.513 60.636 7.244 1.00 29.05 303 LYS A N 1
ATOM 2305 C CA . LYS A 1 324 ? 5.369 61.441 7.676 1.00 29.45 303 LYS A CA 1
ATOM 2306 C C . LYS A 1 324 ? 4.565 60.747 8.765 1.00 29.40 303 LYS A C 1
ATOM 2307 O O . LYS A 1 324 ? 4.315 61.331 9.805 1.00 28.97 303 LYS A O 1
ATOM 2313 N N . ASP A 1 325 ? 4.152 59.504 8.511 1.00 30.13 304 ASP A N 1
ATOM 2314 C CA . ASP A 1 325 ? 3.382 58.721 9.493 1.00 30.79 304 ASP A CA 1
ATOM 2315 C C . ASP A 1 325 ? 4.099 58.585 10.831 1.00 29.62 304 ASP A C 1
ATOM 2316 O O . ASP A 1 325 ? 3.516 58.826 11.906 1.00 28.25 304 ASP A O 1
ATOM 2321 N N . ILE A 1 326 ? 5.369 58.176 10.774 1.00 29.33 305 ILE A N 1
ATOM 2322 C CA . ILE A 1 326 ? 6.119 57.972 12.009 1.00 29.07 305 ILE A CA 1
ATOM 2323 C C . ILE A 1 326 ? 6.271 59.303 12.760 1.00 28.87 305 ILE A C 1
ATOM 2324 O O . ILE A 1 326 ? 6.014 59.367 13.962 1.00 28.10 305 ILE A O 1
ATOM 2329 N N . ALA A 1 327 ? 6.647 60.370 12.050 1.00 28.62 306 ALA A N 1
ATOM 2330 C CA . ALA A 1 327 ? 6.723 61.703 12.674 1.00 28.98 306 ALA A CA 1
ATOM 2331 C C . ALA A 1 327 ? 5.415 62.092 13.368 1.00 29.93 306 ALA A C 1
ATOM 2332 O O . ALA A 1 327 ? 5.409 62.487 14.534 1.00 27.72 306 ALA A O 1
ATOM 2334 N N . GLU A 1 328 ? 4.298 61.967 12.655 1.00 31.59 307 GLU A N 1
ATOM 2335 C CA . GLU A 1 328 ? 3.007 62.368 13.232 1.00 33.25 307 GLU A CA 1
ATOM 2336 C C . GLU A 1 328 ? 2.652 61.517 14.438 1.00 33.29 307 GLU A C 1
ATOM 2337 O O . GLU A 1 328 ? 2.021 62.005 15.364 1.00 34.24 307 GLU A O 1
ATOM 2343 N N . LYS A 1 329 ? 3.100 60.267 14.449 1.00 33.15 308 LYS A N 1
ATOM 2344 C CA . LYS A 1 329 ? 2.887 59.390 15.595 1.00 33.25 308 LYS A CA 1
ATOM 2345 C C . LYS A 1 329 ? 3.960 59.513 16.700 1.00 32.42 308 LYS A C 1
ATOM 2346 O O . LYS A 1 329 ? 3.883 58.818 17.704 1.00 31.65 308 LYS A O 1
ATOM 2352 N N . THR A 1 330 ? 4.985 60.337 16.498 1.00 31.51 309 THR A N 1
ATOM 2353 C CA . THR A 1 330 ? 6.035 60.485 17.500 1.00 30.71 309 THR A CA 1
ATOM 2354 C C . THR A 1 330 ? 5.546 61.546 18.473 1.00 30.75 309 THR A C 1
ATOM 2355 O O . THR A 1 330 ? 5.388 62.721 18.083 1.00 30.85 309 THR A O 1
ATOM 2359 N N . GLN A 1 331 ? 5.281 61.137 19.709 1.00 30.06 310 GLN A N 1
ATOM 2360 C CA . GLN A 1 331 ? 4.805 62.062 20.748 1.00 30.69 310 GLN A CA 1
ATOM 2361 C C . GLN A 1 331 ? 5.976 62.848 21.350 1.00 30.30 310 GLN A C 1
ATOM 2362 O O . GLN A 1 331 ? 7.126 62.378 21.317 1.00 28.94 310 GLN A O 1
ATOM 2368 N N . VAL A 1 332 ? 5.671 64.052 21.868 1.00 29.87 311 VAL A N 1
ATOM 2369 C CA . VAL A 1 332 ? 6.620 64.842 22.615 1.00 29.45 311 VAL A CA 1
ATOM 2370 C C . VAL A 1 332 ? 6.103 65.039 24.020 1.00 29.62 311 VAL A C 1
ATOM 2371 O O . VAL A 1 332 ? 4.919 65.265 24.205 1.00 30.66 311 VAL A O 1
ATOM 2375 N N . GLY A 1 333 ? 6.973 64.955 25.016 1.00 28.20 312 GLY A N 1
ATOM 2376 C CA . GLY A 1 333 ? 6.542 65.120 26.393 1.00 27.50 312 GLY A CA 1
ATOM 2377 C C . GLY A 1 333 ? 7.681 65.319 27.357 1.00 27.17 312 GLY A C 1
ATOM 2378 O O . GLY A 1 333 ? 8.849 65.187 26.988 1.00 25.65 312 GLY A O 1
ATOM 2379 N N . PRO A 1 334 ? 7.355 65.651 28.605 1.00 27.78 313 PRO A N 1
ATOM 2380 C CA . PRO A 1 334 ? 8.390 65.947 29.579 1.00 28.07 313 PRO A CA 1
ATOM 2381 C C . PRO A 1 334 ? 9.228 64.753 29.967 1.00 27.81 313 PRO A C 1
ATOM 2382 O O . PRO A 1 334 ? 8.764 63.607 29.907 1.00 26.77 313 PRO A O 1
ATOM 2386 N N . GLY A 1 335 ? 10.433 65.048 30.430 1.00 28.06 314 GLY A N 1
ATOM 2387 C CA . GLY A 1 335 ? 11.376 64.025 30.864 1.00 28.80 314 GLY A CA 1
ATOM 2388 C C . GLY A 1 335 ? 10.814 63.161 31.975 1.00 29.32 314 GLY A C 1
ATOM 2389 O O . GLY A 1 335 ? 11.079 61.970 32.028 1.00 28.45 314 GLY A O 1
ATOM 2390 N N . HIS A 1 336 ? 10.029 63.773 32.865 1.00 30.45 315 HIS A N 1
ATOM 2391 C CA . HIS A 1 336 ? 9.562 63.098 34.079 1.00 30.68 315 HIS A CA 1
ATOM 2392 C C . HIS A 1 336 ? 8.445 62.060 33.792 1.00 31.29 315 HIS A C 1
ATOM 2393 O O . HIS A 1 336 ? 8.223 61.197 34.597 1.00 32.11 315 HIS A O 1
ATOM 2400 N N . GLN A 1 337 ? 7.766 62.138 32.650 1.00 31.72 316 GLN A N 1
ATOM 2401 C CA . GLN A 1 337 ? 6.730 61.167 32.278 1.00 32.04 316 GLN A CA 1
ATOM 2402 C C . GLN A 1 337 ? 7.282 59.863 31.693 1.00 30.87 316 GLN A C 1
ATOM 2403 O O . GLN A 1 337 ? 8.157 59.892 30.816 1.00 29.55 316 GLN A O 1
ATOM 2409 N N . THR A 1 338 ? 6.689 58.739 32.107 1.00 29.58 317 THR A N 1
ATOM 2410 C CA . THR A 1 338 ? 7.011 57.427 31.554 1.00 29.16 317 THR A CA 1
ATOM 2411 C C . THR A 1 338 ? 6.488 57.343 30.134 1.00 29.00 317 THR A C 1
ATOM 2412 O O . THR A 1 338 ? 5.702 58.186 29.702 1.00 29.92 317 THR A O 1
ATOM 2416 N N . GLY A 1 339 ? 6.943 56.347 29.383 1.00 29.56 318 GLY A N 1
ATOM 2417 C CA . GLY A 1 339 ? 6.519 56.176 27.962 1.00 29.06 318 GLY A CA 1
ATOM 2418 C C . GLY A 1 339 ? 7.615 56.465 26.954 1.00 29.13 318 GLY A C 1
ATOM 2419 O O . GLY A 1 339 ? 8.725 56.862 27.316 1.00 28.74 318 GLY A O 1
ATOM 2420 N N . ASN A 1 340 ? 7.297 56.272 25.680 1.00 29.61 319 ASN A N 1
ATOM 2421 C CA . ASN A 1 340 ? 8.275 56.379 24.609 1.00 30.05 319 ASN A CA 1
ATOM 2422 C C . ASN A 1 340 ? 8.127 57.618 23.718 1.00 29.43 319 ASN A C 1
ATOM 2423 O O . ASN A 1 340 ? 8.503 57.609 22.555 1.00 29.10 319 ASN A O 1
ATOM 2428 N N . HIS A 1 341 ? 7.564 58.688 24.251 1.00 28.43 320 HIS A N 1
ATOM 2429 C CA . HIS A 1 341 ? 7.642 59.986 23.590 1.00 26.87 320 HIS A CA 1
ATOM 2430 C C . HIS A 1 341 ? 9.134 60.431 23.579 1.00 26.14 320 HIS A C 1
ATOM 2431 O O . HIS A 1 341 ? 9.959 59.850 24.301 1.00 25.40 320 HIS A O 1
ATOM 2438 N N . ILE A 1 342 ? 9.480 61.420 22.745 1.00 25.06 321 ILE A N 1
ATOM 2439 C CA . ILE A 1 342 ? 10.754 62.136 22.877 1.00 24.39 321 ILE A CA 1
ATOM 2440 C C . ILE A 1 342 ? 10.576 63.325 23.852 1.00 24.85 321 ILE A C 1
ATOM 2441 O O . ILE A 1 342 ? 9.442 63.801 24.097 1.00 24.26 321 ILE A O 1
ATOM 2446 N N . GLY A 1 343 ? 11.676 63.735 24.471 1.00 24.69 322 GLY A N 1
ATOM 2447 C CA . GLY A 1 343 ? 11.679 64.823 25.452 1.00 23.77 322 GLY A CA 1
ATOM 2448 C C . GLY A 1 343 ? 11.981 66.142 24.763 1.00 23.92 322 GLY A C 1
ATOM 2449 O O . GLY A 1 343 ? 12.036 66.213 23.514 1.00 21.83 322 GLY A O 1
ATOM 2450 N N . PRO A 1 344 ? 12.185 67.207 25.568 1.00 23.85 323 PRO A N 1
ATOM 2451 C CA . PRO A 1 344 ? 12.657 68.444 24.969 1.00 23.46 323 PRO A CA 1
ATOM 2452 C C . PRO A 1 344 ? 14.112 68.310 24.510 1.00 23.98 323 PRO A C 1
ATOM 2453 O O . PRO A 1 344 ? 14.814 67.339 24.888 1.00 24.37 323 PRO A O 1
ATOM 2457 N N . VAL A 1 345 ? 14.562 69.251 23.685 1.00 23.20 324 VAL A N 1
ATOM 2458 C CA . VAL A 1 345 ? 16.000 69.435 23.515 1.00 23.51 324 VAL A CA 1
ATOM 2459 C C . VAL A 1 345 ? 16.551 70.153 24.763 1.00 23.73 324 VAL A C 1
ATOM 2460 O O . VAL A 1 345 ? 15.797 70.658 25.611 1.00 23.88 324 VAL A O 1
ATOM 2464 N N . VAL A 1 346 ? 17.867 70.157 24.903 1.00 23.81 325 VAL A N 1
ATOM 2465 C CA . VAL A 1 346 ? 18.487 70.376 26.219 1.00 24.07 325 VAL A CA 1
ATOM 2466 C C . VAL A 1 346 ? 18.425 71.828 26.696 1.00 24.29 325 VAL A C 1
ATOM 2467 O O . VAL A 1 346 ? 18.379 72.069 27.902 1.00 25.07 325 VAL A O 1
ATOM 2471 N N . SER A 1 347 ? 18.450 72.765 25.756 1.00 24.93 326 SER A N 1
ATOM 2472 C CA . SER A 1 347 ? 18.581 74.199 26.083 1.00 25.60 326 SER A CA 1
ATOM 2473 C C . SER A 1 347 ? 17.882 75.144 25.125 1.00 25.69 326 SER A C 1
ATOM 2474 O O . SER A 1 347 ? 17.518 74.799 23.966 1.00 24.84 326 SER A O 1
ATOM 2477 N N . LYS A 1 348 ? 17.748 76.382 25.618 1.00 27.10 327 LYS A N 1
ATOM 2478 C CA . LYS A 1 348 ? 17.186 77.495 24.844 1.00 27.09 327 LYS A CA 1
ATOM 2479 C C . LYS A 1 348 ? 18.038 77.762 23.634 1.00 26.38 327 LYS A C 1
ATOM 2480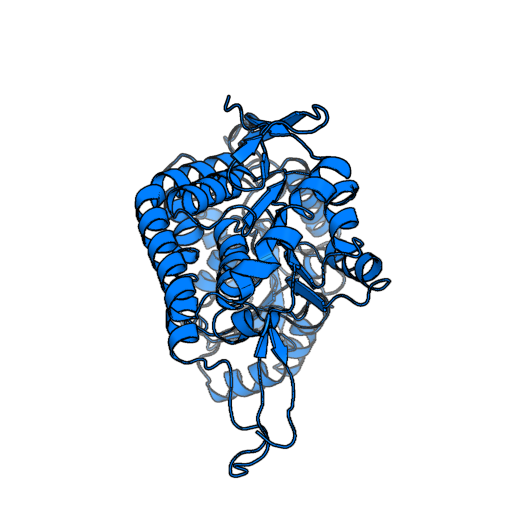 O O . LYS A 1 348 ? 17.514 77.896 22.528 1.00 27.18 327 LYS A O 1
ATOM 2486 N N . GLU A 1 349 ? 19.353 77.820 23.842 1.00 26.60 328 GLU A N 1
ATOM 2487 C CA . GLU A 1 349 ? 20.317 78.065 22.771 1.00 26.19 328 GLU A CA 1
ATOM 2488 C C . GLU A 1 349 ? 20.279 76.962 21.712 1.00 25.76 328 GLU A C 1
ATOM 2489 O O . GLU A 1 349 ? 20.361 77.243 20.504 1.00 25.46 328 GLU A O 1
ATOM 2491 N N . GLN A 1 350 ? 20.188 75.710 22.161 1.00 25.17 329 GLN A N 1
ATOM 2492 C CA . GLN A 1 350 ? 19.976 74.593 21.230 1.00 25.56 329 GLN A CA 1
ATOM 2493 C C . GLN A 1 350 ? 18.638 74.694 20.501 1.00 25.32 329 GLN A C 1
ATOM 2494 O O . GLN A 1 350 ? 18.585 74.599 19.269 1.00 25.59 329 GLN A O 1
ATOM 2500 N N . TYR A 1 351 ? 17.572 74.935 21.244 1.00 25.24 330 TYR A N 1
ATOM 2501 C CA . TYR A 1 351 ? 16.275 75.173 20.635 1.00 25.86 330 TYR A CA 1
ATOM 2502 C C . TYR A 1 351 ? 16.333 76.283 19.577 1.00 25.93 330 TYR A C 1
ATOM 2503 O O . TYR A 1 351 ? 15.861 76.072 18.469 1.00 24.31 330 TYR A O 1
ATOM 2512 N N . ASP A 1 352 ? 16.954 77.427 19.888 1.00 26.21 331 ASP A N 1
ATOM 2513 C CA . ASP A 1 352 ? 17.000 78.523 18.925 1.00 27.57 331 ASP A CA 1
ATOM 2514 C C . ASP A 1 352 ? 17.793 78.117 17.661 1.00 26.87 331 ASP A C 1
ATOM 2515 O O . ASP A 1 352 ? 17.364 78.410 16.549 1.00 26.93 331 ASP A O 1
ATOM 2520 N N . LYS A 1 353 ? 18.916 77.407 17.833 1.00 26.88 332 LYS A N 1
ATOM 2521 C CA . LYS A 1 353 ? 19.722 76.944 16.677 1.00 27.22 332 LYS A CA 1
ATOM 2522 C C . LYS A 1 353 ? 18.904 76.007 15.785 1.00 26.14 332 LYS A C 1
ATOM 2523 O O . LYS A 1 353 ? 18.985 76.073 14.561 1.00 25.37 332 LYS A O 1
ATOM 2529 N N . ILE A 1 354 ? 18.113 75.128 16.410 1.00 25.64 333 ILE A N 1
ATOM 2530 C CA . ILE A 1 354 ? 17.327 74.150 15.659 1.00 24.49 333 ILE A CA 1
ATOM 2531 C C . ILE A 1 354 ? 16.204 74.853 14.897 1.00 25.15 333 ILE A C 1
ATOM 2532 O O . ILE A 1 354 ? 15.956 74.575 13.695 1.00 23.70 333 ILE A O 1
ATOM 2537 N N . GLN A 1 355 ? 15.528 75.775 15.583 1.00 26.28 334 GLN A N 1
ATOM 2538 C CA . GLN A 1 355 ? 14.465 76.558 14.909 1.00 26.74 334 GLN A CA 1
ATOM 2539 C C . GLN A 1 355 ? 15.014 77.274 13.690 1.00 26.92 334 GLN A C 1
ATOM 2540 O O . GLN A 1 355 ? 14.384 77.293 12.622 1.00 26.35 334 GLN A O 1
ATOM 2546 N N . ASP A 1 356 ? 16.203 77.857 13.840 1.00 28.19 335 ASP A N 1
ATOM 2547 C CA . ASP A 1 356 ? 16.830 78.586 12.727 1.00 28.85 335 ASP A CA 1
ATOM 2548 C C . ASP A 1 356 ? 17.105 77.642 11.553 1.00 28.52 335 ASP A C 1
ATOM 2549 O O . ASP A 1 356 ? 16.893 77.987 10.367 1.00 27.73 335 ASP A O 1
ATOM 2554 N N . LEU A 1 357 ? 17.555 76.430 11.875 1.00 27.62 336 LEU A N 1
ATOM 2555 C CA . LEU A 1 357 ? 17.908 75.470 10.823 1.00 27.20 336 LEU A CA 1
ATOM 2556 C C . LEU A 1 357 ? 16.636 74.956 10.149 1.00 26.49 336 LEU A C 1
ATOM 2557 O O . LEU A 1 357 ? 16.601 74.821 8.919 1.00 27.31 336 LEU A O 1
ATOM 2562 N N . ILE A 1 358 ? 15.586 74.706 10.937 1.00 26.69 337 ILE A N 1
ATOM 2563 C CA . ILE A 1 358 ? 14.271 74.318 10.366 1.00 26.98 337 ILE A CA 1
ATOM 2564 C C . ILE A 1 358 ? 13.755 75.427 9.399 1.00 27.61 337 ILE A C 1
ATOM 2565 O O . ILE A 1 358 ? 13.443 75.171 8.223 1.00 27.58 337 ILE A O 1
ATOM 2570 N N . GLN A 1 359 ? 13.725 76.662 9.888 1.00 28.47 338 GLN A N 1
ATOM 2571 C CA . GLN A 1 359 ? 13.349 77.808 9.052 1.00 28.81 338 GLN A CA 1
ATOM 2572 C C . GLN A 1 359 ? 14.201 77.874 7.770 1.00 28.51 338 GLN A C 1
ATOM 2573 O O . GLN A 1 359 ? 13.652 78.078 6.671 1.00 28.85 338 GLN A O 1
ATOM 2579 N N . SER A 1 360 ? 15.512 77.621 7.882 1.00 28.64 339 SER A N 1
ATOM 2580 C CA . SER A 1 360 ? 16.398 77.580 6.700 1.00 28.62 339 SER A CA 1
ATOM 2581 C C . SER A 1 360 ? 15.957 76.546 5.661 1.00 29.28 339 SER A C 1
ATOM 2582 O O . SER A 1 360 ? 16.090 76.768 4.419 1.00 29.86 339 SER A O 1
ATOM 2585 N N . GLY A 1 361 ? 15.458 75.403 6.144 1.00 29.42 340 GLY A N 1
ATOM 2586 C CA . GLY A 1 361 ? 15.005 74.346 5.248 1.00 29.65 340 GLY A CA 1
ATOM 2587 C C . GLY A 1 361 ? 13.829 74.852 4.452 1.00 29.49 340 GLY A C 1
ATOM 2588 O O . GLY A 1 361 ? 13.765 74.676 3.243 1.00 30.26 340 GLY A O 1
ATOM 2589 N N . ILE A 1 362 ? 12.903 75.508 5.129 1.00 30.31 341 ILE A N 1
ATOM 2590 C CA . ILE A 1 362 ? 11.758 76.132 4.440 1.00 31.26 341 ILE A CA 1
ATOM 2591 C C . ILE A 1 362 ? 12.240 77.187 3.418 1.00 31.64 341 ILE A C 1
ATOM 2592 O O . ILE A 1 362 ? 11.908 77.111 2.234 1.00 31.90 341 ILE A O 1
ATOM 2597 N N . ASP A 1 363 ? 13.088 78.104 3.868 1.00 32.22 342 ASP A N 1
ATOM 2598 C CA . ASP A 1 363 ? 13.535 79.221 3.025 1.00 32.61 342 ASP A CA 1
ATOM 2599 C C . ASP A 1 363 ? 14.344 78.789 1.837 1.00 33.23 342 ASP A C 1
ATOM 2600 O O . ASP A 1 363 ? 14.289 79.429 0.793 1.00 33.80 342 ASP A O 1
ATOM 2605 N N . GLU A 1 364 ? 15.112 77.709 1.981 1.00 33.49 343 GLU A N 1
ATOM 2606 C CA . GLU A 1 364 ? 15.962 77.247 0.882 1.00 33.07 343 GLU A CA 1
ATOM 2607 C C . GLU A 1 364 ? 15.195 76.396 -0.115 1.00 32.68 343 GLU A C 1
ATOM 2608 O O . GLU A 1 364 ? 15.756 75.960 -1.131 1.00 32.02 343 GLU A O 1
ATOM 2614 N N . GLY A 1 365 ? 13.917 76.170 0.162 1.00 32.56 344 GLY A N 1
ATOM 2615 C CA . GLY A 1 365 ? 13.062 75.481 -0.785 1.00 32.81 344 GLY A CA 1
ATOM 2616 C C . GLY A 1 365 ? 12.974 73.969 -0.652 1.00 32.83 344 GLY A C 1
ATOM 2617 O O . GLY A 1 365 ? 12.551 73.326 -1.598 1.00 33.32 344 GLY A O 1
ATOM 2618 N N . ALA A 1 366 ? 13.352 73.380 0.493 1.00 32.33 345 ALA A N 1
ATOM 2619 C CA . ALA A 1 366 ? 13.123 71.920 0.679 1.00 32.45 345 ALA A CA 1
ATOM 2620 C C . ALA A 1 366 ? 11.625 71.706 0.872 1.00 31.85 345 ALA A C 1
ATOM 2621 O O . ALA A 1 366 ? 10.946 72.606 1.336 1.00 32.91 345 ALA A O 1
ATOM 2623 N N . THR A 1 367 ? 11.095 70.542 0.518 1.00 32.07 346 THR A N 1
ATOM 2624 C CA . THR A 1 367 ? 9.689 70.208 0.867 1.00 32.05 346 THR A CA 1
ATOM 2625 C C . THR A 1 367 ? 9.504 69.895 2.359 1.00 32.21 346 THR A C 1
ATOM 2626 O O . THR A 1 367 ? 10.046 68.898 2.866 1.00 32.36 346 THR A O 1
ATOM 2630 N N . LEU A 1 368 ? 8.722 70.719 3.055 1.00 31.46 347 LEU A N 1
ATOM 2631 C CA . LEU A 1 368 ? 8.313 70.430 4.416 1.00 31.58 347 LEU A CA 1
ATOM 2632 C C . LEU A 1 368 ? 7.206 69.381 4.419 1.00 31.93 347 LEU A C 1
ATOM 2633 O O . LEU A 1 368 ? 6.064 69.672 4.029 1.00 32.03 347 LEU A O 1
ATOM 2638 N N . VAL A 1 369 ? 7.541 68.168 4.893 1.00 31.00 348 VAL A N 1
ATOM 2639 C CA . VAL A 1 369 ? 6.611 67.036 4.875 1.00 29.52 348 VAL A CA 1
ATOM 2640 C C . VAL A 1 369 ? 5.720 67.038 6.078 1.00 29.72 348 VAL A C 1
ATOM 2641 O O . VAL A 1 369 ? 4.517 66.812 5.946 1.00 29.67 348 VAL A O 1
ATOM 2645 N N . THR A 1 370 ? 6.303 67.271 7.259 1.00 29.93 349 THR A N 1
ATOM 2646 C CA . THR A 1 370 ? 5.538 67.453 8.487 1.00 29.99 349 THR A CA 1
ATOM 2647 C C . THR A 1 370 ? 6.392 68.133 9.534 1.00 29.26 349 THR A C 1
ATOM 2648 O O . THR A 1 370 ? 7.592 68.276 9.362 1.00 29.05 349 THR A O 1
ATOM 2652 N N . GLY A 1 371 ? 5.776 68.537 10.629 1.00 29.05 350 GLY A N 1
ATOM 2653 C CA . GLY A 1 371 ? 6.470 69.338 11.640 1.00 29.00 350 GLY A CA 1
ATOM 2654 C C . GLY A 1 371 ? 6.806 70.716 11.106 1.00 29.18 350 GLY A C 1
ATOM 2655 O O . GLY A 1 371 ? 6.153 71.218 10.177 1.00 29.45 350 GLY A O 1
ATOM 2656 N N . GLY A 1 372 ? 7.837 71.331 11.678 1.00 29.41 351 GLY A N 1
ATOM 2657 C CA . GLY A 1 372 ? 8.180 72.725 11.376 1.00 29.01 351 GLY A CA 1
ATOM 2658 C C . GLY A 1 372 ? 8.617 73.465 12.626 1.00 29.24 351 GLY A C 1
ATOM 2659 O O . GLY A 1 372 ? 9.043 72.851 13.621 1.00 28.77 351 GLY A O 1
ATOM 2660 N N . THR A 1 373 ? 8.505 74.795 12.571 1.00 29.39 352 THR A N 1
ATOM 2661 C CA . THR A 1 373 ? 8.945 75.685 13.665 1.00 29.77 352 THR A CA 1
ATOM 2662 C C . THR A 1 373 ? 7.932 75.773 14.800 1.00 29.93 352 THR A C 1
ATOM 2663 O O . THR A 1 373 ? 6.753 75.480 14.620 1.00 30.11 352 THR A O 1
ATOM 2667 N N . GLY A 1 374 ? 8.396 76.162 15.980 1.00 30.41 353 GLY A N 1
ATOM 2668 C CA . GLY A 1 374 ? 7.524 76.393 17.118 1.00 31.01 353 GLY A CA 1
ATOM 2669 C C . GLY A 1 374 ? 7.305 75.190 18.022 1.00 32.09 353 GLY A C 1
ATOM 2670 O O . GLY A 1 374 ? 7.660 74.057 17.692 1.00 31.95 353 GLY A O 1
ATOM 2671 N N . LEU A 1 375 ? 6.707 75.454 19.173 1.00 33.17 354 LEU A N 1
ATOM 2672 C CA . LEU A 1 375 ? 6.391 74.413 20.143 1.00 33.82 354 LEU A CA 1
ATOM 2673 C C . LEU A 1 375 ? 5.288 73.507 19.589 1.00 34.11 354 LEU A C 1
ATOM 2674 O O . LEU A 1 375 ? 4.417 73.977 18.881 1.00 32.75 354 LEU A O 1
ATOM 2679 N N . PRO A 1 376 ? 5.343 72.198 19.890 1.00 35.10 355 PRO A N 1
ATOM 2680 C CA . PRO A 1 376 ? 4.224 71.361 19.493 1.00 36.06 355 PRO A CA 1
ATOM 2681 C C . PRO A 1 376 ? 2.937 71.826 20.195 1.00 37.56 355 PRO A C 1
ATOM 2682 O O . PRO A 1 376 ? 2.981 72.365 21.301 1.00 36.24 355 PRO A O 1
ATOM 2686 N N . MET A 1 377 ? 1.802 71.635 19.536 1.00 39.84 356 MET A N 1
ATOM 2687 C CA . MET A 1 377 ? 0.520 72.147 20.050 1.00 42.18 356 MET A CA 1
ATOM 2688 C C . MET A 1 377 ? 0.281 71.650 21.468 1.00 42.00 356 MET A C 1
ATOM 2689 O O . MET A 1 377 ? 0.494 70.474 21.761 1.00 42.25 356 MET A O 1
ATOM 2694 N N . GLY A 1 378 ? -0.134 72.553 22.337 1.00 42.75 357 GLY A N 1
ATOM 2695 C CA . GLY A 1 378 ? -0.448 72.195 23.704 1.00 43.48 357 GLY A CA 1
ATOM 2696 C C . GLY A 1 378 ? 0.668 72.393 24.716 1.00 44.21 357 GLY A C 1
ATOM 2697 O O . GLY A 1 378 ? 0.395 72.448 25.921 1.00 45.32 357 GLY A O 1
ATOM 2698 N N . MET A 1 379 ? 1.916 72.498 24.260 1.00 44.35 358 MET A N 1
ATOM 2699 C CA . MET A 1 379 ? 3.049 72.673 25.171 1.00 44.49 358 MET A CA 1
ATOM 2700 C C . MET A 1 379 ? 3.229 74.172 25.390 1.00 43.70 358 MET A C 1
ATOM 2701 O O . MET A 1 379 ? 3.346 74.919 24.433 1.00 43.86 358 MET A O 1
ATOM 2706 N N . GLU A 1 380 ? 3.268 74.602 26.642 1.00 43.15 359 GLU A N 1
ATOM 2707 C CA . GLU A 1 380 ? 3.303 76.031 26.970 1.00 42.95 359 GLU A CA 1
ATOM 2708 C C . GLU A 1 380 ? 4.732 76.498 27.258 1.00 42.45 359 GLU A C 1
ATOM 2709 O O . GLU A 1 380 ? 5.089 77.651 26.996 1.00 42.49 359 GLU A O 1
ATOM 2711 N N . ARG A 1 381 ? 5.542 75.579 27.791 1.00 40.84 360 ARG A N 1
ATOM 2712 C CA . ARG A 1 381 ? 6.925 75.849 28.158 1.00 39.45 360 ARG A CA 1
ATOM 2713 C C . ARG A 1 381 ? 7.775 74.592 27.955 1.00 37.31 360 ARG A C 1
ATOM 2714 O O . ARG A 1 381 ? 7.250 73.505 27.783 1.00 37.19 360 ARG A O 1
ATOM 2722 N N . GLY A 1 382 ? 9.084 74.777 28.006 1.00 35.48 361 GLY A N 1
ATOM 2723 C CA . GLY A 1 382 ? 10.063 73.722 27.721 1.00 33.55 361 GLY A CA 1
ATOM 2724 C C . GLY A 1 382 ? 10.559 73.839 26.299 1.00 31.47 361 GLY A C 1
ATOM 2725 O O . GLY A 1 382 ? 9.874 74.376 25.432 1.00 31.32 361 GLY A O 1
ATOM 2726 N N . TYR A 1 383 ? 11.744 73.303 26.045 1.00 29.02 362 TYR A N 1
ATOM 2727 C CA . TYR A 1 383 ? 12.395 73.412 24.745 1.00 27.70 362 TYR A CA 1
ATOM 2728 C C . TYR A 1 383 ? 11.956 72.266 23.810 1.00 27.30 362 TYR A C 1
ATOM 2729 O O . TYR A 1 383 ? 12.778 71.501 23.304 1.00 26.38 362 TYR A O 1
ATOM 2738 N N . TYR A 1 384 ? 10.656 72.187 23.550 1.00 25.61 363 TYR A N 1
ATOM 2739 C CA . TYR A 1 384 ? 10.102 71.114 22.712 1.00 24.67 363 TYR A CA 1
ATOM 2740 C C . TYR A 1 384 ? 10.143 71.467 21.257 1.00 24.26 363 TYR A C 1
ATOM 2741 O O . TYR A 1 384 ? 9.641 72.533 20.850 1.00 24.63 363 TYR A O 1
ATOM 2750 N N . VAL A 1 385 ? 10.762 70.582 20.475 1.00 22.52 364 VAL A N 1
ATOM 2751 C CA . VAL A 1 385 ? 10.898 70.741 19.058 1.00 22.44 364 VAL A CA 1
ATOM 2752 C C . VAL A 1 385 ? 9.958 69.714 18.425 1.00 22.53 364 VAL A C 1
ATOM 2753 O O . VAL A 1 385 ? 9.834 68.586 18.908 1.00 21.74 364 VAL A O 1
ATOM 2757 N N . ARG A 1 386 ? 9.299 70.109 17.350 1.00 22.44 365 ARG A N 1
ATOM 2758 C CA . ARG A 1 386 ? 8.384 69.223 16.651 1.00 23.10 365 ARG A CA 1
ATOM 2759 C C . ARG A 1 386 ? 9.159 68.243 15.788 1.00 23.83 365 ARG A C 1
ATOM 2760 O O . ARG A 1 386 ? 10.002 68.666 14.991 1.00 24.98 365 ARG A O 1
ATOM 2768 N N . PRO A 1 387 ? 8.830 66.937 15.863 1.00 24.48 366 PRO A N 1
ATOM 2769 C CA . PRO A 1 387 ? 9.415 66.022 14.896 1.00 23.87 366 PRO A CA 1
ATOM 2770 C C . PRO A 1 387 ? 9.160 66.494 13.472 1.00 23.29 366 PRO A C 1
ATOM 2771 O O . PRO A 1 387 ? 8.010 66.664 13.061 1.00 23.66 366 PRO A O 1
ATOM 2775 N N . THR A 1 388 ? 10.222 66.716 12.723 1.00 22.67 367 THR A N 1
ATOM 2776 C CA . THR A 1 388 ? 10.133 67.372 11.425 1.00 22.27 367 THR A CA 1
ATOM 2777 C C . THR A 1 388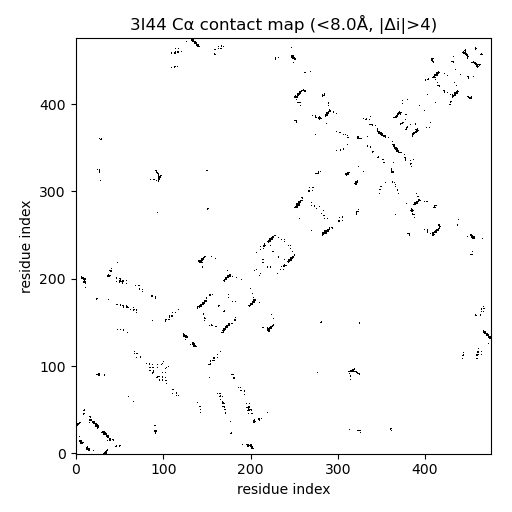 ? 10.801 66.541 10.340 1.00 22.95 367 THR A C 1
ATOM 2778 O O . THR A 1 388 ? 11.883 65.973 10.551 1.00 23.32 367 THR A O 1
ATOM 2782 N N . VAL A 1 389 ? 10.160 66.466 9.180 1.00 22.83 368 VAL A N 1
ATOM 2783 C CA . VAL A 1 389 ? 10.705 65.791 8.023 1.00 23.12 368 VAL A CA 1
ATOM 2784 C C . VAL A 1 389 ? 10.778 66.746 6.832 1.00 23.40 368 VAL A C 1
ATOM 2785 O O . VAL A 1 389 ? 9.775 67.382 6.480 1.00 24.34 368 VAL A O 1
ATOM 2789 N N . PHE A 1 390 ? 11.953 66.823 6.190 1.00 23.68 369 PHE A N 1
ATOM 2790 C CA . PHE A 1 390 ? 12.113 67.478 4.897 1.00 23.85 369 PHE A CA 1
ATOM 2791 C C . PHE A 1 390 ? 12.399 66.452 3.819 1.00 24.65 369 PHE A C 1
ATOM 2792 O O . PHE A 1 390 ? 13.097 65.467 4.086 1.00 25.63 369 PHE A O 1
ATOM 2800 N N . ALA A 1 391 ? 11.876 66.686 2.611 1.00 24.71 370 ALA A N 1
ATOM 2801 C CA . ALA A 1 391 ? 12.147 65.871 1.433 1.00 25.74 370 ALA A CA 1
ATOM 2802 C C . ALA A 1 391 ? 12.643 66.783 0.313 1.00 26.79 370 ALA A C 1
ATOM 2803 O O . ALA A 1 391 ? 12.610 68.017 0.455 1.00 27.20 370 ALA A O 1
ATOM 2805 N N . ASP A 1 392 ? 13.112 66.183 -0.784 1.00 27.78 371 ASP A N 1
ATOM 2806 C CA . ASP A 1 392 ? 13.749 66.921 -1.875 1.00 29.27 371 ASP A CA 1
ATOM 2807 C C . ASP A 1 392 ? 14.845 67.863 -1.350 1.00 29.51 371 ASP A C 1
ATOM 2808 O O . ASP A 1 392 ? 14.937 69.023 -1.759 1.00 30.11 371 ASP A O 1
ATOM 2813 N N . VAL A 1 393 ? 15.669 67.365 -0.425 1.00 29.84 372 VAL A N 1
ATOM 2814 C CA . VAL A 1 393 ? 16.757 68.165 0.123 1.00 29.48 372 VAL A CA 1
ATOM 2815 C C . VAL A 1 393 ? 17.904 68.067 -0.866 1.00 30.20 372 VAL A C 1
ATOM 2816 O O . VAL A 1 393 ? 18.092 67.040 -1.506 1.00 30.60 372 VAL A O 1
ATOM 2820 N N . LYS A 1 394 ? 18.619 69.165 -1.039 1.00 30.69 373 LYS A N 1
ATOM 2821 C CA . LYS A 1 394 ? 19.719 69.243 -1.987 1.00 31.27 373 LYS A CA 1
ATOM 2822 C C . LYS A 1 394 ? 21.024 69.462 -1.207 1.00 30.67 373 LYS A C 1
ATOM 2823 O O . LYS A 1 394 ? 20.991 70.051 -0.116 1.00 29.97 373 LYS A O 1
ATOM 2829 N N . PRO A 1 395 ? 22.167 69.012 -1.770 1.00 30.39 374 PRO A N 1
ATOM 2830 C CA . PRO A 1 395 ? 23.483 69.112 -1.120 1.00 30.43 374 PRO A CA 1
ATOM 2831 C C . PRO A 1 395 ? 23.907 70.496 -0.628 1.00 30.45 374 PRO A C 1
ATOM 2832 O O . PRO A 1 395 ? 24.700 70.586 0.310 1.00 30.13 374 PRO A O 1
ATOM 2836 N N . HIS A 1 396 ? 23.409 71.575 -1.239 1.00 30.66 375 HIS A N 1
ATOM 2837 C CA . HIS A 1 396 ? 23.861 72.915 -0.823 1.00 30.31 375 HIS A CA 1
ATOM 2838 C C . HIS A 1 396 ? 23.085 73.414 0.381 1.00 29.56 375 HIS A C 1
ATOM 2839 O O . HIS A 1 396 ? 23.461 74.408 0.994 1.00 29.76 375 HIS A O 1
ATOM 2846 N N . MET A 1 397 ? 21.992 72.749 0.741 1.00 28.87 376 MET A N 1
ATOM 2847 C CA . MET A 1 397 ? 21.145 73.278 1.805 1.00 28.37 376 MET A CA 1
ATOM 2848 C C . MET A 1 397 ? 21.775 73.118 3.166 1.00 27.74 376 MET A C 1
ATOM 2849 O O . MET A 1 397 ? 22.476 72.140 3.436 1.00 27.41 376 MET A O 1
ATOM 2854 N N . ARG A 1 398 ? 21.525 74.080 4.039 1.00 27.48 377 ARG A N 1
ATOM 2855 C CA . ARG A 1 398 ? 22.070 74.019 5.369 1.00 27.19 377 ARG A CA 1
ATOM 2856 C C . ARG A 1 398 ? 21.674 72.724 6.102 1.00 27.01 377 ARG A C 1
ATOM 2857 O O . ARG A 1 398 ? 22.487 72.188 6.859 1.00 25.63 377 ARG A O 1
ATOM 2865 N N . ILE A 1 399 ? 20.431 72.264 5.918 1.00 26.45 378 ILE A N 1
ATOM 2866 C CA . ILE A 1 399 ? 19.941 71.086 6.651 1.00 26.51 378 ILE A CA 1
ATOM 2867 C C . ILE A 1 399 ? 20.653 69.814 6.189 1.00 26.34 378 ILE A C 1
ATOM 2868 O O . ILE A 1 399 ? 20.696 68.834 6.933 1.00 25.87 378 ILE A O 1
ATOM 2873 N N . PHE A 1 400 ? 21.196 69.829 4.967 1.00 25.89 379 PHE A N 1
ATOM 2874 C CA . PHE A 1 400 ? 22.019 68.732 4.469 1.00 26.67 379 PHE A CA 1
ATOM 2875 C C . PHE A 1 400 ? 23.421 68.759 5.092 1.00 27.63 379 PHE A C 1
ATOM 2876 O O . PHE A 1 400 ? 23.988 67.713 5.379 1.00 27.29 379 PHE A O 1
ATOM 2884 N N . ARG A 1 401 ? 23.965 69.956 5.344 1.00 28.27 380 ARG A N 1
ATOM 2885 C CA . ARG A 1 401 ? 25.388 70.077 5.696 1.00 28.45 380 ARG A CA 1
ATOM 2886 C C . ARG A 1 401 ? 25.660 70.180 7.167 1.00 27.25 380 ARG A C 1
ATOM 2887 O O . ARG A 1 401 ? 26.697 69.707 7.633 1.00 27.71 380 ARG A O 1
ATOM 2895 N N . GLU A 1 402 ? 24.759 70.805 7.900 1.00 26.17 381 GLU A N 1
ATOM 2896 C CA . GLU A 1 402 ? 25.042 71.152 9.284 1.00 25.67 381 GLU A CA 1
ATOM 2897 C C . GLU A 1 402 ? 24.407 70.168 10.203 1.00 25.24 381 GLU A C 1
ATOM 2898 O O . GLU A 1 402 ? 23.283 69.700 9.960 1.00 24.79 381 GLU A O 1
ATOM 2904 N N . GLU A 1 403 ? 25.102 69.874 11.293 1.00 25.48 382 GLU A N 1
ATOM 2905 C CA . GLU A 1 403 ? 24.551 68.982 12.292 1.00 25.78 382 GLU A CA 1
ATOM 2906 C C . GLU A 1 403 ? 23.481 69.768 13.034 1.00 25.56 382 GLU A C 1
ATOM 2907 O O . GLU A 1 403 ? 23.786 70.792 13.582 1.00 27.24 382 GLU A O 1
ATOM 2913 N N . ILE A 1 404 ? 22.247 69.260 13.087 1.00 24.68 383 ILE A N 1
ATOM 2914 C CA . ILE A 1 404 ? 21.115 69.988 13.647 1.00 23.52 383 ILE A CA 1
ATOM 2915 C C . ILE A 1 404 ? 20.914 69.671 15.124 1.00 24.16 383 ILE A C 1
ATOM 2916 O O . ILE A 1 404 ? 20.595 70.573 15.907 1.00 22.86 383 ILE A O 1
ATOM 2921 N N . PHE A 1 405 ? 21.104 68.405 15.524 1.00 23.75 384 PHE A N 1
ATOM 2922 C CA . PHE A 1 405 ? 20.933 68.016 16.923 1.00 24.40 384 PHE A CA 1
ATOM 2923 C C . PHE A 1 405 ? 19.506 68.244 17.462 1.00 24.04 384 PHE A C 1
ATOM 2924 O O . PHE A 1 405 ? 19.317 68.554 18.623 1.00 23.13 384 PHE A O 1
ATOM 2932 N N . GLY A 1 406 ? 18.515 68.085 16.589 1.00 23.79 385 GLY A N 1
ATOM 2933 C CA . GLY A 1 406 ? 17.111 68.095 16.969 1.00 23.75 385 GLY A CA 1
ATOM 2934 C C . GLY A 1 406 ? 16.425 67.006 16.155 1.00 24.37 385 GLY A C 1
ATOM 2935 O O . GLY A 1 406 ? 17.078 66.378 15.301 1.00 23.82 385 GLY A O 1
ATOM 2936 N N . PRO A 1 407 ? 15.113 66.786 16.381 1.00 24.36 386 PRO A N 1
ATOM 2937 C CA . PRO A 1 407 ? 14.397 65.723 15.686 1.00 24.02 386 PRO A CA 1
ATOM 2938 C C . PRO A 1 407 ? 14.010 66.122 14.291 1.00 24.04 386 PRO A C 1
ATOM 2939 O O . PRO A 1 407 ? 12.829 66.328 14.010 1.00 24.37 386 PRO A O 1
ATOM 2943 N N . VAL A 1 408 ? 15.018 66.213 13.424 1.00 23.45 387 VAL A N 1
ATOM 2944 C CA . VAL A 1 408 ? 14.869 66.752 12.106 1.00 23.08 387 VAL A CA 1
ATOM 2945 C C . VAL A 1 408 ? 15.543 65.844 11.061 1.00 23.21 387 VAL A C 1
ATOM 2946 O O . VAL A 1 408 ? 16.756 65.688 11.027 1.00 23.91 387 VAL A O 1
ATOM 2950 N N . LEU A 1 409 ? 14.737 65.245 10.203 1.00 23.36 388 LEU A N 1
ATOM 2951 C CA . LEU A 1 409 ? 15.231 64.318 9.194 1.00 23.65 388 LEU A CA 1
ATOM 2952 C C . LEU A 1 409 ? 15.209 64.965 7.825 1.00 24.87 388 LEU A C 1
ATOM 2953 O O . LEU A 1 409 ? 14.242 65.650 7.497 1.00 25.71 388 LEU A O 1
ATOM 2958 N N . SER A 1 410 ? 16.257 64.726 7.027 1.00 25.27 389 SER A N 1
ATOM 2959 C CA . SER A 1 410 ? 16.311 65.144 5.638 1.00 26.31 389 SER A CA 1
ATOM 2960 C C . SER A 1 410 ? 16.284 63.945 4.669 1.00 26.43 389 SER A C 1
ATOM 2961 O O . SER A 1 410 ? 17.154 63.076 4.759 1.00 27.57 389 SER A O 1
ATOM 2964 N N . LEU A 1 411 ? 15.302 63.900 3.756 1.00 26.55 390 LEU A N 1
ATOM 2965 C CA . LEU A 1 411 ? 15.202 62.848 2.718 1.00 26.40 390 LEU A CA 1
ATOM 2966 C C . LEU A 1 411 ? 15.540 63.398 1.363 1.00 26.75 390 LEU A C 1
ATOM 2967 O O . LEU A 1 411 ? 15.158 64.540 1.025 1.00 27.37 390 LEU A O 1
ATOM 2972 N N . LEU A 1 412 ? 16.198 62.568 0.572 1.00 26.72 391 LEU A N 1
ATOM 2973 C CA . LEU A 1 412 ? 16.407 62.826 -0.837 1.00 27.19 391 LEU A CA 1
ATOM 2974 C C . LEU A 1 412 ? 16.615 61.488 -1.564 1.00 27.66 391 LEU A C 1
ATOM 2975 O O . LEU A 1 412 ? 16.983 60.497 -0.940 1.00 27.40 391 LEU A O 1
ATOM 2980 N N . PRO A 1 413 ? 16.341 61.446 -2.873 1.00 27.86 392 PRO A N 1
ATOM 2981 C CA . PRO A 1 413 ? 16.475 60.204 -3.631 1.00 28.19 392 PRO A CA 1
ATOM 2982 C C . PRO A 1 413 ? 17.824 60.029 -4.297 1.00 28.51 392 PRO A C 1
ATOM 2983 O O . PRO A 1 413 ? 18.583 60.991 -4.455 1.00 28.31 392 PRO A O 1
ATOM 2987 N N . PHE A 1 414 ? 18.132 58.790 -4.667 1.00 29.10 393 PHE A N 1
ATOM 2988 C CA . PHE A 1 414 ? 19.245 58.524 -5.569 1.00 29.59 393 PHE A CA 1
ATOM 2989 C C . PHE A 1 414 ? 18.810 57.517 -6.615 1.00 30.62 393 PHE A C 1
ATOM 2990 O O . PHE A 1 414 ? 17.855 56.780 -6.404 1.00 30.41 393 PHE A O 1
ATOM 2998 N N . ASN A 1 415 ? 19.550 57.487 -7.720 1.00 32.21 394 ASN A N 1
ATOM 2999 C CA . ASN A 1 415 ? 19.269 56.593 -8.832 1.00 34.04 394 ASN A CA 1
ATOM 3000 C C . ASN A 1 415 ? 20.289 55.491 -9.038 1.00 33.68 394 ASN A C 1
ATOM 3001 O O . ASN A 1 415 ? 19.918 54.412 -9.471 1.00 35.17 394 ASN A O 1
ATOM 3006 N N . THR A 1 416 ? 21.559 55.738 -8.733 1.00 33.18 395 THR A N 1
ATOM 3007 C CA . THR A 1 416 ? 22.573 54.703 -8.867 1.00 32.61 395 THR A CA 1
ATOM 3008 C C . THR A 1 416 ? 23.382 54.514 -7.583 1.00 32.54 395 THR A C 1
ATOM 3009 O O . THR A 1 416 ? 23.394 55.385 -6.681 1.00 32.12 395 THR A O 1
ATOM 3013 N N . GLU A 1 417 ? 24.088 53.389 -7.507 1.00 31.96 396 GLU A N 1
ATOM 3014 C CA . GLU A 1 417 ? 24.943 53.131 -6.351 1.00 32.32 396 GLU A CA 1
ATOM 3015 C C . GLU A 1 417 ? 25.981 54.255 -6.210 1.00 32.17 396 GLU A C 1
ATOM 3016 O O . GLU A 1 417 ? 26.181 54.766 -5.105 1.00 31.68 396 GLU A O 1
ATOM 3022 N N . ASP A 1 418 ? 26.635 54.630 -7.320 1.00 32.54 397 ASP A N 1
ATOM 3023 C CA . ASP A 1 418 ? 27.610 55.739 -7.310 1.00 33.35 397 ASP A CA 1
ATOM 3024 C C . ASP A 1 418 ? 27.031 57.037 -6.764 1.00 32.26 397 ASP A C 1
ATOM 3025 O O . ASP A 1 418 ? 27.718 57.762 -6.074 1.00 32.13 397 ASP A O 1
ATOM 3030 N N . GLU A 1 419 ? 25.788 57.337 -7.119 1.00 31.73 398 GLU A N 1
ATOM 3031 C CA . GLU A 1 419 ? 25.136 58.569 -6.687 1.00 31.55 398 GLU A CA 1
ATOM 3032 C C . GLU A 1 419 ? 24.899 58.526 -5.168 1.00 29.37 398 GLU A C 1
ATOM 3033 O O . GLU A 1 419 ? 25.103 59.510 -4.455 1.00 27.98 398 GLU A O 1
ATOM 3039 N N . ALA A 1 420 ? 24.502 57.361 -4.669 1.00 27.17 399 ALA A N 1
ATOM 3040 C CA . ALA A 1 420 ? 24.305 57.193 -3.224 1.00 26.15 399 ALA A CA 1
ATOM 3041 C C . ALA A 1 420 ? 25.614 57.394 -2.444 1.00 25.06 399 ALA A C 1
ATOM 3042 O O . ALA A 1 420 ? 25.646 58.087 -1.419 1.00 23.68 399 ALA A O 1
ATOM 3044 N N . VAL A 1 421 ? 26.698 56.802 -2.952 1.00 24.91 400 VAL A N 1
ATOM 3045 C CA . VAL A 1 421 ? 27.991 56.915 -2.316 1.00 23.70 400 VAL A CA 1
ATOM 3046 C C . VAL A 1 421 ? 28.482 58.372 -2.357 1.00 24.93 400 VAL A C 1
ATOM 3047 O O . VAL A 1 421 ? 29.012 58.874 -1.362 1.00 24.46 400 VAL A O 1
ATOM 3051 N N . THR A 1 422 ? 28.292 59.043 -3.491 1.00 24.71 401 THR A N 1
ATOM 3052 C CA . THR A 1 422 ? 28.717 60.429 -3.634 1.00 25.78 401 THR A CA 1
ATOM 3053 C C . THR A 1 422 ? 28.001 61.306 -2.633 1.00 25.13 401 THR A C 1
ATOM 3054 O O . THR A 1 422 ? 28.625 62.069 -1.924 1.00 24.56 401 THR A O 1
ATOM 3058 N N . LEU A 1 423 ? 26.682 61.201 -2.594 1.00 25.79 402 LEU A N 1
ATOM 3059 C CA . LEU A 1 423 ? 25.885 61.927 -1.601 1.00 25.94 402 LEU A CA 1
ATOM 3060 C C . LEU A 1 423 ? 26.299 61.596 -0.155 1.00 24.98 402 LEU A C 1
ATOM 3061 O O . LEU A 1 423 ? 26.478 62.488 0.651 1.00 24.39 402 LEU A O 1
ATOM 3066 N N . ALA A 1 424 ? 26.443 60.313 0.165 1.00 24.48 403 ALA A N 1
ATOM 3067 C CA . ALA A 1 424 ? 26.832 59.917 1.532 1.00 23.77 403 ALA A CA 1
ATOM 3068 C C . ALA A 1 424 ? 28.191 60.528 1.916 1.00 23.22 403 ALA A C 1
ATOM 3069 O O . ALA A 1 424 ? 28.399 60.944 3.068 1.00 23.07 403 ALA A O 1
ATOM 3071 N N . ASN A 1 425 ? 29.111 60.602 0.956 1.00 22.77 404 ASN A N 1
ATOM 3072 C CA . ASN A 1 425 ? 30.447 61.143 1.216 1.00 23.37 404 ASN A CA 1
ATOM 3073 C C . ASN A 1 425 ? 30.574 62.659 1.074 1.00 23.40 404 ASN A C 1
ATOM 3074 O O . ASN A 1 425 ? 31.653 63.185 1.344 1.00 23.20 404 ASN A O 1
ATOM 3079 N N . ASP A 1 426 ? 29.489 63.350 0.726 1.00 23.59 405 ASP A N 1
ATOM 3080 C CA . ASP A 1 426 ? 29.511 64.812 0.564 1.00 23.72 405 ASP A CA 1
ATOM 3081 C C . ASP A 1 426 ? 29.329 65.522 1.914 1.00 23.98 405 ASP A C 1
ATOM 3082 O O . ASP A 1 426 ? 28.279 66.069 2.237 1.00 22.71 405 ASP A O 1
ATOM 3087 N N . THR A 1 427 ? 30.375 65.458 2.713 1.00 23.52 406 THR A N 1
ATOM 3088 C CA . THR A 1 427 ? 30.344 65.959 4.068 1.00 23.35 406 THR A CA 1
ATOM 3089 C C . THR A 1 427 ? 31.772 65.943 4.564 1.00 23.95 406 THR A C 1
ATOM 3090 O O . THR A 1 427 ? 32.590 65.170 4.051 1.00 23.42 406 THR A O 1
ATOM 3094 N N . GLU A 1 428 ? 32.071 66.788 5.546 1.00 23.70 407 GLU A N 1
ATOM 3095 C CA . GLU A 1 428 ? 33.377 66.782 6.188 1.00 24.83 407 GLU A CA 1
ATOM 3096 C C . GLU A 1 428 ? 33.382 65.831 7.402 1.00 23.35 407 GLU A C 1
ATOM 3097 O O . GLU A 1 428 ? 34.439 65.537 7.970 1.00 23.20 407 GLU A O 1
ATOM 3103 N N . TYR A 1 429 ? 32.202 65.358 7.785 1.00 22.00 408 TYR A N 1
ATOM 3104 C CA . TYR A 1 429 ? 32.029 64.458 8.911 1.00 21.74 408 TYR A CA 1
ATOM 3105 C C . TYR A 1 429 ? 32.234 63.018 8.438 1.00 20.81 408 TYR A C 1
ATOM 3106 O O . TYR A 1 429 ? 32.389 62.794 7.227 1.00 20.95 408 TYR A O 1
ATOM 3115 N N . GLY A 1 430 ? 32.242 62.066 9.379 1.00 19.28 409 GLY A N 1
ATOM 3116 C CA . GLY A 1 430 ? 32.387 60.639 9.043 1.00 19.05 409 GLY A CA 1
ATOM 3117 C C . GLY A 1 430 ? 32.362 59.772 10.278 1.00 18.52 409 GLY A C 1
ATOM 3118 O O . GLY A 1 430 ? 33.355 59.083 10.590 1.00 17.86 409 GLY A O 1
ATOM 3119 N N . LEU A 1 431 ? 31.243 59.837 11.005 1.00 17.81 410 LEU A N 1
ATOM 3120 C CA . LEU A 1 431 ? 31.133 59.137 12.250 1.00 17.91 410 LEU A CA 1
ATOM 3121 C C . LEU A 1 431 ? 30.502 57.751 11.959 1.00 17.66 410 LEU A C 1
ATOM 3122 O O . LEU A 1 431 ? 31.252 56.797 11.756 1.00 16.23 410 LEU A O 1
ATOM 3127 N N . THR A 1 432 ? 29.165 57.654 11.909 1.00 18.45 411 THR A N 1
ATOM 3128 C CA . THR A 1 432 ? 28.460 56.415 11.489 1.00 18.66 411 THR A CA 1
ATOM 3129 C C . THR A 1 432 ? 27.657 56.679 10.251 1.00 18.74 411 THR A C 1
ATOM 3130 O O . THR A 1 432 ? 26.863 57.629 10.215 1.00 19.35 411 THR A O 1
ATOM 3134 N N . ASN A 1 433 ? 27.837 55.846 9.234 1.00 18.81 412 ASN A N 1
ATOM 3135 C CA . ASN A 1 433 ? 26.928 55.782 8.114 1.00 19.59 412 ASN A CA 1
ATOM 3136 C C . ASN A 1 433 ? 26.164 54.449 8.206 1.00 20.58 412 ASN A C 1
ATOM 3137 O O . ASN A 1 433 ? 26.646 53.495 8.836 1.00 20.88 412 ASN A O 1
ATOM 3142 N N . TYR A 1 434 ? 25.001 54.392 7.547 1.00 20.20 413 TYR A N 1
ATOM 3143 C CA . TYR A 1 434 ? 24.035 53.307 7.672 1.00 20.11 413 TYR A CA 1
ATOM 3144 C C . TYR A 1 434 ? 23.615 52.849 6.269 1.00 20.49 413 TYR A C 1
ATOM 3145 O O . TYR A 1 434 ? 23.467 53.662 5.328 1.00 20.10 413 TYR A O 1
ATOM 3154 N N . ILE A 1 435 ? 23.424 51.544 6.110 1.00 20.71 414 ILE A N 1
ATOM 3155 C CA . ILE A 1 435 ? 23.051 50.966 4.782 1.00 20.34 414 ILE A CA 1
ATOM 3156 C C . ILE A 1 435 ? 21.989 49.930 5.021 1.00 20.82 414 ILE A C 1
ATOM 3157 O O . ILE A 1 435 ? 22.156 49.062 5.893 1.00 19.26 414 ILE A O 1
ATOM 3162 N N . GLN A 1 436 ? 20.876 50.035 4.281 1.00 21.07 415 GLN A N 1
ATOM 3163 C CA . GLN A 1 436 ? 19.814 49.048 4.330 1.00 21.18 415 GLN A CA 1
ATOM 3164 C C . GLN A 1 436 ? 19.598 48.410 2.971 1.00 21.91 415 GLN A C 1
ATOM 3165 O O . GLN A 1 436 ? 19.168 49.080 2.012 1.00 21.32 415 GLN A O 1
ATOM 3171 N N . SER A 1 437 ? 19.933 47.119 2.876 1.00 22.74 416 SER A N 1
ATOM 3172 C CA . SER A 1 437 ? 19.632 46.315 1.685 1.00 23.24 416 SER A CA 1
ATOM 3173 C C . SER A 1 437 ? 19.717 44.828 2.010 1.00 23.90 416 SER A C 1
ATOM 3174 O O . SER A 1 437 ? 20.589 44.388 2.774 1.00 22.29 416 SER A O 1
ATOM 3177 N N . GLN A 1 438 ? 18.805 44.050 1.431 1.00 24.11 417 GLN A N 1
ATOM 3178 C CA . GLN A 1 438 ? 18.848 42.598 1.626 1.00 24.50 417 GLN A CA 1
ATOM 3179 C C . GLN A 1 438 ? 19.853 41.922 0.707 1.00 25.29 417 GLN A C 1
ATOM 3180 O O . GLN A 1 438 ? 20.070 40.726 0.860 1.00 24.66 417 GLN A O 1
ATOM 3186 N N . ASP A 1 439 ? 20.475 42.695 -0.224 1.00 25.32 418 ASP A N 1
ATOM 3187 C CA . ASP A 1 439 ? 21.548 42.194 -1.106 1.00 25.25 418 ASP A CA 1
ATOM 3188 C C . ASP A 1 439 ? 22.931 42.345 -0.419 1.00 26.47 418 ASP A C 1
ATOM 3189 O O . ASP A 1 439 ? 23.507 43.444 -0.397 1.00 24.08 418 ASP A O 1
ATOM 3194 N N . ARG A 1 440 ? 23.447 41.220 0.133 1.00 26.25 419 ARG A N 1
ATOM 3195 C CA . ARG A 1 440 ? 24.666 41.228 0.960 1.00 25.74 419 ARG A CA 1
ATOM 3196 C C . ARG A 1 440 ? 25.871 41.772 0.189 1.00 26.73 419 ARG A C 1
ATOM 3197 O O . ARG A 1 440 ? 26.643 42.607 0.731 1.00 25.20 419 ARG A O 1
ATOM 3205 N N . SER A 1 441 ? 25.977 41.364 -1.093 1.00 24.41 420 SER A N 1
ATOM 3206 C CA . SER A 1 441 ? 26.988 41.900 -1.989 1.00 24.24 420 SER A CA 1
ATOM 3207 C C . SER A 1 441 ? 26.912 43.394 -2.140 1.00 24.13 420 SER A C 1
ATOM 3208 O O . SER A 1 441 ? 27.940 44.074 -2.148 1.00 21.87 420 SER A O 1
ATOM 3211 N N . LYS A 1 442 ? 25.704 43.896 -2.331 1.00 24.16 421 LYS A N 1
ATOM 3212 C CA . LYS A 1 442 ? 25.513 45.332 -2.457 1.00 24.76 421 LYS A CA 1
ATOM 3213 C C . LYS A 1 442 ? 25.870 46.057 -1.119 1.00 24.11 421 LYS A C 1
ATOM 3214 O O . LYS A 1 442 ? 26.550 47.082 -1.088 1.00 23.36 421 LYS A O 1
ATOM 3220 N N . CYS A 1 443 ? 25.455 45.486 -0.009 1.00 24.22 422 CYS A N 1
ATOM 3221 C CA . CYS A 1 443 ? 25.854 46.008 1.296 1.00 24.31 422 CYS A CA 1
ATOM 3222 C C . CYS A 1 443 ? 27.374 46.130 1.402 1.00 24.64 422 CYS A C 1
ATOM 3223 O O . CYS A 1 443 ? 27.884 47.139 1.883 1.00 24.15 422 CYS A O 1
ATOM 3226 N N . ARG A 1 444 ? 28.087 45.110 0.936 1.00 24.73 423 ARG A N 1
ATOM 3227 C CA . ARG A 1 444 ? 29.530 45.087 1.037 1.00 24.84 423 ARG A CA 1
ATOM 3228 C C . ARG A 1 444 ? 30.177 46.138 0.155 1.00 24.67 423 ARG A C 1
ATOM 3229 O O . ARG A 1 444 ? 31.063 46.847 0.621 1.00 24.41 423 ARG A O 1
ATOM 3237 N N . ARG A 1 445 ? 29.749 46.233 -1.098 1.00 24.42 424 ARG A N 1
ATOM 3238 C CA . ARG A 1 445 ? 30.254 47.272 -2.009 1.00 25.82 424 ARG A CA 1
ATOM 3239 C C . ARG A 1 445 ? 30.094 48.677 -1.434 1.00 25.19 424 ARG A C 1
ATOM 3240 O O . ARG A 1 445 ? 31.036 49.472 -1.461 1.00 25.91 424 ARG A O 1
ATOM 3248 N N . ILE A 1 446 ? 28.894 48.984 -0.948 1.00 25.21 425 ILE A N 1
ATOM 3249 C CA . ILE A 1 446 ? 28.590 50.313 -0.421 1.00 24.22 425 ILE A CA 1
ATOM 3250 C C . ILE A 1 446 ? 29.350 50.618 0.884 1.00 24.15 425 ILE A C 1
ATOM 3251 O O . ILE A 1 446 ? 29.891 51.738 1.036 1.00 23.73 425 ILE A O 1
ATOM 3256 N N . ALA A 1 447 ? 29.394 49.639 1.799 1.00 22.60 426 ALA A N 1
ATOM 3257 C CA . ALA A 1 447 ? 30.128 49.752 3.057 1.00 23.31 426 ALA A CA 1
ATOM 3258 C C . ALA A 1 447 ? 31.612 50.078 2.823 1.00 23.77 426 ALA A C 1
ATOM 3259 O O . ALA A 1 447 ? 32.203 50.848 3.581 1.00 24.23 426 ALA A O 1
ATOM 3261 N N . ALA A 1 448 ? 32.198 49.492 1.786 1.00 23.35 427 ALA A N 1
ATOM 3262 C CA . ALA A 1 448 ? 33.594 49.713 1.468 1.00 24.70 427 ALA A CA 1
ATOM 3263 C C . ALA A 1 448 ? 33.849 51.101 0.901 1.00 25.22 427 ALA A C 1
ATOM 3264 O O . ALA A 1 448 ? 34.960 51.589 1.024 1.00 26.14 427 ALA A O 1
ATOM 3266 N N . GLN A 1 449 ? 32.843 51.726 0.278 1.00 25.40 428 GLN A N 1
ATOM 3267 C CA . GLN A 1 449 ? 33.030 53.021 -0.343 1.00 25.71 428 GLN A CA 1
ATOM 3268 C C . GLN A 1 449 ? 32.682 54.233 0.533 1.00 25.64 428 GLN A C 1
ATOM 3269 O O . GLN A 1 449 ? 33.141 55.315 0.237 1.00 24.66 428 GLN A O 1
ATOM 3275 N N . VAL A 1 450 ? 31.879 54.068 1.584 1.00 24.83 429 VAL A N 1
ATOM 3276 C CA . VAL A 1 450 ? 31.469 55.222 2.399 1.00 24.52 429 VAL A CA 1
ATOM 3277 C C . VAL A 1 450 ? 32.576 55.539 3.378 1.00 24.42 429 VAL A C 1
ATOM 3278 O O . VAL A 1 450 ? 33.249 54.635 3.920 1.00 24.26 429 VAL A O 1
ATOM 3282 N N . ARG A 1 451 ? 32.737 56.830 3.638 1.00 24.42 430 ARG A N 1
ATOM 3283 C CA . ARG A 1 451 ? 33.881 57.312 4.389 1.00 25.22 430 ARG A CA 1
ATOM 3284 C C . ARG A 1 451 ? 33.482 57.661 5.794 1.00 23.86 430 ARG A C 1
ATOM 3285 O O . ARG A 1 451 ? 33.140 58.795 6.104 1.00 23.75 430 ARG A O 1
ATOM 3293 N N . SER A 1 452 ? 33.542 56.657 6.671 1.00 23.29 431 SER A N 1
ATOM 3294 C CA . SER A 1 452 ? 33.204 56.843 8.065 1.00 21.90 431 SER A CA 1
ATOM 3295 C C . SER A 1 452 ? 34.011 55.887 8.943 1.00 21.91 431 SER A C 1
ATOM 3296 O O . SER A 1 452 ? 34.538 54.880 8.473 1.00 22.16 431 SER A O 1
ATOM 3299 N N . GLY A 1 453 ? 34.112 56.210 10.214 1.00 20.44 432 GLY A N 1
ATOM 3300 C CA . GLY A 1 453 ? 34.733 55.317 11.182 1.00 20.01 432 GLY A CA 1
ATOM 3301 C C . GLY A 1 453 ? 33.904 54.093 11.485 1.00 20.04 432 GLY A C 1
ATOM 3302 O O . GLY A 1 453 ? 34.460 53.066 11.881 1.00 19.70 432 GLY A O 1
ATOM 3303 N N . MET A 1 454 ? 32.573 54.213 11.355 1.00 19.68 433 MET A N 1
ATOM 3304 C CA . MET A 1 454 ? 31.628 53.115 11.643 1.00 19.60 433 MET A CA 1
ATOM 3305 C C . MET A 1 454 ? 30.581 52.991 10.553 1.00 19.43 433 MET A C 1
ATOM 3306 O O . MET A 1 454 ? 30.193 53.987 9.920 1.00 18.56 433 MET A O 1
ATOM 3311 N N . VAL A 1 455 ? 30.139 51.759 10.315 1.00 19.76 434 VAL A N 1
ATOM 3312 C CA . VAL A 1 455 ? 29.064 51.508 9.343 1.00 19.31 434 VAL A CA 1
ATOM 3313 C C . VAL A 1 455 ? 28.159 50.478 10.004 1.00 20.10 434 VAL A C 1
ATOM 3314 O O . VAL A 1 455 ? 28.620 49.404 10.360 1.00 19.97 434 VAL A O 1
ATOM 3318 N N . GLU A 1 456 ? 26.891 50.839 10.212 1.00 19.95 435 GLU A N 1
ATOM 3319 C CA . GLU A 1 456 ? 25.857 49.879 10.673 1.00 19.84 435 GLU A CA 1
ATOM 3320 C C . GLU A 1 456 ? 24.990 49.406 9.507 1.00 19.24 435 GLU A C 1
ATOM 3321 O O . GLU A 1 456 ? 24.282 50.206 8.872 1.00 19.59 435 GLU A O 1
ATOM 3327 N N . VAL A 1 457 ? 25.050 48.103 9.246 1.00 18.48 436 VAL A N 1
ATOM 3328 C CA . VAL A 1 457 ? 24.296 47.472 8.147 1.00 18.65 436 VAL A CA 1
ATOM 3329 C C . VAL A 1 457 ? 23.055 46.767 8.665 1.00 19.36 436 VAL A C 1
ATOM 3330 O O . VAL A 1 457 ? 23.119 45.948 9.614 1.00 19.37 436 VAL A O 1
ATOM 3334 N N . ASN A 1 458 ? 21.922 47.083 8.032 1.00 20.41 437 ASN A N 1
ATOM 3335 C CA . ASN A 1 458 ? 20.637 46.426 8.237 1.00 20.27 437 ASN A CA 1
ATOM 3336 C C . ASN A 1 458 ? 20.188 46.395 9.701 1.00 20.85 437 ASN A C 1
ATOM 3337 O O . ASN A 1 458 ? 19.678 45.401 10.189 1.00 20.59 437 ASN A O 1
ATOM 3342 N N . GLY A 1 459 ? 20.426 47.503 10.409 1.00 21.08 438 GLY A N 1
ATOM 3343 C CA . GLY A 1 459 ? 20.026 47.609 11.790 1.00 21.07 438 GLY A CA 1
ATOM 3344 C C . GLY A 1 459 ? 20.885 46.857 12.776 1.00 21.52 438 GLY A C 1
ATOM 3345 O O . GLY A 1 459 ? 20.565 46.836 13.966 1.00 21.44 438 GLY A O 1
ATOM 3346 N N . HIS A 1 460 ? 21.972 46.233 12.309 1.00 22.43 439 HIS A N 1
ATOM 3347 C CA . HIS A 1 460 ? 22.881 45.538 13.225 1.00 22.78 439 HIS A CA 1
ATOM 3348 C C . HIS A 1 460 ? 23.830 46.482 13.953 1.00 22.07 439 HIS A C 1
ATOM 3349 O O . HIS A 1 460 ? 24.625 47.188 13.356 1.00 21.14 439 HIS A O 1
ATOM 3356 N N . GLU A 1 461 ? 23.770 46.443 15.267 1.00 23.61 440 GLU A N 1
ATOM 3357 C CA . GLU A 1 461 ? 24.667 47.225 16.093 1.00 24.23 440 GLU A CA 1
ATOM 3358 C C . GLU A 1 461 ? 26.082 46.651 16.046 1.00 23.80 440 GLU A C 1
ATOM 3359 O O . GLU A 1 461 ? 26.283 45.476 15.685 1.00 22.48 440 GLU A O 1
ATOM 3365 N N . LEU A 1 462 ? 27.068 47.497 16.350 1.00 22.66 441 LEU A N 1
ATOM 3366 C CA . LEU A 1 462 ? 28.443 47.028 16.542 1.00 22.42 441 LEU A CA 1
ATOM 3367 C C . LEU A 1 462 ? 28.500 46.257 17.850 1.00 22.37 441 LEU A C 1
ATOM 3368 O O . LEU A 1 462 ? 27.784 46.591 18.760 1.00 22.51 441 LEU A O 1
ATOM 3373 N N . PRO A 1 463 ? 29.347 45.210 17.928 1.00 22.72 442 PRO A N 1
ATOM 3374 C CA . PRO A 1 463 ? 29.374 44.362 19.100 1.00 23.38 442 PRO A CA 1
ATOM 3375 C C . PRO A 1 463 ? 30.046 45.042 20.297 1.00 24.04 442 PRO A C 1
ATOM 3376 O O . PRO A 1 463 ? 30.785 46.021 20.144 1.00 23.31 442 PRO A O 1
ATOM 3380 N N . GLY A 1 464 ? 29.734 44.537 21.472 1.00 24.53 443 GLY A N 1
ATOM 3381 C CA . GLY A 1 464 ? 30.316 45.021 22.706 1.00 25.64 443 GLY A CA 1
ATOM 3382 C C . GLY A 1 464 ? 31.801 44.832 22.643 1.00 25.56 443 GLY A C 1
ATOM 3383 O O . GLY A 1 464 ? 32.290 43.806 22.171 1.00 26.94 443 GLY A O 1
ATOM 3384 N N . GLY A 1 465 ? 32.548 45.841 23.059 1.00 26.23 444 GLY A N 1
ATOM 3385 C CA . GLY A 1 465 ? 34.006 45.762 22.899 1.00 25.91 444 GLY A CA 1
ATOM 3386 C C . GLY A 1 465 ? 34.567 46.322 21.600 1.00 25.32 444 GLY A C 1
ATOM 3387 O O . GLY A 1 465 ? 35.781 46.500 21.484 1.00 26.30 444 GLY A O 1
ATOM 3388 N N . SER A 1 466 ? 33.712 46.544 20.605 1.00 23.66 445 SER A N 1
ATOM 3389 C CA . SER A 1 466 ? 34.084 47.330 19.446 1.00 23.02 445 SER A CA 1
ATOM 3390 C C . SER A 1 466 ? 34.393 48.757 19.902 1.00 21.32 445 SER A C 1
ATOM 3391 O O . SER A 1 466 ? 33.921 49.209 20.923 1.00 20.02 445 SER A O 1
ATOM 3394 N N . TYR A 1 467 ? 35.170 49.472 19.113 1.00 20.71 446 TYR A N 1
ATOM 3395 C CA . TYR A 1 467 ? 35.349 50.903 19.351 1.00 20.18 446 TYR A CA 1
ATOM 3396 C C . TYR A 1 467 ? 34.164 51.725 18.895 1.00 19.92 446 TYR A C 1
ATOM 3397 O O . TYR A 1 467 ? 33.356 51.287 18.056 1.00 19.81 446 TYR A O 1
ATOM 3406 N N . PHE A 1 468 ? 34.109 52.934 19.429 1.00 19.67 447 PHE A N 1
ATOM 3407 C CA . PHE A 1 468 ? 33.255 53.967 18.929 1.00 19.10 447 PHE A CA 1
ATOM 3408 C C . PHE A 1 468 ? 34.110 55.181 18.542 1.00 18.84 447 PHE A C 1
ATOM 3409 O O . PHE A 1 468 ? 34.838 55.737 19.379 1.00 17.80 447 PHE A O 1
ATOM 3417 N N . GLY A 1 469 ? 33.996 55.603 17.282 1.00 18.11 448 GLY A N 1
ATOM 3418 C CA . GLY A 1 469 ? 34.685 56.774 16.829 1.00 17.84 448 GLY A CA 1
ATOM 3419 C C . GLY A 1 469 ? 34.646 56.946 15.352 1.00 17.59 448 GLY A C 1
ATOM 3420 O O . GLY A 1 469 ? 34.230 56.032 14.630 1.00 17.67 448 GLY A O 1
ATOM 3421 N N . GLY A 1 470 ? 35.105 58.113 14.899 1.00 17.51 449 GLY A N 1
ATOM 3422 C CA . GLY A 1 470 ? 34.934 58.518 13.493 1.00 17.34 449 GLY A CA 1
ATOM 3423 C C . GLY A 1 470 ? 36.231 58.727 12.742 1.00 18.05 449 GLY A C 1
ATOM 3424 O O . GLY A 1 470 ? 37.292 58.216 13.142 1.00 18.60 449 GLY A O 1
ATOM 3425 N N . VAL A 1 471 ? 36.109 59.431 11.610 1.00 17.62 450 VAL A N 1
ATOM 3426 C CA . VAL A 1 471 ? 37.229 59.948 10.814 1.00 18.09 450 VAL A CA 1
ATOM 3427 C C . VAL A 1 471 ? 36.917 61.434 10.501 1.00 18.02 450 VAL A C 1
ATOM 3428 O O . VAL A 1 471 ? 35.794 61.920 10.754 1.00 17.61 450 VAL A O 1
ATOM 3432 N N . LYS A 1 472 ? 37.900 62.130 9.951 1.00 18.90 451 LYS A N 1
ATOM 3433 C CA . LYS A 1 472 ? 37.804 63.549 9.506 1.00 19.81 451 LYS A CA 1
ATOM 3434 C C . LYS A 1 472 ? 37.245 64.463 10.599 1.00 19.10 451 LYS A C 1
ATOM 3435 O O . LYS A 1 472 ? 37.721 64.442 11.735 1.00 19.11 451 LYS A O 1
ATOM 3441 N N . PHE A 1 473 ? 36.228 65.261 10.288 1.00 18.80 452 PHE A N 1
ATOM 3442 C CA . PHE A 1 473 ? 35.680 66.247 11.252 1.00 19.33 452 PHE A CA 1
ATOM 3443 C C . PHE A 1 473 ? 34.860 65.625 12.373 1.00 18.95 452 PHE A C 1
ATOM 3444 O O . PHE A 1 473 ? 34.455 66.316 13.318 1.00 18.66 452 PHE A O 1
ATOM 3452 N N . SER A 1 474 ? 34.616 64.328 12.293 1.00 17.04 453 SER A N 1
ATOM 3453 C CA . SER A 1 474 ? 34.016 63.651 13.443 1.00 16.80 453 SER A CA 1
ATOM 3454 C C . SER A 1 474 ? 35.042 63.276 14.531 1.00 16.74 453 SER A C 1
ATOM 3455 O O . SER A 1 474 ? 34.667 62.731 15.563 1.00 16.34 453 SER A O 1
ATOM 3458 N N . GLY A 1 475 ? 36.325 63.545 14.283 1.00 16.69 454 GLY A N 1
ATOM 3459 C CA . GLY A 1 475 ? 37.404 63.150 15.217 1.00 16.65 454 GLY A CA 1
ATOM 3460 C C . GLY A 1 475 ? 37.886 61.755 14.858 1.00 17.49 454 GLY A C 1
ATOM 3461 O O . GLY A 1 475 ? 37.304 61.099 13.982 1.00 18.55 454 GLY A O 1
ATOM 3462 N N . ARG A 1 476 ? 38.940 61.297 15.520 1.00 17.93 455 ARG A N 1
ATOM 3463 C CA . ARG A 1 476 ? 39.520 59.987 15.235 1.00 18.22 455 ARG A CA 1
ATOM 3464 C C . ARG A 1 476 ? 39.748 59.168 16.503 1.00 17.93 455 ARG A C 1
ATOM 3465 O O . ARG A 1 476 ? 40.400 58.126 16.459 1.00 19.50 455 ARG A O 1
ATOM 3473 N N . ALA A 1 477 ? 39.209 59.629 17.606 1.00 17.37 456 ALA A N 1
ATOM 3474 C CA . ALA A 1 477 ? 39.196 58.853 18.849 1.00 18.42 456 ALA A CA 1
ATOM 3475 C C . ALA A 1 477 ? 38.643 57.435 18.614 1.00 18.21 456 ALA A C 1
ATOM 3476 O O . ALA A 1 477 ? 37.826 57.206 17.731 1.00 19.24 456 ALA A O 1
ATOM 3478 N N . ARG A 1 478 ? 39.100 56.498 19.418 1.00 18.96 457 ARG A N 1
ATOM 3479 C CA . ARG A 1 478 ? 38.661 55.099 19.343 1.00 18.56 457 ARG A CA 1
ATOM 3480 C C . ARG A 1 478 ? 38.359 54.678 20.783 1.00 18.63 457 ARG A C 1
ATOM 3481 O O . ARG A 1 478 ? 39.238 54.190 21.507 1.00 18.80 457 ARG A O 1
ATOM 3489 N N . GLU A 1 479 ? 37.132 54.981 21.217 1.00 18.66 458 GLU A N 1
ATOM 3490 C CA . GLU A 1 479 ? 36.724 54.772 22.596 1.00 17.78 458 GLU A CA 1
ATOM 3491 C C . GLU A 1 479 ? 36.118 53.381 22.759 1.00 17.55 458 GLU A C 1
ATOM 3492 O O . GLU A 1 479 ? 35.560 52.847 21.827 1.00 17.46 458 GLU A O 1
ATOM 3498 N N . GLY A 1 480 ? 36.222 52.801 23.946 1.00 17.79 459 GLY A N 1
ATOM 3499 C CA . GLY A 1 480 ? 35.562 51.542 24.221 1.00 17.96 459 GLY A CA 1
ATOM 3500 C C . GLY A 1 480 ? 36.468 50.325 24.073 1.00 19.01 459 GLY A C 1
ATOM 3501 O O . GLY A 1 480 ? 37.377 50.289 23.224 1.00 18.12 459 GLY A O 1
ATOM 3502 N N . GLY A 1 481 ? 36.199 49.301 24.890 1.00 20.16 460 GLY A N 1
ATOM 3503 C CA . GLY A 1 481 ? 36.980 48.070 24.841 1.00 20.78 460 GLY A CA 1
ATOM 3504 C C . GLY A 1 481 ? 38.493 48.287 24.882 1.00 21.84 460 GLY A C 1
ATOM 3505 O O . GLY A 1 481 ? 39.020 49.186 25.570 1.00 21.29 460 GLY A O 1
ATOM 3506 N N . LEU A 1 482 ? 39.200 47.478 24.104 1.00 22.85 461 LEU A N 1
ATOM 3507 C CA . LEU A 1 482 ? 40.663 47.507 24.141 1.00 23.62 461 LEU A CA 1
ATOM 3508 C C . LEU A 1 482 ? 41.200 48.803 23.542 1.00 22.59 461 LEU A C 1
ATOM 3509 O O . LEU A 1 482 ? 42.215 49.331 24.008 1.00 21.17 461 LEU A O 1
ATOM 3514 N N . TRP A 1 483 ? 40.521 49.284 22.501 1.00 21.00 462 TRP A N 1
ATOM 3515 C CA . TRP A 1 483 ? 40.927 50.518 21.832 1.00 21.15 462 TRP A CA 1
ATOM 3516 C C . TRP A 1 483 ? 40.983 51.633 22.870 1.00 20.75 462 TRP A C 1
ATOM 3517 O O . TRP A 1 483 ? 41.943 52.408 22.911 1.00 20.05 462 TRP A O 1
ATOM 3528 N N . GLY A 1 484 ? 39.968 51.672 23.734 1.00 20.29 463 GLY A N 1
ATOM 3529 C CA . GLY A 1 484 ? 39.780 52.767 24.653 1.00 20.09 463 GLY A CA 1
ATOM 3530 C C . GLY A 1 484 ? 40.799 52.754 25.768 1.00 20.07 463 GLY A C 1
ATOM 3531 O O . GLY A 1 484 ? 41.294 53.811 26.169 1.00 19.81 463 GLY A O 1
ATOM 3532 N N . ILE A 1 485 ? 41.128 51.548 26.245 1.00 19.57 464 ILE A N 1
ATOM 3533 C CA . ILE A 1 485 ? 42.177 51.373 27.259 1.00 18.90 464 ILE A CA 1
ATOM 3534 C C . ILE A 1 485 ? 43.530 51.878 26.713 1.00 18.68 464 ILE A C 1
ATOM 3535 O O . ILE A 1 485 ? 44.285 52.554 27.440 1.00 16.50 464 ILE A O 1
ATOM 3540 N N . LYS A 1 486 ? 43.813 51.544 25.447 1.00 17.60 465 LYS A N 1
ATOM 3541 C CA . LYS A 1 486 ? 45.098 51.903 24.829 1.00 19.11 465 LYS A CA 1
ATOM 3542 C C . LYS A 1 486 ? 45.270 53.404 24.550 1.00 18.60 465 LYS A C 1
ATOM 3543 O O . LYS A 1 486 ? 46.406 53.883 24.488 1.00 18.93 465 LYS A O 1
ATOM 3549 N N . GLU A 1 487 ? 44.184 54.137 24.346 1.00 18.40 466 GLU A N 1
ATOM 3550 C CA . GLU A 1 487 ? 44.312 55.582 24.219 1.00 19.25 466 GLU A CA 1
ATOM 3551 C C . GLU A 1 487 ? 44.936 56.209 25.479 1.00 18.55 466 GLU A C 1
ATOM 3552 O O . GLU A 1 487 ? 45.469 57.308 25.407 1.00 18.55 466 GLU A O 1
ATOM 3558 N N . PHE A 1 488 ? 44.872 55.536 26.629 1.00 19.10 467 PHE A N 1
ATOM 3559 C CA . PHE A 1 488 ? 45.476 56.071 27.878 1.00 19.40 467 PHE A CA 1
ATOM 3560 C C . PHE A 1 488 ? 4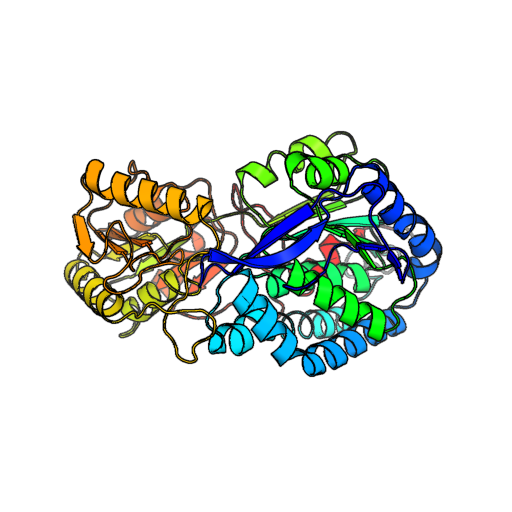6.867 55.484 28.220 1.00 19.28 467 PHE A C 1
ATOM 3561 O O . PHE A 1 488 ? 47.390 55.657 29.349 1.00 18.84 467 PHE A O 1
ATOM 3569 N N . LEU A 1 489 ? 47.461 54.809 27.235 1.00 17.75 468 LEU A N 1
ATOM 3570 C CA . LEU A 1 489 ? 48.786 54.171 27.401 1.00 17.59 468 LEU A CA 1
ATOM 3571 C C . LEU A 1 489 ? 49.767 54.680 26.361 1.00 17.59 468 LEU A C 1
ATOM 3572 O O . LEU A 1 489 ? 49.374 54.908 25.230 1.00 17.76 468 LEU A O 1
ATOM 3577 N N . ASP A 1 490 ? 51.040 54.822 26.755 1.00 17.41 469 ASP A N 1
ATOM 3578 C CA . ASP A 1 490 ? 52.147 54.958 25.846 1.00 17.59 469 ASP A CA 1
ATOM 3579 C C . ASP A 1 490 ? 52.752 53.579 25.648 1.00 18.13 469 ASP A C 1
ATOM 3580 O O . ASP A 1 490 ? 52.747 52.727 26.570 1.00 17.89 469 ASP A O 1
ATOM 3585 N N . THR A 1 491 ? 53.281 53.373 24.465 1.00 17.83 470 THR A N 1
ATOM 3586 C CA . THR A 1 491 ? 54.049 52.191 24.177 1.00 19.51 470 THR A CA 1
ATOM 3587 C C . THR A 1 491 ? 55.552 52.452 24.331 1.00 20.25 470 THR A C 1
ATOM 3588 O O . THR A 1 491 ? 56.072 53.515 23.952 1.00 20.95 470 THR A O 1
ATOM 3592 N N . LYS A 1 492 ? 56.233 51.411 24.801 1.00 19.27 471 LYS A N 1
ATOM 3593 C CA . LYS A 1 492 ? 57.664 51.414 24.994 1.00 19.61 471 LYS A CA 1
ATOM 3594 C C . LYS A 1 492 ? 58.253 50.102 24.449 1.00 19.15 471 LYS A C 1
ATOM 3595 O O . LYS A 1 492 ? 57.849 49.009 24.865 1.00 19.49 471 LYS A O 1
ATOM 3601 N N . ALA A 1 493 ? 59.203 50.224 23.531 1.00 17.95 472 ALA A N 1
ATOM 3602 C CA . ALA A 1 493 ? 59.843 49.078 22.882 1.00 18.55 472 ALA A CA 1
ATOM 3603 C C . ALA A 1 493 ? 61.227 48.874 23.513 1.00 18.61 472 ALA A C 1
ATOM 3604 O O . ALA A 1 493 ? 62.096 49.764 23.415 1.00 18.99 472 ALA A O 1
ATOM 3606 N N . ILE A 1 494 ? 61.401 47.751 24.215 1.00 18.66 473 ILE A N 1
ATOM 3607 C CA . ILE A 1 494 ? 62.623 47.425 24.943 1.00 19.06 473 ILE A CA 1
ATOM 3608 C C . ILE A 1 494 ? 63.397 46.353 24.113 1.00 19.21 473 ILE A C 1
ATOM 3609 O O . ILE A 1 494 ? 62.830 45.318 23.754 1.00 18.49 473 ILE A O 1
ATOM 3614 N N . SER A 1 495 ? 64.650 46.638 23.759 1.00 18.31 474 SER A N 1
ATOM 3615 C CA . SER A 1 495 ? 65.379 45.810 22.811 1.00 19.48 474 SER A CA 1
ATOM 3616 C C . SER A 1 495 ? 65.877 44.456 23.383 1.00 19.89 474 SER A C 1
ATOM 3617 O O . SER A 1 495 ? 66.163 43.535 22.619 1.00 19.56 474 SER A O 1
ATOM 3620 N N . TYR A 1 496 ? 65.995 44.361 24.694 1.00 20.58 475 TYR A N 1
ATOM 3621 C CA . TYR A 1 496 ? 66.383 43.109 25.363 1.00 21.46 475 TYR A CA 1
ATOM 3622 C C . TYR A 1 496 ? 65.739 43.086 26.737 1.00 22.05 475 TYR A C 1
ATOM 3623 O O . TYR A 1 496 ? 66.061 43.933 27.586 1.00 21.00 475 TYR A O 1
ATOM 3632 N N . TRP A 1 497 ? 64.831 42.125 26.946 1.00 22.78 476 TRP A N 1
ATOM 3633 C CA . TRP A 1 497 ? 64.116 41.983 28.210 1.00 23.42 476 TRP A CA 1
ATOM 3634 C C . TRP A 1 497 ? 64.597 40.677 28.873 1.00 24.69 476 TRP A C 1
ATOM 3635 O O . TRP A 1 497 ? 64.265 39.583 28.379 1.00 23.94 476 TRP A O 1
#

Sequence (476 aa):
MLNKRKFYINGLWDDPSTPHDLYVIDPSTEEACAVISLGSTRDADKAINNAAKKAFQTWKTTSPHERLGFVEKILEIYEKRSSDMAKTISMEMGAPIDMALNAQTATGSSSSHIRRNFIKAYKEFSFQEALIEGNEQAILHHYDAIGVVGLITPWNWPMNQVTLKVIPALLAGCTMVLKPSEIAPLSAMLFAEILDEAALPSGVFNLINGDGANVGSYLSAHPDLEMISFTGSTRAGKDDISKNASNTLKRVCLELGGKGANIIFADADIDALQRGVRHCFYNSGQSCCNAPTRMLVEQAIYDKAIKTAKDIAEKTQVGPGHQTGNHIGPVVSKEQYDKIQDLIQSGIDEGATLVTGGTGLPMGMERGYYVRPTVFADVKPHMRIFREEIFGPVLSLLPFNTEDEAVTLANDTEYGLTNYIQSQDRSKCRRIAAQVRSGMVEVNGHELPGGSYFGGVKFSGRAREGGLWGIKEFLDTKAISYW

InterPro domains:
  IPR015590 Aldehyde dehydrogenase domain [PF00171] (16-473)
  IPR016160 Aldehyde dehydrogenase, cysteine active site [PS00070] (275-286)
  IPR016161 Aldehyde/histidinol dehydrogenase [SSF53720] (4-475)
  IPR016162 Aldehyde dehydrogenase, N-terminal [G3DSA:3.40.605.10] (24-468)
  IPR016163 Aldehyde dehydrogenase, C-terminal [G3DSA:3.40.309.10] (252-442)

Organism: Bartonella henselae (strain ATCC 49882 / DSM 28221 / CCUG 30454 / Houston 1) (NCBI:txid283166)

Radius of gyration: 22.68 Å; Cα contacts (8 Å, |Δi|>4): 1164; chains: 1; bounding box: 67×47×58 Å

Solvent-accessible surface area: 18981 Å² total; per-residue (Å²): 143,85,108,64,83,93,1,10,11,75,18,126,73,60,86,17,70,91,108,108,70,57,122,0,57,26,0,9,27,82,98,40,16,0,4,0,0,24,5,38,56,49,2,0,60,92,0,2,106,7,0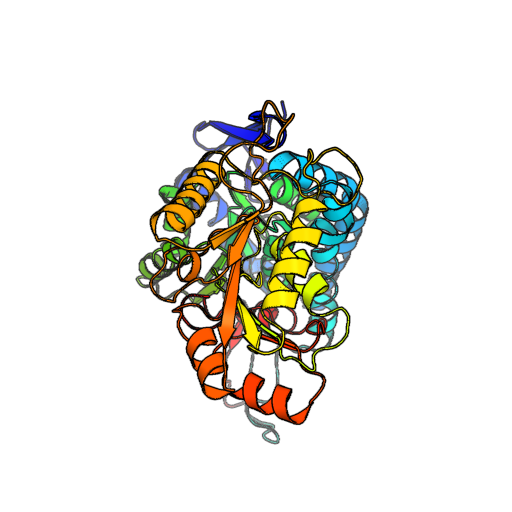,36,67,11,30,108,99,4,86,101,26,44,61,152,85,14,28,39,48,0,83,92,0,31,102,6,1,86,139,59,22,78,72,1,2,53,24,0,5,55,0,1,1,2,6,42,59,20,0,82,99,12,0,2,40,40,0,6,34,40,0,123,36,1,16,145,11,11,135,138,24,58,42,71,71,56,67,111,101,82,59,176,95,14,20,30,28,21,56,22,14,8,11,0,0,0,10,3,18,37,3,34,3,0,29,13,2,0,9,0,0,0,0,0,1,0,1,0,0,0,0,0,0,7,2,9,42,58,2,0,7,0,1,7,13,0,0,50,0,1,61,84,5,72,14,56,67,1,0,3,0,0,0,0,0,44,42,92,66,0,1,33,64,0,0,48,18,100,84,2,80,0,0,0,14,8,15,64,13,71,38,0,110,90,11,42,66,50,0,69,141,50,156,15,84,45,12,28,8,9,1,4,4,5,0,4,0,0,3,49,52,18,42,185,70,1,12,13,66,3,0,135,61,0,3,89,8,3,2,3,13,21,26,2,1,14,0,1,0,0,42,84,88,31,17,116,133,0,39,60,32,0,90,62,18,4,98,140,28,113,26,3,21,1,132,91,102,33,151,19,15,3,2,1,4,20,108,66,20,26,64,126,0,25,77,10,0,73,10,0,67,103,67,56,10,64,73,21,22,13,1,53,28,65,20,194,71,61,98,114,3,20,6,2,79,13,0,0,0,0,60,3,112,48,128,6,78,0,2,98,66,48,6,26,1,0,1,0,0,0,6,36,2,94,78,49,106,67,0,16,91,19,0,52,44,20,100,36,5,6,1,7,8,0,6,0,125,55,176,65,27,7,153,108,0,31,91,80,12,120,20,12,8,36,28,43,42,37,129,150,73,96,55,27,31,50,72,0,0,15,72,78,0,5,141,4,49,7,6,3,60,124,1,0,78,24,3,4,55,88,97,69,40,89,160,166

Secondary structure (DSSP, 8-state):
-EEE--EEETTEEE--SS--EEEEEETTTTEEEEEEE---HHHHHHHHHHHHHHHHHHTTS-HHHHHHHHHHHHHHHHHTHHHHHHHHHHHH---HHHIIIIIIHHHHHHHHHHHHHHHH--SEEESSTT-SS-EEEEEE--EEEEE--SSSHHHHHHHHHHHHHHHT-EEEEE--TTS-HHHHHHHHHHHHTTPPTTSEEE----IIIIIHHHHH-TT--EEEEES-HHHHHHHHHHHHTTT-EEEEE-----EEEE-TTS-TTHHHHHHHHHHGGGG--TT---EEEEEGGGHHHHHHHHHHHHHH--B--TTS-SS-B---S-HHHHHHHHHHHHHHHHTT-EEEE--SSPPTT--SS-----EEEES--TTSHHHHS---SSEEEEEEESSHHHHHHHHH-SS--SEEEEE-S-HHHHHHHHHHS--SEEEETTPPPPTT--B--SGGG----BSHHHHHHTTEEEEEES--

Foldseek 3Di:
DAEAAFWQAQLDTHHAPDADKDFQAQQQFRDGPYIYGAHFLVVVVRLLVLQQVVLVPLQPDDLVVLLVLLVLLLVLLVVCQLVLLVLLCRLFWAASVCSRVPLSVLLSLQSVQQSVLSVVDDQKDPPDPPDPFKIKGKGQLEEEEEEEENLSGSNRVSLALSLSSSRSYAYEYEYHLNRCVSVVVSVVSSSVSVDGTSSYIYDYHHCVGSVLSRLQPLRHQEYEDEEALVSLVSSCVNNVVNPHHYFYQHAAAAAAEAEPQFDPCSLVVLLVQCCVSQNQDRHRHAEYEYAPVCQVVSLVNSLVSLVVAAEHGNHDDDRHHTAGGDPVLLVLLLVLQVQCVVVDWDWSDFHHDADPPRDGGRHGRQTETEPDDLVGPSLADRNSGNYHYYYYDHDLVRSQCSRQSYQWAFEYEYGHPPVVSVVVSVVRHAWPYYHYSPDDDDAQFFGFIDGSSGGHTTGRPSSSSSRIDMDMGRGD

B-factor: mean 26.76, std 6.64, range [12.06, 57.72]

CATH classification: 3.40.605.10 (+1 more: 3.40.309.10)

Nearest PDB structures (foldseek):
  3i44-assembly1_A-2  TM=1.002E+00  e=0.000E+00  Bartonella henselae
  7w5k-assembly1_D  TM=9.509E-01  e=5.455E-54  Gluconobacter oxydans
  4ywe-assembly2_G  TM=9.332E-01  e=4.860E-51  Burkholderia cenocepacia J2315
  4ywe-assembly2_H  TM=9.264E-01  e=7.022E-50  Burkholderia cenocepacia J2315
  3r31-assembly1_A  TM=9.353E-01  e=3.710E-47  Agrobacterium fabrum str. C58